Protein AF-A0A660YVB6-F1 (afdb_monomer_lite)

Sequence (553 aa):
MGFLFNEITGELEPLPVVALDDNFITVETRHFALSNIASTSALGKISAINPIANLIFSSINESVLAGQNVISSGFTPGRDDWEFLNWGSYISPLGHCAGQSITAMWYFYEKSLKGEPALFHHFDLLNNSEKPNFLWQDNPHGYRFASTVQEDFVWDSWFSRFQHNVPPDILVWKTFIYAMLMTGNPQFVGIKNTQDGTGHAMIIYKINVTEGKLYVADPNYPNNRALDGTSSIRAIEYTGLNFKPYSSSAKVGDTGKEYDEITFYAANTFVNWTKIGERYKEFEDKTIGDDRFKQYDLYVKTNTENILFFEGMDMTESTLKLFCKNINIPGFLPGTDRLQRIQIYDSNGNYIAVSDANGLASVNLNSGENTFGIYICGYVNGKPNKYYDFKWVTVNYSGITPPDYNRCELQLFVNKLYEREDGSTFERETIEGTFASGEMLGNRFVADYNENSGMFVGTVEVVLDTITDTISSADWTYEYTQSSPSSYHKTEITAVDLPFVDQSNGIYKISGNQTCIDVTNYTYYQDFQGNVTTLQSFECNSDSYLEIRLYKE

pLDDT: mean 87.71, std 11.37, range [40.12, 98.75]

Structure (mmCIF, N/CA/C/O backbone):
data_AF-A0A660YVB6-F1
#
_entry.id   AF-A0A660YVB6-F1
#
loop_
_atom_site.group_PDB
_atom_site.id
_atom_site.type_symbol
_atom_site.label_atom_id
_atom_site.label_alt_id
_atom_site.label_comp_id
_atom_site.label_asym_id
_atom_site.label_entity_id
_atom_site.label_seq_id
_atom_site.pdbx_PDB_ins_code
_atom_site.Cartn_x
_atom_site.Cartn_y
_atom_site.Cartn_z
_atom_site.occupancy
_atom_site.B_iso_or_equiv
_atom_site.auth_seq_id
_atom_site.auth_comp_id
_atom_site.auth_asym_id
_atom_site.auth_atom_id
_atom_site.pdbx_PDB_model_num
ATOM 1 N N . MET A 1 1 ? -22.225 -5.020 33.504 1.00 90.50 1 MET A N 1
ATOM 2 C CA . MET A 1 1 ? -21.977 -4.810 32.064 1.00 90.50 1 MET A CA 1
ATOM 3 C C . MET A 1 1 ? -22.977 -5.636 31.270 1.00 90.50 1 MET A C 1
ATOM 5 O O . MET A 1 1 ? -23.314 -6.729 31.716 1.00 90.50 1 MET A O 1
ATOM 9 N N . GLY A 1 2 ? -23.497 -5.094 30.169 1.00 91.94 2 GLY A N 1
ATOM 10 C CA . GLY A 1 2 ? -24.366 -5.830 29.248 1.00 91.94 2 GLY A CA 1
ATOM 11 C C . GLY A 1 2 ? -23.554 -6.505 28.144 1.00 91.94 2 GLY A C 1
ATOM 12 O O . GLY A 1 2 ? -22.506 -5.993 27.756 1.00 91.94 2 GLY A O 1
ATOM 13 N N . PHE A 1 3 ? -24.048 -7.632 27.647 1.00 92.25 3 PHE A N 1
ATOM 14 C CA . PHE A 1 3 ? -23.473 -8.379 26.537 1.00 92.25 3 PHE A CA 1
ATOM 15 C C . PHE A 1 3 ? -24.584 -8.842 25.604 1.00 92.25 3 PHE A C 1
ATOM 17 O O . PHE A 1 3 ? -25.610 -9.343 26.075 1.00 92.25 3 PHE A O 1
ATOM 24 N N . LEU A 1 4 ? -24.366 -8.733 24.296 1.00 91.00 4 LEU A N 1
ATOM 25 C CA . LEU A 1 4 ? -25.116 -9.559 23.361 1.00 91.00 4 LEU A CA 1
ATOM 26 C C . LEU A 1 4 ? -24.535 -10.974 23.416 1.00 91.00 4 LEU A C 1
ATOM 28 O O . LEU A 1 4 ? -23.319 -11.150 23.424 1.00 91.00 4 LEU A O 1
ATOM 32 N N . PHE A 1 5 ? -25.402 -11.974 23.483 1.00 88.62 5 PHE A N 1
ATOM 33 C CA . PHE A 1 5 ? -25.032 -13.375 23.608 1.00 88.62 5 PHE A CA 1
ATOM 34 C C . PHE A 1 5 ? -25.586 -14.173 22.437 1.00 88.62 5 PHE A C 1
ATOM 36 O O . PHE A 1 5 ? -26.799 -14.192 22.190 1.00 88.62 5 PHE A O 1
ATOM 43 N N . ASN A 1 6 ? -24.681 -14.852 21.740 1.00 84.56 6 ASN A N 1
ATOM 44 C CA . ASN A 1 6 ? -25.025 -15.810 20.710 1.00 84.56 6 ASN A CA 1
ATOM 45 C C . ASN A 1 6 ? -25.149 -17.200 21.340 1.00 84.56 6 ASN A C 1
ATOM 47 O O . ASN A 1 6 ? -24.159 -17.845 21.660 1.00 84.56 6 ASN A O 1
ATOM 51 N N . GLU A 1 7 ? -26.382 -17.675 21.511 1.00 81.75 7 GLU A N 1
ATOM 52 C CA . GLU A 1 7 ? -26.665 -18.977 22.129 1.00 81.75 7 GLU A CA 1
ATOM 53 C C . GLU A 1 7 ? -26.203 -20.180 21.294 1.00 81.75 7 GLU A C 1
ATOM 55 O O . GLU A 1 7 ? -26.045 -21.272 21.836 1.00 81.75 7 GLU A O 1
ATOM 60 N N . ILE A 1 8 ? -25.976 -19.985 19.990 1.00 76.69 8 ILE A N 1
ATOM 61 C CA . ILE A 1 8 ? -25.515 -21.037 19.079 1.00 76.69 8 ILE A CA 1
ATOM 62 C C . ILE A 1 8 ? -24.005 -21.230 19.226 1.00 76.69 8 ILE A C 1
ATOM 64 O O . ILE A 1 8 ? -23.533 -22.364 19.274 1.00 76.69 8 ILE A O 1
ATOM 68 N N . THR A 1 9 ? -23.251 -20.132 19.291 1.00 77.31 9 THR A N 1
ATOM 69 C CA . THR A 1 9 ? -21.782 -20.165 19.353 1.00 77.31 9 THR A CA 1
ATOM 70 C C . THR A 1 9 ? -21.233 -20.087 20.776 1.00 77.31 9 THR A C 1
ATOM 72 O O . THR A 1 9 ? -20.091 -20.465 21.020 1.00 77.31 9 THR A O 1
ATOM 75 N N . GLY A 1 10 ? -22.037 -19.618 21.731 1.00 84.62 10 GLY A N 1
ATOM 76 C CA . GLY A 1 10 ? -21.604 -19.300 23.090 1.00 84.62 10 GLY A CA 1
ATOM 77 C C . GLY A 1 10 ? -20.850 -17.971 23.202 1.00 84.62 10 GLY A C 1
ATOM 78 O O . GLY A 1 10 ? -20.321 -17.662 24.269 1.00 84.62 10 GLY A O 1
ATOM 79 N N . GLU A 1 11 ? -20.781 -17.186 22.126 1.00 85.12 11 GLU A N 1
ATOM 80 C CA . GLU A 1 11 ? -19.997 -15.955 22.089 1.00 85.12 11 GLU A CA 1
ATOM 81 C C . GLU A 1 11 ? -20.698 -14.771 22.752 1.00 85.12 11 GLU A C 1
ATOM 83 O O . GLU A 1 11 ? -21.926 -14.636 22.732 1.00 85.12 11 GLU A O 1
ATOM 88 N N . LEU A 1 12 ? -19.874 -13.881 23.305 1.00 89.38 12 LEU A N 1
ATOM 89 C CA . LEU A 1 12 ? -20.286 -12.643 23.949 1.00 89.38 12 LEU A CA 1
ATOM 90 C C . LEU A 1 12 ? -19.739 -11.448 23.172 1.00 89.38 12 LEU A C 1
ATOM 92 O O . LEU A 1 12 ? -18.532 -11.338 22.963 1.00 89.38 12 LEU A O 1
ATOM 96 N N . GLU A 1 13 ? -20.616 -10.506 22.841 1.00 89.62 13 GLU A N 1
ATOM 97 C CA . GLU A 1 13 ? -20.223 -9.166 22.426 1.00 89.62 13 GLU A CA 1
ATOM 98 C C . GLU A 1 13 ? -20.470 -8.185 23.580 1.00 89.62 13 GLU A C 1
ATOM 100 O O . GLU A 1 13 ? -21.619 -7.998 23.991 1.00 89.62 13 GLU A O 1
ATOM 105 N N . PRO A 1 14 ? -19.420 -7.557 24.128 1.00 91.94 14 PRO A N 1
ATOM 106 C CA . PRO A 1 14 ? -19.561 -6.538 25.160 1.00 91.94 14 PRO A CA 1
ATOM 107 C C . PRO A 1 14 ? -20.348 -5.342 24.627 1.00 91.94 14 PRO A C 1
ATOM 109 O O . PRO A 1 14 ? -20.056 -4.867 23.540 1.00 91.94 14 PRO A O 1
ATOM 112 N N . LEU A 1 15 ? -21.296 -4.809 25.399 1.00 90.75 15 LEU A N 1
ATOM 113 C CA . LEU A 1 15 ? -21.997 -3.573 25.046 1.00 90.75 15 LEU A CA 1
ATOM 114 C C . LEU A 1 15 ? -21.356 -2.355 25.728 1.00 90.75 15 LEU A C 1
ATOM 116 O O . LEU A 1 15 ? -21.028 -2.442 26.918 1.00 90.75 15 LEU A O 1
ATOM 120 N N . PRO A 1 16 ? -21.226 -1.206 25.035 1.00 88.94 16 PRO A N 1
ATOM 121 C CA . PRO A 1 16 ? -20.791 0.041 25.652 1.00 88.94 16 PRO A CA 1
ATOM 122 C C . PRO A 1 16 ? -21.697 0.420 26.826 1.00 88.94 16 PRO A C 1
ATOM 124 O O . PRO A 1 16 ? -22.919 0.481 26.680 1.00 88.94 16 PRO A O 1
ATOM 127 N N . VAL A 1 17 ? -21.098 0.674 27.991 1.00 89.94 17 VAL A N 1
ATOM 128 C CA . VAL A 1 17 ? -21.815 1.137 29.186 1.00 89.94 17 VAL A CA 1
ATOM 129 C C . VAL A 1 17 ? -21.759 2.658 29.228 1.00 89.94 17 VAL A C 1
ATOM 131 O O . VAL A 1 17 ? -20.692 3.223 29.431 1.00 89.94 17 VAL A O 1
ATOM 134 N N . VAL A 1 18 ? -22.904 3.313 29.058 1.00 87.75 18 VAL A N 1
ATOM 135 C CA . VAL A 1 18 ? -23.015 4.780 28.965 1.00 87.75 18 VAL A CA 1
ATOM 136 C C . VAL A 1 18 ? -23.277 5.421 30.322 1.00 87.75 18 VAL A C 1
ATOM 138 O O . VAL A 1 18 ? -22.802 6.517 30.606 1.00 87.75 18 VAL A O 1
ATOM 141 N N . ALA A 1 19 ? -24.002 4.725 31.194 1.00 88.62 19 ALA A N 1
ATOM 142 C CA . ALA A 1 19 ? -24.212 5.155 32.567 1.00 88.62 19 ALA A CA 1
ATOM 143 C C . ALA A 1 19 ? -24.343 3.945 33.491 1.00 88.62 19 ALA A C 1
ATOM 145 O O . ALA A 1 19 ? -24.825 2.882 33.089 1.00 88.62 19 ALA A O 1
ATOM 146 N N . LEU A 1 20 ? -23.912 4.124 34.735 1.00 89.00 20 LEU A N 1
ATOM 147 C CA . LEU A 1 20 ? -24.026 3.137 35.797 1.00 89.00 20 LEU A CA 1
ATOM 148 C C . LEU A 1 20 ? -24.346 3.867 37.101 1.00 89.00 20 LEU A C 1
ATOM 150 O O . LEU A 1 20 ? -23.571 4.725 37.524 1.00 89.00 20 LEU A O 1
ATOM 154 N N . ASP A 1 21 ? -25.465 3.514 37.724 1.00 88.75 21 ASP A N 1
ATOM 155 C CA . ASP A 1 21 ? -25.840 3.959 39.065 1.00 88.75 21 ASP A CA 1
ATOM 156 C C . ASP A 1 21 ? -26.318 2.773 39.920 1.00 88.75 21 ASP A C 1
ATOM 158 O O . ASP A 1 21 ? -26.266 1.618 39.490 1.00 88.75 21 ASP A O 1
ATOM 162 N N . ASP A 1 22 ? -26.757 3.051 41.150 1.00 87.44 22 ASP A N 1
ATOM 163 C CA . ASP A 1 22 ? -27.168 2.024 42.117 1.00 87.44 22 ASP A CA 1
ATOM 164 C C . ASP A 1 22 ? -28.373 1.182 41.657 1.00 87.44 22 ASP A C 1
ATOM 166 O O . ASP A 1 22 ? -28.609 0.098 42.191 1.00 87.44 22 ASP A O 1
ATOM 170 N N . ASN A 1 23 ? -29.148 1.665 40.682 1.00 90.94 23 ASN A N 1
ATOM 171 C CA . ASN A 1 23 ? -30.390 1.046 40.225 1.00 90.94 23 ASN A CA 1
ATOM 172 C C . ASN A 1 23 ? -30.346 0.617 38.754 1.00 90.94 23 ASN A C 1
ATOM 174 O O . ASN A 1 23 ? -31.062 -0.313 38.375 1.00 90.94 23 ASN A O 1
ATOM 178 N N . PHE A 1 24 ? -29.545 1.282 37.919 1.00 90.25 24 PHE A N 1
ATOM 179 C CA . PHE A 1 24 ? -29.574 1.104 36.472 1.00 90.25 24 PHE A CA 1
ATOM 180 C C . PHE A 1 24 ? -28.188 0.919 35.856 1.00 90.25 24 PHE A C 1
ATOM 182 O O . PHE A 1 24 ? -27.201 1.556 36.223 1.00 90.25 24 PHE A O 1
ATOM 189 N N . ILE A 1 25 ? -28.155 0.066 34.830 1.00 89.50 25 ILE A N 1
ATOM 190 C CA . ILE A 1 25 ? -27.070 -0.006 33.854 1.00 89.50 25 ILE A CA 1
ATOM 191 C C . ILE A 1 25 ? -27.648 0.457 32.522 1.00 89.50 25 ILE A C 1
ATOM 193 O O . ILE A 1 25 ? -28.549 -0.188 31.983 1.00 89.50 25 ILE A O 1
ATOM 197 N N . THR A 1 26 ? -27.109 1.540 31.977 1.00 91.00 26 THR A N 1
ATOM 198 C CA . THR A 1 26 ? -27.472 2.026 30.646 1.00 91.00 26 THR A CA 1
ATOM 199 C C . THR A 1 26 ? -26.421 1.563 29.654 1.00 91.00 26 THR A C 1
ATOM 201 O O . THR A 1 26 ? -25.239 1.877 29.797 1.00 91.00 26 THR A O 1
ATOM 204 N N . VAL A 1 27 ? -26.856 0.812 28.646 1.00 89.06 27 VAL A N 1
ATOM 205 C CA . VAL A 1 27 ? -26.019 0.357 27.532 1.00 89.06 27 VAL A CA 1
ATOM 206 C C . VAL A 1 27 ? -26.585 0.862 26.214 1.00 89.06 27 VAL A C 1
ATOM 208 O O . VAL A 1 27 ? -27.791 1.082 26.105 1.00 89.06 27 VAL A O 1
ATOM 211 N N . GLU A 1 28 ? -25.729 1.014 25.209 1.00 85.38 28 GLU A N 1
ATOM 212 C CA . GLU A 1 28 ? -26.142 1.458 23.877 1.00 85.38 28 GLU A CA 1
ATOM 213 C C . GLU A 1 28 ? -25.766 0.432 22.806 1.00 85.38 28 GLU A C 1
ATOM 215 O O . GLU A 1 28 ? -24.679 -0.133 22.818 1.00 85.38 28 GLU A O 1
ATOM 220 N N . THR A 1 29 ? -26.681 0.184 21.866 1.00 83.94 29 THR A N 1
ATOM 221 C CA . THR A 1 29 ? -26.425 -0.646 20.684 1.00 83.94 29 THR A CA 1
ATOM 222 C C . THR A 1 29 ? -27.236 -0.170 19.484 1.00 83.94 29 THR A C 1
ATOM 224 O O . THR A 1 29 ? -28.347 0.340 19.646 1.00 83.94 29 THR A O 1
ATOM 227 N N . ARG A 1 30 ? -26.708 -0.355 18.266 1.00 78.94 30 ARG A N 1
ATOM 228 C CA . ARG A 1 30 ? -27.467 -0.151 17.021 1.00 78.94 30 ARG A CA 1
ATOM 229 C C . ARG A 1 30 ? -28.324 -1.352 16.636 1.00 78.94 30 ARG A C 1
ATOM 231 O O . ARG A 1 30 ? -29.213 -1.213 15.799 1.00 78.94 30 ARG A O 1
ATOM 238 N N . HIS A 1 31 ? -28.051 -2.532 17.187 1.00 78.38 31 HIS A N 1
ATOM 239 C CA . HIS A 1 31 ? -28.759 -3.745 16.804 1.00 78.38 31 HIS A CA 1
ATOM 240 C C . HIS A 1 31 ? -28.836 -4.766 17.932 1.00 78.38 31 HIS A C 1
ATOM 242 O O . HIS A 1 31 ? -28.025 -4.812 18.851 1.00 78.38 31 HIS A O 1
ATOM 248 N N . PHE A 1 32 ? -29.789 -5.673 17.766 1.00 81.44 32 PHE A N 1
ATOM 249 C CA . PHE A 1 32 ? -29.852 -6.925 18.505 1.00 81.44 32 PHE A CA 1
ATOM 250 C C . PHE A 1 32 ? -29.659 -8.115 17.560 1.00 81.44 32 PHE A C 1
ATOM 252 O O . PHE A 1 32 ? -30.102 -9.200 17.874 1.00 81.44 32 PHE A O 1
ATOM 259 N N . ALA A 1 33 ? -29.079 -7.941 16.368 1.00 74.31 33 ALA A N 1
ATOM 260 C CA . ALA A 1 33 ? -28.958 -9.028 15.392 1.00 74.31 33 ALA A CA 1
ATOM 261 C C . ALA A 1 33 ? -27.857 -10.038 15.773 1.00 74.31 33 ALA A C 1
ATOM 263 O O . ALA A 1 33 ? -26.720 -9.633 16.007 1.00 74.31 33 ALA A O 1
ATOM 264 N N . LEU A 1 34 ? -28.175 -11.342 15.765 1.00 70.75 34 LEU A N 1
ATOM 265 C CA . LEU A 1 34 ? -27.198 -12.430 15.969 1.00 70.75 34 LEU A CA 1
ATOM 266 C C . LEU A 1 34 ? -26.148 -12.497 14.863 1.00 70.75 34 LEU A C 1
ATOM 268 O O . LEU A 1 34 ? -25.008 -12.839 15.139 1.00 70.75 34 LEU A O 1
ATOM 272 N N . SER A 1 35 ? -26.522 -12.157 13.625 1.00 62.91 35 SER A N 1
ATOM 273 C CA . SER A 1 35 ? -25.626 -12.178 12.455 1.00 62.91 35 SER A CA 1
ATOM 274 C C . SER A 1 35 ? -24.417 -11.251 12.589 1.00 62.91 35 SER A C 1
ATOM 276 O O . SER A 1 35 ? -23.485 -11.326 11.791 1.00 62.91 35 SER A O 1
ATOM 278 N N . ASN A 1 36 ? -24.464 -10.338 13.557 1.00 62.59 36 ASN A N 1
ATOM 279 C CA . ASN A 1 36 ? -23.398 -9.390 13.806 1.00 62.59 36 ASN A CA 1
ATOM 280 C C . ASN A 1 36 ? -22.441 -9.862 14.897 1.00 62.59 36 ASN A C 1
ATOM 282 O O . ASN A 1 36 ? -21.329 -9.373 14.921 1.00 62.59 36 ASN A O 1
ATOM 286 N N . ILE A 1 37 ? -22.819 -10.811 15.756 1.00 66.25 37 ILE A N 1
ATOM 287 C CA . ILE A 1 37 ? -21.886 -11.413 16.716 1.00 66.25 37 ILE A CA 1
ATOM 288 C C . ILE A 1 37 ? -21.068 -12.440 15.935 1.00 66.25 37 ILE A C 1
ATOM 290 O O . ILE A 1 37 ? -21.667 -13.217 15.188 1.00 66.25 37 ILE A O 1
ATOM 294 N N . ALA A 1 38 ? -19.738 -12.393 16.057 1.00 56.00 38 ALA A N 1
ATOM 295 C CA . ALA A 1 38 ? -18.811 -13.155 15.227 1.00 56.00 38 ALA A CA 1
ATOM 296 C C . ALA A 1 38 ? -19.268 -14.612 14.996 1.00 56.00 38 ALA A C 1
ATOM 298 O O . ALA A 1 38 ? -19.862 -15.295 15.834 1.00 56.00 38 ALA A O 1
ATOM 299 N N . SER A 1 39 ? -19.091 -15.060 13.758 1.00 47.69 39 SER A N 1
ATOM 300 C CA . SER A 1 39 ? -19.610 -16.332 13.283 1.00 47.69 39 SER A CA 1
ATOM 301 C C . SER A 1 39 ? -18.526 -17.388 13.473 1.00 47.69 39 SER A C 1
ATOM 303 O O . SER A 1 39 ? -17.827 -17.750 12.520 1.00 47.69 39 SER A O 1
ATOM 305 N N . THR A 1 40 ? -18.397 -17.980 14.664 1.00 42.28 40 THR A N 1
ATOM 306 C CA . THR A 1 40 ? -17.740 -19.294 14.746 1.00 42.28 40 THR A CA 1
ATOM 307 C C . THR A 1 40 ? -18.586 -20.328 14.006 1.00 42.28 40 THR A C 1
ATOM 309 O O . THR A 1 40 ? -19.527 -20.947 14.496 1.00 42.28 40 THR A O 1
ATOM 312 N N . SER A 1 41 ? -18.225 -20.515 12.744 1.00 41.19 41 SER A N 1
ATOM 313 C CA . SER A 1 41 ? -18.763 -21.475 11.793 1.00 41.19 41 SER A CA 1
ATOM 314 C C . SER A 1 41 ? -18.355 -22.915 12.137 1.00 41.19 41 SER A C 1
ATOM 316 O O . SER A 1 41 ? -17.854 -23.639 11.282 1.00 41.19 41 SER A O 1
ATOM 318 N N . ALA A 1 42 ? -18.572 -23.349 13.381 1.00 41.22 42 ALA A N 1
ATOM 319 C CA . ALA A 1 42 ? -18.554 -24.768 13.742 1.00 41.22 42 ALA A CA 1
ATOM 320 C C . ALA A 1 42 ? -19.882 -25.464 13.379 1.00 41.22 42 ALA A C 1
ATOM 322 O O . ALA A 1 42 ? -19.956 -26.690 13.335 1.00 41.22 42 ALA A O 1
ATOM 323 N N . LEU A 1 43 ? -20.933 -24.697 13.074 1.00 40.12 43 LEU A N 1
ATOM 324 C CA . LEU A 1 43 ? -22.251 -25.212 12.722 1.00 40.12 43 LEU A CA 1
ATOM 325 C C . LEU A 1 43 ? -22.721 -24.548 11.425 1.00 40.12 43 LEU A C 1
ATOM 327 O O . LEU A 1 43 ? -23.275 -23.451 11.424 1.00 40.12 43 LEU A O 1
ATOM 331 N N . GLY A 1 44 ? -22.429 -25.193 10.293 1.00 40.12 44 GLY A N 1
ATOM 332 C CA . GLY A 1 44 ? -22.790 -24.696 8.966 1.00 40.12 44 GLY A CA 1
ATOM 333 C C . GLY A 1 44 ? -24.268 -24.320 8.868 1.00 40.12 44 GLY A C 1
ATOM 334 O O . GLY A 1 44 ? -25.103 -25.052 9.381 1.00 40.12 44 GLY A O 1
ATOM 335 N N . LYS A 1 45 ? -24.563 -23.182 8.214 1.00 40.34 45 LYS A N 1
ATOM 336 C CA . LYS A 1 45 ? -25.902 -22.661 7.855 1.00 40.34 45 LYS A CA 1
ATOM 337 C C . LYS A 1 45 ? -27.055 -23.224 8.703 1.00 40.34 45 LYS A C 1
ATOM 339 O O . LYS A 1 45 ? -28.031 -23.739 8.158 1.00 40.34 45 LYS A O 1
ATOM 344 N N . ILE A 1 46 ? -26.982 -23.106 10.028 1.00 46.31 46 ILE A N 1
ATOM 345 C CA . ILE A 1 46 ? -28.189 -23.259 10.830 1.00 46.31 46 ILE A CA 1
ATOM 346 C C . ILE A 1 46 ? -28.981 -21.991 10.560 1.00 46.31 46 ILE A C 1
ATOM 348 O O . ILE A 1 46 ? -28.534 -20.886 10.862 1.00 46.31 46 ILE A O 1
ATOM 352 N N . SER A 1 47 ? -30.134 -22.141 9.915 1.00 45.62 47 SER A N 1
ATOM 353 C CA . SER A 1 47 ? -31.136 -21.086 9.853 1.00 45.62 47 SER A CA 1
ATOM 354 C C . SER A 1 47 ? -31.512 -20.774 11.299 1.00 45.62 47 SER A C 1
ATOM 356 O O . SER A 1 47 ? -32.267 -21.532 11.905 1.00 45.62 47 SER A O 1
ATOM 358 N N . ALA A 1 48 ? -30.901 -19.745 11.893 1.00 48.69 48 ALA A N 1
ATOM 359 C CA . ALA A 1 48 ? -31.201 -19.366 13.264 1.00 48.69 48 ALA A CA 1
ATOM 360 C C . ALA A 1 48 ? -32.714 -19.134 13.357 1.00 48.69 48 ALA A C 1
ATOM 362 O O . ALA A 1 48 ? -33.271 -18.312 12.630 1.00 48.69 48 ALA A O 1
ATOM 363 N N . ILE A 1 49 ? -33.384 -19.912 14.210 1.00 52.81 49 ILE A N 1
ATOM 364 C CA . ILE A 1 49 ? -34.843 -19.856 14.395 1.00 52.81 49 ILE A CA 1
ATOM 365 C C . ILE A 1 49 ? -35.250 -18.475 14.947 1.00 52.81 49 ILE A C 1
ATOM 367 O O . ILE A 1 49 ? -36.379 -18.031 14.749 1.00 52.81 49 ILE A O 1
ATOM 371 N N . ASN A 1 50 ? -34.306 -17.766 15.572 1.00 55.97 50 ASN A N 1
ATOM 372 C CA . ASN A 1 50 ? -34.439 -16.397 16.038 1.00 55.97 50 ASN A CA 1
ATOM 373 C C . ASN A 1 50 ? -33.233 -15.572 15.547 1.00 55.97 50 ASN A C 1
ATOM 375 O O . ASN A 1 50 ? -32.112 -15.920 15.894 1.00 55.97 50 ASN A O 1
ATOM 379 N N . PRO A 1 51 ? -33.408 -14.503 14.750 1.00 67.94 51 PRO A N 1
ATOM 380 C CA . PRO A 1 51 ? -32.296 -13.671 14.281 1.00 67.94 51 PRO A CA 1
ATOM 381 C C . PRO A 1 51 ? -31.805 -12.661 15.336 1.00 67.94 51 PRO A C 1
ATOM 383 O O . PRO A 1 51 ? -30.941 -11.836 15.033 1.00 67.94 51 PRO A O 1
ATOM 386 N N . ILE A 1 52 ? -32.370 -12.686 16.548 1.00 76.56 52 ILE A N 1
ATOM 387 C CA . ILE A 1 52 ? -32.135 -11.705 17.610 1.00 76.56 52 ILE A CA 1
ATOM 388 C C . ILE A 1 52 ? -31.265 -12.313 18.715 1.00 76.56 52 ILE A C 1
ATOM 390 O O . ILE A 1 52 ? -31.546 -13.401 19.209 1.00 76.56 52 ILE A O 1
ATOM 394 N N . ALA A 1 53 ? -30.209 -11.600 19.096 1.00 80.81 53 ALA A N 1
ATOM 395 C CA . ALA A 1 53 ? -29.286 -11.948 20.156 1.00 80.81 53 ALA A CA 1
ATOM 396 C C . ALA A 1 53 ? -29.941 -11.813 21.525 1.00 80.81 53 ALA A C 1
ATOM 398 O O . ALA A 1 53 ? -30.708 -10.880 21.781 1.00 80.81 53 ALA A O 1
ATOM 399 N N . ASN A 1 54 ? -29.578 -12.720 22.428 1.00 86.25 54 ASN A N 1
ATOM 400 C CA . ASN A 1 54 ? -29.961 -12.590 23.822 1.00 86.25 54 ASN A CA 1
ATOM 401 C C . ASN A 1 54 ? -29.161 -11.454 24.460 1.00 86.25 54 ASN A C 1
ATOM 403 O O . ASN A 1 54 ? -27.993 -11.249 24.142 1.00 86.25 54 ASN A O 1
ATOM 407 N N . LEU A 1 55 ? -29.782 -10.731 25.386 1.00 89.75 55 LEU A N 1
ATOM 408 C CA . LEU A 1 55 ? -29.107 -9.710 26.176 1.00 89.75 55 LEU A CA 1
ATOM 409 C C . LEU A 1 55 ? -28.839 -10.269 27.571 1.00 89.75 55 LEU A C 1
ATOM 411 O O . LEU A 1 55 ? -29.775 -10.600 28.299 1.00 89.75 55 LEU A O 1
ATOM 415 N N . ILE A 1 56 ? -27.566 -10.360 27.946 1.00 91.56 56 ILE A N 1
ATOM 416 C CA . ILE A 1 56 ? -27.144 -10.818 29.270 1.00 91.56 56 ILE A CA 1
ATOM 417 C C . ILE A 1 56 ? -26.509 -9.653 30.013 1.00 91.56 56 ILE A C 1
ATOM 419 O O . ILE A 1 56 ? -25.615 -8.983 29.504 1.00 91.56 56 ILE A O 1
ATOM 423 N N . PHE A 1 57 ? -26.939 -9.440 31.253 1.00 91.31 57 PHE A N 1
ATOM 424 C CA . PHE A 1 57 ? -26.258 -8.543 32.174 1.00 91.31 57 PHE A CA 1
ATOM 425 C C . PHE A 1 57 ? -25.476 -9.365 33.181 1.00 91.31 57 PHE A C 1
ATOM 427 O O . PHE A 1 57 ? -26.036 -10.199 33.888 1.00 91.31 57 PHE A O 1
ATOM 434 N N . SER A 1 58 ? -24.175 -9.103 33.246 1.00 91.56 58 SER A N 1
ATOM 435 C CA . SER A 1 58 ? -23.284 -9.728 34.211 1.00 91.56 58 SER A CA 1
ATOM 436 C C . SER A 1 58 ? -22.624 -8.670 35.086 1.00 91.56 58 SER A C 1
ATOM 438 O O . SER A 1 58 ? -22.330 -7.550 34.646 1.00 91.56 58 SER A O 1
ATOM 440 N N . SER A 1 59 ? -22.390 -9.033 36.341 1.00 90.88 59 SER A N 1
ATOM 441 C CA . SER A 1 59 ? -21.632 -8.245 37.303 1.00 90.88 59 SER A CA 1
ATOM 442 C C . SER A 1 59 ? -20.388 -9.010 37.740 1.00 90.88 59 SER A C 1
ATOM 444 O O . SER A 1 59 ? -20.333 -10.238 37.712 1.00 90.88 59 SER A O 1
ATOM 446 N N . ILE A 1 60 ? -19.365 -8.258 38.128 1.00 92.50 60 ILE A N 1
ATOM 447 C CA . ILE A 1 60 ? -18.108 -8.778 38.649 1.00 92.50 60 ILE A CA 1
ATOM 448 C C . ILE A 1 60 ? -17.667 -7.878 39.797 1.00 92.50 60 ILE A C 1
ATOM 450 O O . ILE A 1 60 ? -17.907 -6.670 39.768 1.00 92.50 60 ILE A O 1
ATOM 454 N N . ASN A 1 61 ? -17.054 -8.460 40.827 1.00 94.50 61 ASN A N 1
ATOM 455 C CA . ASN A 1 61 ? -16.526 -7.671 41.933 1.00 94.50 61 ASN A CA 1
ATOM 456 C C . ASN A 1 61 ? -15.325 -6.847 41.444 1.00 94.50 61 ASN A C 1
ATOM 458 O O . ASN A 1 61 ? -14.440 -7.380 40.773 1.00 94.50 61 ASN A O 1
ATOM 462 N N . GLU A 1 62 ? -15.267 -5.565 41.802 1.00 91.50 62 GLU A N 1
ATOM 463 C CA . GLU A 1 62 ? -14.161 -4.687 41.407 1.00 91.50 62 GLU A CA 1
ATOM 464 C C . GLU A 1 62 ? -12.803 -5.198 41.890 1.00 91.50 62 GLU A C 1
ATOM 466 O O . GLU A 1 62 ? -11.806 -5.009 41.200 1.00 91.50 62 GLU A O 1
ATOM 471 N N . SER A 1 63 ? -12.758 -5.909 43.021 1.00 95.19 63 SER A N 1
ATOM 472 C CA . SER A 1 63 ? -11.526 -6.532 43.513 1.00 95.19 63 SER A CA 1
ATOM 473 C C . SER A 1 63 ? -10.985 -7.612 42.572 1.00 95.19 63 SER A C 1
ATOM 475 O O . SER A 1 63 ? -9.775 -7.810 42.510 1.00 95.19 63 SER A O 1
ATOM 477 N N . VAL A 1 64 ? -11.852 -8.276 41.799 1.00 95.88 64 VAL A N 1
ATOM 478 C CA . VAL A 1 64 ? -11.437 -9.253 40.782 1.00 95.88 64 VAL A CA 1
ATOM 479 C C . VAL A 1 64 ? -10.829 -8.539 39.581 1.00 95.88 64 VAL A C 1
ATOM 481 O O . VAL A 1 64 ? -9.808 -8.997 39.076 1.00 95.88 64 VAL A O 1
ATOM 484 N N . LEU A 1 65 ? -11.410 -7.410 39.153 1.00 94.38 65 LEU A N 1
ATOM 485 C CA . LEU A 1 65 ? -10.846 -6.583 38.081 1.00 94.38 65 LEU A CA 1
ATOM 486 C C . LEU A 1 65 ? -9.495 -5.985 38.500 1.00 94.38 65 LEU A C 1
ATOM 488 O O . LEU A 1 65 ? -8.522 -6.093 37.762 1.00 94.38 65 LEU A O 1
ATOM 492 N N . ALA A 1 66 ? -9.424 -5.409 39.703 1.00 92.12 66 ALA A N 1
ATOM 493 C CA . ALA A 1 66 ? -8.213 -4.802 40.253 1.00 92.12 66 ALA A CA 1
ATOM 494 C C . ALA A 1 66 ? -7.115 -5.826 40.586 1.00 92.12 66 ALA A C 1
ATOM 496 O O . ALA A 1 66 ? -5.942 -5.471 40.626 1.00 92.12 66 ALA A O 1
ATOM 497 N N . GLY A 1 67 ? -7.486 -7.086 40.832 1.00 94.38 67 GLY A N 1
ATOM 498 C CA . GLY A 1 67 ? -6.549 -8.178 41.091 1.00 94.38 67 GLY A CA 1
ATOM 499 C C . GLY A 1 67 ? -5.886 -8.758 39.837 1.00 94.38 67 GLY A C 1
ATOM 500 O O . GLY A 1 67 ? -5.025 -9.628 39.965 1.00 94.38 67 GLY A O 1
ATOM 501 N N . GLN A 1 68 ? -6.277 -8.321 38.635 1.00 96.94 68 GLN A N 1
ATOM 502 C CA . GLN A 1 68 ? -5.606 -8.727 37.400 1.00 96.94 68 GLN A CA 1
ATOM 503 C C . GLN A 1 68 ? -4.263 -7.997 37.260 1.00 96.94 68 GLN A C 1
ATOM 505 O O . GLN A 1 68 ? -4.155 -6.829 37.609 1.00 96.94 68 GLN A O 1
ATOM 510 N N . ASN A 1 69 ? -3.252 -8.668 36.699 1.00 96.38 69 ASN A N 1
ATOM 511 C CA . ASN A 1 69 ? -1.975 -8.031 36.352 1.00 96.38 69 ASN A CA 1
ATOM 512 C C . ASN A 1 69 ? -1.967 -7.606 34.880 1.00 96.38 69 ASN A C 1
ATOM 514 O O . ASN A 1 69 ? -1.938 -6.422 34.552 1.00 96.38 69 ASN A O 1
ATOM 518 N N . VAL A 1 70 ? -2.017 -8.593 33.983 1.00 97.81 70 VAL A N 1
ATOM 519 C CA . VAL A 1 70 ? -2.019 -8.399 32.533 1.00 97.81 70 VAL A CA 1
ATOM 520 C C . VAL A 1 70 ? -3.144 -9.225 31.931 1.00 97.81 70 VAL A C 1
ATOM 522 O O . VAL A 1 70 ? -3.286 -10.402 32.253 1.00 97.81 70 VAL A O 1
ATOM 525 N N . ILE A 1 71 ? -3.910 -8.611 31.036 1.00 98.19 71 ILE A N 1
ATOM 526 C CA . ILE A 1 71 ? -4.949 -9.261 30.236 1.00 98.19 71 ILE A CA 1
ATOM 527 C C . ILE A 1 71 ? -4.530 -9.129 28.774 1.00 98.19 71 ILE A C 1
ATOM 529 O O . ILE A 1 71 ? -4.230 -8.029 28.314 1.00 98.19 71 ILE A O 1
ATOM 533 N N . SER A 1 72 ? -4.475 -10.239 28.045 1.00 97.25 72 SER A N 1
ATOM 534 C CA . SER A 1 72 ? -4.120 -10.269 26.623 1.00 97.25 72 SER A CA 1
ATOM 535 C C . SER A 1 72 ? -5.238 -10.921 25.832 1.00 97.25 72 SER A C 1
ATOM 537 O O . SER A 1 72 ? -5.886 -11.838 26.330 1.00 97.25 72 SER A O 1
ATOM 539 N N . SER A 1 73 ? -5.432 -10.458 24.602 1.00 95.50 73 SER A N 1
ATOM 540 C CA . SER A 1 73 ? -6.452 -10.996 23.703 1.00 95.50 73 SER A CA 1
ATOM 541 C C . SER A 1 73 ? -5.952 -12.028 22.687 1.00 95.50 73 SER A C 1
ATOM 543 O O . SER A 1 73 ? -6.705 -12.517 21.854 1.00 95.50 73 SER A O 1
ATOM 545 N N . GLY A 1 74 ? -4.647 -12.301 22.672 1.00 95.12 74 GLY A N 1
ATOM 546 C CA . GLY A 1 74 ? -4.022 -13.122 21.630 1.00 95.12 74 GLY A CA 1
ATOM 547 C C . GLY A 1 74 ? -3.794 -12.399 20.294 1.00 95.12 74 GLY A C 1
ATOM 548 O O . GLY A 1 74 ? -2.939 -12.842 19.530 1.00 95.12 74 GLY A O 1
ATOM 549 N N . PHE A 1 75 ? -4.457 -11.265 20.041 1.00 97.69 75 PHE A N 1
ATOM 550 C CA . PHE A 1 75 ? -4.136 -10.385 18.916 1.00 97.69 75 PHE A CA 1
ATOM 551 C C . PHE A 1 75 ? -2.745 -9.770 19.102 1.00 97.69 75 PHE A C 1
ATOM 553 O O . PHE A 1 75 ? -2.446 -9.189 20.151 1.00 97.69 75 PHE A O 1
ATOM 560 N N . THR A 1 76 ? -1.896 -9.877 18.083 1.00 97.44 76 THR A N 1
ATOM 561 C CA . THR A 1 76 ? -0.499 -9.437 18.133 1.00 97.44 76 THR A CA 1
ATOM 562 C C . THR A 1 76 ? -0.188 -8.483 16.974 1.00 97.44 76 THR A C 1
ATOM 564 O O . THR A 1 76 ? -0.221 -8.911 15.822 1.00 97.44 76 THR A O 1
ATOM 567 N N . PRO A 1 77 ? 0.155 -7.205 17.234 1.00 96.75 77 PRO A N 1
ATOM 568 C CA . PRO A 1 77 ? 0.659 -6.311 16.188 1.00 96.75 77 PRO A CA 1
ATOM 569 C C . PRO A 1 77 ? 1.929 -6.871 15.533 1.00 96.75 77 PRO A C 1
ATOM 571 O O . PRO A 1 77 ? 2.786 -7.417 16.229 1.00 96.75 77 PRO A O 1
ATOM 574 N N . GLY A 1 78 ? 2.048 -6.731 14.216 1.00 93.88 78 GLY A N 1
ATOM 575 C CA . GLY A 1 78 ? 3.070 -7.364 13.379 1.00 93.88 78 GLY A CA 1
ATOM 576 C C . GLY A 1 78 ? 2.740 -8.787 12.952 1.00 93.88 78 GLY A C 1
ATOM 577 O O . GLY A 1 78 ? 3.589 -9.472 12.387 1.00 93.88 78 GLY A O 1
ATOM 578 N N . ARG A 1 79 ? 1.536 -9.252 13.278 1.00 95.56 79 ARG A N 1
ATOM 579 C CA . ARG A 1 79 ? 1.035 -10.583 12.944 1.00 95.56 79 ARG A CA 1
ATOM 580 C C . ARG A 1 79 ? -0.423 -10.501 12.518 1.00 95.56 79 ARG A C 1
ATOM 582 O O . ARG A 1 79 ? -0.773 -10.998 11.459 1.00 95.56 79 ARG A O 1
ATOM 589 N N . ASP A 1 80 ? -1.258 -9.876 13.340 1.00 97.62 80 ASP A N 1
ATOM 590 C CA . ASP A 1 80 ? -2.713 -9.873 13.173 1.00 97.62 80 ASP A CA 1
ATOM 591 C C . ASP A 1 80 ? -3.274 -8.524 12.667 1.00 97.62 80 ASP A C 1
ATOM 593 O O . ASP A 1 80 ? -4.457 -8.440 12.344 1.00 97.62 80 ASP A O 1
ATOM 597 N N . ASP A 1 81 ? -2.453 -7.470 12.581 1.00 96.69 81 ASP A N 1
ATOM 598 C CA . ASP A 1 81 ? -2.792 -6.175 11.975 1.00 96.69 81 ASP A CA 1
ATOM 599 C C . ASP A 1 81 ? -2.376 -6.090 10.497 1.00 96.69 81 ASP A C 1
ATOM 601 O O . ASP A 1 81 ? -1.637 -6.929 9.985 1.00 96.69 81 ASP A O 1
ATOM 605 N N . TRP A 1 82 ? -2.879 -5.066 9.803 1.00 96.56 82 TRP A N 1
ATOM 606 C CA . TRP A 1 82 ? -2.434 -4.747 8.447 1.00 96.56 82 TRP A CA 1
ATOM 607 C C . TRP A 1 82 ? -1.002 -4.225 8.446 1.00 96.56 82 TRP A C 1
ATOM 609 O O . TRP A 1 82 ? -0.587 -3.487 9.340 1.00 96.56 82 TRP A O 1
ATOM 619 N N . GLU A 1 83 ? -0.277 -4.544 7.386 1.00 93.88 83 GLU A N 1
ATOM 620 C CA . GLU A 1 83 ? 1.104 -4.134 7.184 1.00 93.88 83 GLU A CA 1
ATOM 621 C C . GLU A 1 83 ? 1.276 -2.715 6.650 1.00 93.88 83 GLU A C 1
ATOM 623 O O . GLU A 1 83 ? 2.366 -2.161 6.749 1.00 93.88 83 GLU A O 1
ATOM 628 N N . PHE A 1 84 ? 0.223 -2.119 6.089 1.00 94.94 84 PHE A N 1
ATOM 629 C CA . PHE A 1 84 ? 0.287 -0.802 5.469 1.00 94.94 84 PHE A CA 1
ATOM 630 C C . PHE A 1 84 ? -0.170 0.321 6.402 1.00 94.94 84 PHE A C 1
ATOM 632 O O . PHE A 1 84 ? -1.083 0.202 7.220 1.00 94.94 84 PHE A O 1
ATOM 639 N N . LEU A 1 85 ? 0.451 1.478 6.203 1.00 95.38 85 LEU A N 1
ATOM 640 C CA . LEU A 1 85 ? 0.183 2.712 6.929 1.00 95.38 85 LEU A CA 1
ATOM 641 C C . LEU A 1 85 ? -1.166 3.334 6.541 1.00 95.38 85 LEU A C 1
ATOM 643 O O . LEU A 1 85 ? -1.558 3.369 5.370 1.00 95.38 85 LEU A O 1
ATOM 647 N N . ASN A 1 86 ? -1.840 3.926 7.524 1.00 96.81 86 ASN A N 1
ATOM 648 C CA . ASN A 1 86 ? -3.039 4.737 7.331 1.00 96.81 86 ASN A CA 1
ATOM 649 C C . ASN A 1 86 ? -2.730 6.067 6.610 1.00 96.81 86 ASN A C 1
ATOM 651 O O . ASN A 1 86 ? -2.707 7.120 7.237 1.00 96.81 86 ASN A O 1
ATOM 655 N N . TRP A 1 87 ? -2.473 6.056 5.301 1.00 95.50 87 TRP A N 1
ATOM 656 C CA . TRP A 1 87 ? -2.337 7.288 4.495 1.00 95.50 87 TRP A CA 1
ATOM 657 C C . TRP A 1 87 ? -3.686 7.871 4.041 1.00 95.50 87 TRP A C 1
ATOM 659 O O . TRP A 1 87 ? -3.778 9.049 3.659 1.00 95.50 87 TRP A O 1
ATOM 669 N N . GLY A 1 88 ? -4.741 7.057 4.116 1.00 95.25 88 GLY A N 1
ATOM 670 C CA . GLY A 1 88 ? -6.042 7.340 3.533 1.00 95.25 88 GLY A CA 1
ATOM 671 C C . GLY A 1 88 ? -6.057 7.136 2.018 1.00 95.25 88 GLY A C 1
ATOM 672 O O . GLY A 1 88 ? -5.029 7.052 1.347 1.00 95.25 88 GLY A O 1
ATOM 673 N N . SER A 1 89 ? -7.258 7.114 1.457 1.00 95.31 89 SER A N 1
ATOM 674 C CA . SER A 1 89 ? -7.486 6.846 0.037 1.00 95.31 89 SER A CA 1
ATOM 675 C C . SER A 1 89 ? -8.286 7.954 -0.636 1.00 95.31 89 SER A C 1
ATOM 677 O O . SER A 1 89 ? -8.635 8.967 -0.033 1.00 95.31 89 SER A O 1
ATOM 679 N N . TYR A 1 90 ? -8.558 7.786 -1.924 1.00 93.06 90 TYR A N 1
ATOM 680 C CA . TYR A 1 90 ? -9.430 8.666 -2.685 1.00 93.06 90 TYR A CA 1
ATOM 681 C C . TYR A 1 90 ? -10.834 8.754 -2.067 1.00 93.06 90 TYR A C 1
ATOM 683 O O . TYR A 1 90 ? -11.400 9.845 -2.006 1.00 93.06 90 TYR A O 1
ATOM 691 N N . ILE A 1 91 ? -11.368 7.633 -1.573 1.00 93.44 91 ILE A N 1
ATOM 692 C CA . ILE A 1 91 ? -12.700 7.594 -0.956 1.00 93.44 91 ILE A CA 1
ATOM 693 C C . ILE A 1 91 ? -12.669 7.976 0.525 1.00 93.44 91 ILE A C 1
ATOM 695 O O . ILE A 1 91 ? -13.606 8.611 0.984 1.00 93.44 91 ILE A O 1
ATOM 699 N N . SER A 1 92 ? -11.556 7.723 1.223 1.00 94.19 92 SER A N 1
ATOM 700 C CA . SER A 1 92 ? -11.363 8.107 2.629 1.00 94.19 92 SER A CA 1
ATOM 701 C C . SER A 1 92 ? -10.115 8.998 2.794 1.00 94.19 92 SER A C 1
ATOM 703 O O . SER A 1 92 ? -9.090 8.572 3.336 1.00 94.19 92 SER A O 1
ATOM 705 N N . PRO A 1 93 ? -10.147 10.260 2.315 1.00 93.06 93 PRO A N 1
ATOM 706 C CA . PRO A 1 93 ? -8.963 11.128 2.184 1.00 93.06 93 PRO A CA 1
ATOM 707 C C . PRO A 1 93 ? -8.364 11.618 3.510 1.00 93.06 93 PRO A C 1
ATOM 709 O O . PRO A 1 93 ? -7.235 12.146 3.517 1.00 93.06 93 PRO A O 1
ATOM 712 N N . LEU A 1 94 ? -9.132 11.484 4.595 1.00 91.62 94 LEU A N 1
ATOM 713 C CA . LEU A 1 94 ? -8.760 11.819 5.971 1.00 91.62 94 LEU A CA 1
ATOM 714 C C . LEU A 1 94 ? -8.115 10.641 6.718 1.00 91.62 94 LEU A C 1
ATOM 716 O O . LEU A 1 94 ? -7.696 10.820 7.852 1.00 91.62 94 LEU A O 1
ATOM 720 N N . GLY A 1 95 ? -8.003 9.475 6.076 1.00 94.44 95 GLY A N 1
ATOM 721 C CA . GLY A 1 95 ? -7.583 8.229 6.710 1.00 94.44 95 GLY A CA 1
ATOM 722 C C . GLY A 1 95 ? -8.710 7.201 6.713 1.00 94.44 95 GLY A C 1
ATOM 723 O O . GLY A 1 95 ? -9.883 7.536 6.559 1.00 94.44 95 GLY A O 1
ATOM 724 N N . HIS A 1 96 ? -8.336 5.942 6.886 1.00 96.06 96 HIS A N 1
ATOM 725 C CA . HIS A 1 96 ? -9.232 4.795 7.009 1.00 96.06 96 HIS A CA 1
ATOM 726 C C . HIS A 1 96 ? -8.885 3.959 8.247 1.00 96.06 96 HIS A C 1
ATOM 728 O O . HIS A 1 96 ? -8.858 2.730 8.200 1.00 96.06 96 HIS A O 1
ATOM 734 N N . CYS A 1 97 ? -8.567 4.633 9.357 1.00 96.50 97 CYS A N 1
ATOM 735 C CA . CYS A 1 97 ? -8.149 3.994 10.602 1.00 96.50 97 CYS A CA 1
ATOM 736 C C . CYS A 1 97 ? -9.197 3.019 11.150 1.00 96.50 97 CYS A C 1
ATOM 738 O O . CYS A 1 97 ? -8.859 1.885 11.475 1.00 96.50 97 CYS A O 1
ATOM 740 N N . ALA A 1 98 ? -10.475 3.410 11.176 1.00 94.81 98 ALA A N 1
ATOM 741 C CA . ALA A 1 98 ? -11.550 2.536 11.639 1.00 94.81 98 ALA A CA 1
ATOM 742 C C . ALA A 1 98 ? -11.716 1.322 10.717 1.00 94.81 98 ALA A C 1
ATOM 744 O O . ALA A 1 98 ? -11.836 0.198 11.201 1.00 94.81 98 ALA A O 1
ATOM 745 N N . GLY A 1 99 ? -11.644 1.540 9.401 1.00 96.19 99 GLY A N 1
ATOM 746 C CA . GLY A 1 99 ? -11.648 0.484 8.394 1.00 96.19 99 GLY A CA 1
ATOM 747 C C . GLY A 1 99 ? -10.506 -0.515 8.577 1.00 96.19 99 GLY A C 1
ATOM 748 O O . GLY A 1 99 ? -10.757 -1.716 8.622 1.00 96.19 99 GLY A O 1
ATOM 749 N N . GLN A 1 100 ? -9.269 -0.045 8.753 1.00 97.75 100 GLN A N 1
ATOM 750 C CA . GLN A 1 100 ? -8.111 -0.911 9.005 1.00 97.75 100 GLN A CA 1
ATOM 751 C C . GLN A 1 100 ? -8.248 -1.685 10.316 1.00 97.75 100 GLN A C 1
ATOM 753 O O . GLN A 1 100 ? -8.081 -2.901 10.328 1.00 97.75 100 GLN A O 1
ATOM 758 N N . SER A 1 101 ? -8.579 -1.006 11.415 1.00 97.50 101 SER A N 1
ATOM 759 C CA . SER A 1 101 ? -8.693 -1.653 12.720 1.00 97.50 101 SER A CA 1
ATOM 760 C C . SER A 1 101 ? -9.807 -2.700 12.750 1.00 97.50 101 SER A C 1
ATOM 762 O O . SER A 1 101 ? -9.580 -3.810 13.226 1.00 97.50 101 SER A O 1
ATOM 764 N N . ILE A 1 102 ? -10.992 -2.399 12.206 1.00 95.81 102 ILE A N 1
ATOM 765 C CA . ILE A 1 102 ? -12.104 -3.353 12.256 1.00 95.81 102 ILE A CA 1
ATOM 766 C C . ILE A 1 102 ? -11.897 -4.541 11.315 1.00 95.81 102 ILE A C 1
ATOM 768 O O . ILE A 1 102 ? -12.262 -5.657 11.667 1.00 95.81 102 ILE A O 1
ATOM 772 N N . THR A 1 103 ? -11.283 -4.338 10.146 1.00 97.31 103 THR A N 1
ATOM 773 C CA . THR A 1 103 ? -10.992 -5.445 9.219 1.00 97.31 103 THR A CA 1
ATOM 774 C C . THR A 1 103 ? -9.876 -6.344 9.739 1.00 97.31 103 THR A C 1
ATOM 776 O O . THR A 1 103 ? -9.978 -7.557 9.582 1.00 97.31 103 THR A O 1
ATOM 779 N N . ALA A 1 104 ? -8.877 -5.793 10.438 1.00 97.94 104 ALA A N 1
ATOM 780 C CA . ALA A 1 104 ? -7.871 -6.589 11.139 1.00 97.94 104 ALA A CA 1
ATOM 781 C C . ALA A 1 104 ? -8.493 -7.430 12.266 1.00 97.94 104 ALA A C 1
ATOM 783 O O . ALA A 1 104 ? -8.246 -8.631 12.355 1.00 97.94 104 ALA A O 1
ATOM 784 N N . MET A 1 105 ? -9.369 -6.833 13.085 1.00 96.44 105 MET A N 1
ATOM 785 C CA . MET A 1 105 ? -10.124 -7.578 14.099 1.00 96.44 105 MET A CA 1
ATOM 786 C C . MET A 1 105 ? -11.002 -8.662 13.463 1.00 96.44 105 MET A C 1
ATOM 788 O O . MET A 1 105 ? -10.986 -9.802 13.918 1.00 96.44 105 MET A O 1
ATOM 792 N N . TRP A 1 106 ? -11.735 -8.333 12.396 1.00 95.50 106 TRP A N 1
ATOM 793 C CA . TRP A 1 106 ? -12.582 -9.284 11.674 1.00 95.50 106 TRP A CA 1
ATOM 794 C C . TRP A 1 106 ? -11.783 -10.467 11.146 1.00 95.50 106 TRP A C 1
ATOM 796 O O . TRP A 1 106 ? -12.149 -11.613 11.395 1.00 95.50 106 TRP A O 1
ATOM 806 N N . TYR A 1 107 ? -10.657 -10.201 10.485 1.00 97.06 107 TYR A N 1
ATOM 807 C CA . TYR A 1 107 ? -9.793 -11.243 9.952 1.00 97.06 107 TYR A CA 1
ATOM 808 C C . TYR A 1 107 ? -9.226 -12.117 11.075 1.00 97.06 107 TYR A C 1
ATOM 810 O O . TYR A 1 107 ? -9.259 -13.343 10.979 1.00 97.06 107 TYR A O 1
ATOM 818 N N . PHE A 1 108 ? -8.785 -11.512 12.181 1.00 96.19 108 PHE A N 1
ATOM 819 C CA . PHE A 1 108 ? -8.318 -12.257 13.346 1.00 96.19 108 PHE A CA 1
ATOM 820 C C . PHE A 1 108 ? -9.364 -13.273 13.838 1.00 96.19 108 PHE A C 1
ATOM 822 O O . PHE A 1 108 ? -9.039 -14.451 13.992 1.00 96.19 108 PHE A O 1
ATOM 829 N N . TYR A 1 109 ? -10.624 -12.859 14.013 1.00 92.12 109 TYR A N 1
ATOM 830 C CA . TYR A 1 109 ? -11.692 -13.754 14.477 1.00 92.12 109 TYR A CA 1
ATOM 831 C C . TYR A 1 109 ? -12.128 -14.780 13.435 1.00 92.12 109 TYR A C 1
ATOM 833 O O . TYR A 1 109 ? -12.282 -15.966 13.734 1.00 92.12 109 TYR A O 1
ATOM 841 N N . GLU A 1 110 ? -12.375 -14.324 12.212 1.00 90.62 110 GLU A N 1
ATOM 842 C CA . GLU A 1 110 ? -13.062 -15.123 11.204 1.00 90.62 110 GLU A CA 1
ATOM 843 C C . GLU A 1 110 ? -12.112 -16.011 10.401 1.00 90.62 110 GLU A C 1
ATOM 845 O O . GLU A 1 110 ? -12.575 -16.985 9.801 1.00 90.62 110 GLU A O 1
ATOM 850 N N . LYS A 1 111 ? -10.811 -15.694 10.410 1.00 94.44 111 LYS A N 1
ATOM 851 C CA . LYS A 1 111 ? -9.766 -16.361 9.627 1.00 94.44 111 LYS A CA 1
ATOM 852 C C . LYS A 1 111 ? -8.636 -16.866 10.526 1.00 94.44 111 LYS A C 1
ATOM 854 O O . LYS A 1 111 ? -8.508 -18.081 10.686 1.00 94.44 111 LYS A O 1
ATOM 859 N N . SER A 1 112 ? -7.871 -15.982 11.176 1.00 94.62 112 SER A N 1
ATOM 860 C CA . SER A 1 112 ? -6.652 -16.379 11.910 1.00 94.62 112 SER A CA 1
ATOM 861 C C . SER A 1 112 ? -6.927 -17.387 13.032 1.00 94.62 112 SER A C 1
ATOM 863 O O . SER A 1 112 ? -6.261 -18.417 13.124 1.00 94.62 112 SER A O 1
ATOM 865 N N . LEU A 1 113 ? -7.939 -17.146 13.875 1.00 91.31 113 LEU A N 1
ATOM 866 C CA . LEU A 1 113 ? -8.315 -18.076 14.952 1.00 91.31 113 LEU A CA 1
ATOM 867 C C . LEU A 1 113 ? -8.856 -19.420 14.435 1.00 91.31 113 LEU A C 1
ATOM 869 O O . LEU A 1 113 ? -8.906 -20.391 15.190 1.00 91.31 113 LEU A O 1
ATOM 873 N N . LYS A 1 114 ? -9.227 -19.497 13.153 1.00 90.94 114 LYS A N 1
ATOM 874 C CA . LYS A 1 114 ? -9.707 -20.713 12.482 1.00 90.94 114 LYS A CA 1
ATOM 875 C C . LYS A 1 114 ? -8.614 -21.417 11.671 1.00 90.94 114 LYS A C 1
ATOM 877 O O . LYS A 1 114 ? -8.910 -22.377 10.964 1.00 90.94 114 LYS A O 1
ATOM 882 N N . GLY A 1 115 ? -7.359 -20.988 11.819 1.00 94.62 115 GLY A N 1
ATOM 883 C CA . GLY A 1 115 ? -6.187 -21.652 11.251 1.00 94.62 115 GLY A CA 1
ATOM 884 C C . GLY A 1 115 ? -5.689 -21.078 9.926 1.00 94.62 115 GLY A C 1
ATOM 885 O O . GLY A 1 115 ? -4.727 -21.619 9.387 1.00 94.62 115 GLY A O 1
ATOM 886 N N . GLU A 1 116 ? -6.295 -20.003 9.416 1.00 96.19 116 GLU A N 1
ATOM 887 C CA . GLU A 1 116 ? -5.738 -19.269 8.272 1.00 96.19 116 GLU A CA 1
ATOM 888 C C . GLU A 1 116 ? -4.435 -18.547 8.666 1.00 96.19 116 GLU A C 1
ATOM 890 O O . GLU A 1 116 ? -4.228 -18.242 9.851 1.00 96.19 116 GLU A O 1
ATOM 895 N N . PRO A 1 117 ? -3.546 -18.245 7.700 1.00 96.19 117 PRO A N 1
ATOM 896 C CA . PRO A 1 117 ? -2.365 -17.427 7.946 1.00 96.19 117 PRO A CA 1
ATOM 897 C C . PRO A 1 117 ? -2.724 -16.079 8.573 1.00 96.19 117 PRO A C 1
ATOM 899 O O . PRO A 1 117 ? -3.772 -15.501 8.281 1.00 96.19 117 PRO A O 1
ATOM 902 N N . ALA A 1 118 ? -1.838 -15.579 9.433 1.00 94.44 118 ALA A N 1
ATOM 903 C CA . ALA A 1 118 ? -2.009 -14.276 10.060 1.00 94.44 118 ALA A CA 1
ATOM 904 C C . ALA A 1 118 ? -1.918 -13.148 9.018 1.00 94.44 118 ALA A C 1
ATOM 906 O O . ALA A 1 118 ? -1.288 -13.326 7.982 1.00 94.44 118 ALA A O 1
ATOM 907 N N . LEU A 1 119 ? -2.562 -12.012 9.291 1.00 95.50 119 LEU A N 1
ATOM 908 C CA . LEU A 1 119 ? -2.832 -10.961 8.307 1.00 95.50 119 LEU A CA 1
ATOM 909 C C . LEU A 1 119 ? -1.577 -10.245 7.782 1.00 95.50 119 LEU A C 1
ATOM 911 O O . LEU A 1 119 ? -1.495 -9.931 6.596 1.00 95.50 119 LEU A O 1
ATOM 915 N N . PHE A 1 120 ? -0.620 -9.977 8.667 1.00 94.81 120 PHE A N 1
ATOM 916 C CA . PHE A 1 120 ? 0.531 -9.126 8.386 1.00 94.81 120 PHE A CA 1
ATOM 917 C C . PHE A 1 120 ? 1.440 -9.748 7.313 1.00 94.81 120 PHE A C 1
ATOM 919 O O . PHE A 1 120 ? 1.956 -10.849 7.510 1.00 94.81 120 PHE A O 1
ATOM 926 N N . HIS A 1 121 ? 1.643 -9.039 6.195 1.00 93.19 121 HIS A N 1
ATOM 927 C CA . HIS A 1 121 ? 2.372 -9.517 5.003 1.00 93.19 121 HIS A CA 1
ATOM 928 C C . HIS A 1 121 ? 1.779 -10.775 4.347 1.00 93.19 121 HIS A C 1
ATOM 930 O O . HIS A 1 121 ? 2.480 -11.551 3.699 1.00 93.19 121 HIS A O 1
ATOM 936 N N . HIS A 1 122 ? 0.479 -11.029 4.526 1.00 93.88 122 HIS A N 1
ATOM 937 C CA . HIS A 1 122 ? -0.155 -12.183 3.888 1.00 93.88 122 HIS A CA 1
ATOM 938 C C . HIS A 1 122 ? -0.451 -11.957 2.398 1.00 93.88 122 HIS A C 1
ATOM 940 O O . HIS A 1 122 ? -0.485 -12.918 1.627 1.00 93.88 122 HIS A O 1
ATOM 946 N N . PHE A 1 123 ? -0.691 -10.704 2.002 1.00 94.38 123 PHE A N 1
ATOM 947 C CA . PHE A 1 123 ? -1.254 -10.350 0.695 1.00 94.38 123 PHE A CA 1
ATOM 948 C C . PHE A 1 123 ? -0.404 -9.363 -0.120 1.00 94.38 123 PHE A C 1
ATOM 950 O O . PHE A 1 123 ? -0.861 -8.906 -1.167 1.00 94.38 123 PHE A O 1
ATOM 957 N N . ASP A 1 124 ? 0.800 -9.031 0.341 1.00 92.75 124 ASP A N 1
ATOM 958 C CA . ASP A 1 124 ? 1.801 -8.297 -0.436 1.00 92.75 124 ASP A CA 1
ATOM 959 C C . ASP A 1 124 ? 2.872 -9.246 -1.005 1.00 92.75 124 ASP A C 1
ATOM 961 O O . ASP A 1 124 ? 2.858 -10.452 -0.752 1.00 92.75 124 ASP A O 1
ATOM 965 N N . LEU A 1 125 ? 3.759 -8.721 -1.853 1.00 89.56 125 LEU A N 1
ATOM 966 C CA . LEU A 1 125 ? 4.777 -9.497 -2.568 1.00 89.56 125 LEU A CA 1
ATOM 967 C C . LEU A 1 125 ? 6.204 -9.182 -2.102 1.00 89.56 125 LEU A C 1
ATOM 969 O O . LEU A 1 125 ? 7.059 -10.067 -2.079 1.00 89.56 125 LEU A O 1
ATOM 973 N N . LEU A 1 126 ? 6.478 -7.921 -1.777 1.00 90.38 126 LEU A N 1
ATOM 974 C CA . LEU A 1 126 ? 7.819 -7.377 -1.577 1.00 90.38 126 LEU A CA 1
ATOM 975 C C . LEU A 1 126 ? 8.140 -7.047 -0.127 1.00 90.38 126 LEU A C 1
ATOM 977 O O . LEU A 1 126 ? 9.317 -7.055 0.251 1.00 90.38 126 LEU A O 1
ATOM 981 N N . ASN A 1 127 ? 7.137 -6.715 0.685 1.00 85.31 127 ASN A N 1
ATOM 982 C CA . ASN A 1 127 ? 7.411 -6.448 2.086 1.00 85.31 127 ASN A CA 1
ATOM 983 C C . ASN A 1 127 ? 7.671 -7.760 2.832 1.00 85.31 127 ASN A C 1
ATOM 985 O O . ASN A 1 127 ? 7.171 -8.829 2.495 1.00 85.31 127 ASN A O 1
ATOM 989 N N . ASN A 1 128 ? 8.492 -7.674 3.870 1.00 80.56 128 ASN A N 1
ATOM 990 C CA . ASN A 1 128 ? 8.768 -8.792 4.756 1.00 80.56 128 ASN A CA 1
ATOM 991 C C . ASN A 1 128 ? 9.205 -8.268 6.127 1.00 80.56 128 ASN A C 1
ATOM 993 O O . ASN A 1 128 ? 9.358 -7.063 6.341 1.00 80.56 128 ASN A O 1
ATOM 997 N N . SER A 1 129 ? 9.467 -9.184 7.059 1.00 72.00 129 SER A N 1
ATOM 998 C CA . SER A 1 129 ? 9.876 -8.839 8.423 1.00 72.00 129 SER A CA 1
ATOM 999 C C . SER A 1 129 ? 11.167 -8.012 8.519 1.00 72.00 129 SER A C 1
ATOM 1001 O O . SER A 1 129 ? 11.349 -7.309 9.512 1.00 72.00 129 SER A O 1
ATOM 1003 N N . GLU A 1 130 ? 12.064 -8.093 7.529 1.00 71.69 130 GLU A N 1
ATOM 1004 C CA . GLU A 1 130 ? 13.314 -7.315 7.470 1.00 71.69 130 GLU A CA 1
ATOM 1005 C C . GLU A 1 130 ? 13.114 -5.929 6.839 1.00 71.69 130 GLU A C 1
ATOM 1007 O O . GLU A 1 130 ? 13.877 -5.004 7.120 1.00 71.69 130 GLU A O 1
ATOM 1012 N N . LYS A 1 131 ? 12.072 -5.771 6.016 1.00 72.56 131 LYS A N 1
ATOM 1013 C CA . LYS A 1 131 ? 11.719 -4.541 5.298 1.00 72.56 131 LYS A CA 1
ATOM 1014 C C . LYS A 1 131 ? 10.238 -4.164 5.501 1.00 72.56 131 LYS A C 1
ATOM 1016 O O . LYS A 1 131 ? 9.490 -4.077 4.523 1.00 72.56 131 LYS A O 1
ATOM 1021 N N . PRO A 1 132 ? 9.780 -3.935 6.748 1.00 71.25 132 PRO A N 1
ATOM 1022 C CA . PRO A 1 132 ? 8.400 -3.529 6.989 1.00 71.25 132 PRO A CA 1
ATOM 1023 C C . PRO A 1 132 ? 8.140 -2.148 6.368 1.00 71.25 132 PRO A C 1
ATOM 1025 O O . PRO A 1 132 ? 8.972 -1.250 6.496 1.00 71.25 132 PRO A O 1
ATOM 1028 N N . ASN A 1 133 ? 6.976 -1.966 5.737 1.00 75.56 133 ASN A N 1
ATOM 1029 C CA . ASN A 1 133 ? 6.567 -0.733 5.042 1.00 75.56 133 ASN A CA 1
ATOM 1030 C C . ASN A 1 133 ? 7.436 -0.316 3.839 1.00 75.56 133 ASN A C 1
ATOM 1032 O O . ASN A 1 133 ? 7.395 0.851 3.445 1.00 75.56 133 ASN A O 1
ATOM 1036 N N . PHE A 1 134 ? 8.227 -1.220 3.257 1.00 86.25 134 PHE A N 1
ATOM 1037 C CA . PHE A 1 134 ? 9.103 -0.885 2.133 1.00 86.25 134 PHE A CA 1
ATOM 1038 C C . PHE A 1 134 ? 8.328 -0.407 0.896 1.00 86.25 134 PHE A C 1
ATOM 1040 O O . PHE A 1 134 ? 8.667 0.627 0.322 1.00 86.25 134 PHE A O 1
ATOM 1047 N N . LEU A 1 135 ? 7.235 -1.091 0.559 1.00 92.38 135 LEU A N 1
ATOM 1048 C CA . LEU A 1 135 ? 6.260 -0.674 -0.440 1.00 92.38 135 LEU A CA 1
ATOM 1049 C C . LEU A 1 135 ? 4.849 -0.861 0.130 1.00 92.38 135 LEU A C 1
ATOM 1051 O O . LEU A 1 135 ? 4.216 -1.900 -0.026 1.00 92.38 135 LEU A O 1
ATOM 1055 N N . TRP A 1 136 ? 4.341 0.154 0.828 1.00 91.88 136 TRP A N 1
ATOM 1056 C CA . TRP A 1 136 ? 3.039 0.070 1.507 1.00 91.88 136 TRP A CA 1
ATOM 1057 C C . TRP A 1 136 ? 1.848 -0.091 0.544 1.00 91.88 136 TRP A C 1
ATOM 1059 O O . TRP A 1 136 ? 0.777 -0.510 0.970 1.00 91.88 136 TRP A O 1
ATOM 1069 N N . GLN A 1 137 ? 2.011 0.252 -0.739 1.00 94.44 137 GLN A N 1
ATOM 1070 C CA . GLN A 1 137 ? 0.987 0.089 -1.778 1.00 94.44 137 GLN A CA 1
ATOM 1071 C C . GLN A 1 137 ? 0.858 -1.351 -2.293 1.00 94.44 137 GLN A C 1
ATOM 1073 O O . GLN A 1 137 ? -0.083 -1.645 -3.027 1.00 94.44 137 GLN A O 1
ATOM 1078 N N . ASP A 1 138 ? 1.791 -2.230 -1.927 1.00 93.00 138 ASP A N 1
ATOM 1079 C CA . ASP A 1 138 ? 1.948 -3.575 -2.487 1.00 93.00 138 ASP A CA 1
ATOM 1080 C C . ASP A 1 138 ? 0.833 -4.564 -2.099 1.00 93.00 138 ASP A C 1
ATOM 1082 O O . ASP A 1 138 ? 0.749 -5.666 -2.631 1.00 93.00 138 ASP A O 1
ATOM 1086 N N . ASN A 1 139 ? -0.088 -4.144 -1.230 1.00 95.00 139 ASN A N 1
ATOM 1087 C CA . ASN A 1 139 ? -1.350 -4.831 -0.971 1.00 95.00 139 ASN A CA 1
ATOM 1088 C C . ASN A 1 139 ? -2.546 -3.965 -1.415 1.00 95.00 139 ASN A C 1
ATOM 1090 O O . ASN A 1 139 ? -3.289 -3.427 -0.580 1.00 95.00 139 ASN A O 1
ATOM 1094 N N . PRO A 1 140 ? -2.767 -3.796 -2.733 1.00 95.75 140 PRO A N 1
ATOM 1095 C CA . PRO A 1 140 ? -3.789 -2.883 -3.239 1.00 95.75 140 PRO A CA 1
ATOM 1096 C C . PRO A 1 140 ? -5.203 -3.294 -2.829 1.00 95.75 140 PRO A C 1
ATOM 1098 O O . PRO A 1 140 ? -6.045 -2.443 -2.521 1.00 95.75 140 PRO A O 1
ATOM 1101 N N . HIS A 1 141 ? -5.474 -4.600 -2.791 1.00 97.19 141 HIS A N 1
ATOM 1102 C CA . HIS A 1 141 ? -6.779 -5.123 -2.407 1.00 97.19 141 HIS A CA 1
ATOM 1103 C C . HIS A 1 141 ? -7.034 -4.942 -0.908 1.00 97.19 141 HIS A C 1
ATOM 1105 O O . HIS A 1 141 ? -8.138 -4.546 -0.539 1.00 97.19 141 HIS A O 1
ATOM 1111 N N . GLY A 1 142 ? -6.034 -5.145 -0.043 1.00 97.38 142 GLY A N 1
ATOM 1112 C CA . GLY A 1 142 ? -6.169 -4.949 1.403 1.00 97.38 142 GLY A CA 1
ATOM 1113 C C . GLY A 1 142 ? -6.409 -3.480 1.730 1.00 97.38 142 GLY A C 1
ATOM 1114 O O . GLY A 1 142 ? -7.313 -3.137 2.495 1.00 97.38 142 GLY A O 1
ATOM 1115 N N . TYR A 1 143 ? -5.692 -2.593 1.038 1.00 97.50 143 TYR A N 1
ATOM 1116 C CA . TYR A 1 143 ? -5.880 -1.149 1.145 1.00 97.50 143 TYR A CA 1
ATOM 1117 C C . TYR A 1 143 ? -7.289 -0.705 0.717 1.00 97.50 143 TYR A C 1
ATOM 1119 O O . TYR A 1 143 ? -7.953 0.089 1.401 1.00 97.50 143 TYR A O 1
ATOM 1127 N N . ARG A 1 144 ? -7.792 -1.249 -0.403 1.00 97.56 144 ARG A N 1
ATOM 1128 C CA . ARG A 1 144 ? -9.170 -1.032 -0.874 1.00 97.56 144 ARG A CA 1
ATOM 1129 C C . ARG A 1 144 ? -10.203 -1.631 0.078 1.00 97.56 144 ARG A C 1
ATOM 1131 O O . ARG A 1 144 ? -11.243 -1.005 0.279 1.00 97.56 144 ARG A O 1
ATOM 1138 N N . PHE A 1 145 ? -9.935 -2.783 0.689 1.00 98.06 145 PHE A N 1
ATOM 1139 C CA . PHE A 1 145 ? -10.822 -3.416 1.666 1.00 98.06 145 PHE A CA 1
ATOM 1140 C C . PHE A 1 145 ? -10.988 -2.546 2.909 1.00 98.06 145 PHE A C 1
ATOM 1142 O O . PHE A 1 145 ? -12.114 -2.175 3.243 1.00 98.06 145 PHE A O 1
ATOM 1149 N N . ALA A 1 146 ? -9.884 -2.107 3.517 1.00 97.81 146 ALA A N 1
ATOM 1150 C CA . ALA A 1 146 ? -9.924 -1.192 4.652 1.00 97.81 146 ALA A CA 1
ATOM 1151 C C . ALA A 1 146 ? -10.625 0.136 4.307 1.00 97.81 146 ALA A C 1
ATOM 1153 O O . ALA A 1 146 ? -11.497 0.587 5.050 1.00 97.81 146 ALA A O 1
ATOM 1154 N N . SER A 1 147 ? -10.315 0.730 3.149 1.00 97.31 147 SER A N 1
ATOM 1155 C CA . SER A 1 147 ? -10.982 1.951 2.667 1.00 97.31 147 SER A CA 1
ATOM 1156 C C . SER A 1 147 ? -12.487 1.762 2.449 1.00 97.31 147 SER A C 1
ATOM 1158 O O . SER A 1 147 ? -13.296 2.610 2.809 1.00 97.31 147 SER A O 1
ATOM 1160 N N . THR A 1 148 ? -12.887 0.643 1.848 1.00 96.94 148 THR A N 1
ATOM 1161 C CA . THR A 1 148 ? -14.296 0.364 1.553 1.00 96.94 148 THR A CA 1
ATOM 1162 C C . THR A 1 148 ? -15.072 0.134 2.841 1.00 96.94 148 THR A C 1
ATOM 1164 O O . THR A 1 148 ? -16.153 0.695 3.007 1.00 96.94 148 THR A O 1
ATOM 1167 N N . VAL A 1 149 ? -14.501 -0.609 3.789 1.00 95.69 149 VAL A N 1
ATOM 1168 C CA . VAL A 1 149 ? -15.133 -0.814 5.092 1.00 95.69 149 VAL A CA 1
ATOM 1169 C C . VAL A 1 149 ? -15.219 0.495 5.878 1.00 95.69 149 VAL A C 1
ATOM 1171 O O . VAL A 1 149 ? -16.272 0.756 6.445 1.00 95.69 149 VAL A O 1
ATOM 1174 N N . GLN A 1 150 ? -14.202 1.369 5.841 1.00 94.50 150 GLN A N 1
ATOM 1175 C CA . GLN A 1 150 ? -14.260 2.719 6.432 1.00 94.50 150 GLN A CA 1
ATOM 1176 C C . GLN A 1 150 ? -15.473 3.522 5.932 1.00 94.50 150 GLN A C 1
ATOM 1178 O O . GLN A 1 150 ? -16.173 4.140 6.733 1.00 94.50 150 GLN A O 1
ATOM 1183 N N . GLU A 1 151 ? -15.735 3.504 4.626 1.00 92.69 151 GLU A N 1
ATOM 1184 C CA . GLU A 1 151 ? -16.886 4.187 4.018 1.00 92.69 151 GLU A CA 1
ATOM 1185 C C . GLU A 1 151 ? -18.222 3.462 4.267 1.00 92.69 151 GLU A C 1
ATOM 1187 O O . GLU A 1 151 ? -19.291 4.039 4.089 1.00 92.69 151 GLU A O 1
ATOM 1192 N N . ASP A 1 152 ? -18.190 2.188 4.669 1.00 91.06 152 ASP A N 1
ATOM 1193 C CA . ASP A 1 152 ? -19.383 1.450 5.093 1.00 91.06 152 ASP A CA 1
ATOM 1194 C C . ASP A 1 152 ? -19.816 1.766 6.531 1.00 91.06 152 ASP A C 1
ATOM 1196 O O . ASP A 1 152 ? -20.953 1.444 6.897 1.00 91.06 152 ASP A O 1
ATOM 1200 N N . PHE A 1 153 ? -18.961 2.409 7.336 1.00 85.31 153 PHE A N 1
ATOM 1201 C CA . PHE A 1 153 ? -19.358 2.905 8.651 1.00 85.31 153 PHE A CA 1
ATOM 1202 C C . PHE A 1 153 ? -20.437 3.978 8.513 1.00 85.31 153 PHE A C 1
ATOM 1204 O O . PHE A 1 153 ? -20.329 4.943 7.754 1.00 85.31 153 PHE A O 1
ATOM 1211 N N . VAL A 1 154 ? -21.477 3.843 9.329 1.00 72.00 154 VAL A N 1
ATOM 1212 C CA . VAL A 1 154 ? -22.561 4.817 9.385 1.00 72.00 154 VAL A CA 1
ATOM 1213 C C . VAL A 1 154 ? -22.183 5.924 10.376 1.00 72.00 154 VAL A C 1
ATOM 1215 O O . VAL A 1 154 ? -22.582 5.894 11.539 1.00 72.00 154 VAL A O 1
ATOM 1218 N N . TRP A 1 155 ? -21.424 6.923 9.920 1.00 70.94 155 TRP A N 1
ATOM 1219 C CA . TRP A 1 155 ? -21.025 8.111 10.703 1.00 70.94 155 TRP A CA 1
ATOM 1220 C C . TRP A 1 155 ? -22.165 9.140 10.873 1.00 70.94 155 TRP A C 1
ATOM 1222 O O . TRP A 1 155 ? -21.966 10.349 10.777 1.00 70.94 155 TRP A O 1
ATOM 1232 N N . ASP A 1 156 ? -23.395 8.665 11.053 1.00 69.12 156 ASP A N 1
ATOM 1233 C CA . ASP A 1 156 ? -24.606 9.486 11.091 1.00 69.12 156 ASP A CA 1
ATOM 1234 C C . ASP A 1 156 ? -24.801 10.247 12.420 1.00 69.12 156 ASP A C 1
ATOM 1236 O O . ASP A 1 156 ? -24.009 10.178 13.360 1.00 69.12 156 ASP A O 1
ATOM 1240 N N . SER A 1 157 ? -25.937 10.945 12.527 1.00 62.47 157 SER A N 1
ATOM 1241 C CA . SER A 1 157 ? -26.320 11.674 13.743 1.00 62.47 157 SER A CA 1
ATOM 1242 C C . SER A 1 157 ? -26.467 10.797 14.993 1.00 62.47 157 SER A C 1
ATOM 1244 O O . SER A 1 157 ? -26.428 11.333 16.100 1.00 62.47 157 SER A O 1
ATOM 1246 N N . TRP A 1 158 ? -26.662 9.478 14.854 1.00 68.81 158 TRP A N 1
ATOM 1247 C CA . TRP A 1 158 ? -26.647 8.570 16.001 1.00 68.81 158 TRP A CA 1
ATOM 1248 C C . TRP A 1 158 ? -25.213 8.375 16.480 1.00 68.81 158 TRP A C 1
ATOM 1250 O O . TRP A 1 158 ? -24.963 8.490 17.676 1.00 68.81 158 TRP A O 1
ATOM 1260 N N . PHE A 1 159 ? -24.262 8.179 15.557 1.00 71.44 159 PHE A N 1
ATOM 1261 C CA . PHE A 1 159 ? -22.845 8.073 15.909 1.00 71.44 159 PHE A CA 1
ATOM 1262 C C . PHE A 1 159 ? -22.364 9.344 16.602 1.00 71.44 159 PHE A C 1
ATOM 1264 O O . PHE A 1 159 ? -21.727 9.281 17.650 1.00 71.44 159 PHE A O 1
ATOM 1271 N N . SER A 1 160 ? -22.753 10.505 16.069 1.00 68.81 160 SER A N 1
ATOM 1272 C CA . SER A 1 160 ? -22.463 11.777 16.722 1.00 68.81 160 SER A CA 1
ATOM 1273 C C . SER A 1 160 ? -23.037 11.819 18.139 1.00 68.81 160 SER A C 1
ATOM 1275 O O . SER A 1 160 ? -22.321 12.216 19.043 1.00 68.81 160 SER A O 1
ATOM 1277 N N . ARG A 1 161 ? -24.280 11.377 18.384 1.00 67.44 161 ARG A N 1
ATOM 1278 C CA . ARG A 1 161 ? -24.852 11.349 19.747 1.00 67.44 161 ARG A CA 1
ATOM 1279 C C . ARG A 1 161 ? -24.097 10.417 20.691 1.00 67.44 161 ARG A C 1
ATOM 1281 O O . ARG A 1 161 ? -23.824 10.831 21.812 1.00 67.44 161 ARG A O 1
ATOM 1288 N N . PHE A 1 162 ? -23.726 9.224 20.229 1.00 70.75 162 PHE A N 1
ATOM 1289 C CA . PHE A 1 162 ? -22.898 8.289 20.996 1.00 70.75 162 PHE A CA 1
ATOM 1290 C C . PHE A 1 162 ? -21.591 8.965 21.442 1.00 70.75 162 PHE A C 1
ATOM 1292 O O . PHE A 1 162 ? -21.251 8.955 22.620 1.00 70.75 162 PHE A O 1
ATOM 1299 N N . GLN A 1 163 ? -20.926 9.677 20.527 1.00 67.69 163 GLN A N 1
ATOM 1300 C CA . GLN A 1 163 ? -19.711 10.445 20.826 1.00 67.69 163 GLN A CA 1
ATOM 1301 C C . GLN A 1 163 ? -19.905 11.644 21.766 1.00 67.69 163 GLN A C 1
ATOM 1303 O O . GLN A 1 163 ? -18.919 12.231 22.190 1.00 67.69 163 GLN A O 1
ATOM 1308 N N . HIS A 1 164 ? -21.133 12.081 22.055 1.00 68.94 164 HIS A N 1
ATOM 1309 C CA . HIS A 1 164 ? -21.372 13.166 23.019 1.00 68.94 164 HIS A CA 1
ATOM 1310 C C . HIS A 1 164 ? -21.729 12.639 24.415 1.00 68.94 164 HIS A C 1
ATOM 1312 O O . HIS A 1 164 ? -21.678 13.403 25.376 1.00 68.94 164 HIS A O 1
ATOM 1318 N N . ASN A 1 165 ? -22.056 11.350 24.542 1.00 74.38 165 ASN A N 1
ATOM 1319 C CA . ASN A 1 165 ? -22.401 10.700 25.804 1.00 74.38 165 ASN A CA 1
ATOM 1320 C C . ASN A 1 165 ? -21.247 9.818 26.295 1.00 74.38 165 ASN A C 1
ATOM 1322 O O . ASN A 1 165 ? -21.451 8.653 26.637 1.00 74.38 165 ASN A O 1
ATOM 1326 N N . VAL A 1 166 ? -20.024 10.354 26.307 1.00 80.88 166 VAL A N 1
ATOM 1327 C CA . VAL A 1 166 ? -18.870 9.583 26.775 1.00 80.88 166 VAL A CA 1
ATOM 1328 C C . VAL A 1 166 ? -18.975 9.384 28.290 1.00 80.88 166 VAL A C 1
ATOM 1330 O O . VAL A 1 166 ? -19.061 10.365 29.036 1.00 80.88 166 VAL A O 1
ATOM 1333 N N . PRO A 1 167 ? -19.014 8.128 28.768 1.00 88.75 167 PRO A N 1
ATOM 1334 C CA . PRO A 1 167 ? -19.048 7.841 30.193 1.00 88.75 167 PRO A CA 1
ATOM 1335 C C . PRO A 1 167 ? -17.742 8.291 30.870 1.00 88.75 167 PRO A C 1
ATOM 1337 O O . PRO A 1 167 ? -16.718 8.417 30.203 1.00 88.75 167 PRO A O 1
ATOM 1340 N N . PRO A 1 168 ? -17.726 8.476 32.202 1.00 92.69 168 PRO A N 1
ATOM 1341 C CA . PRO A 1 168 ? -16.495 8.791 32.923 1.00 92.69 168 PRO A CA 1
ATOM 1342 C C . PRO A 1 168 ? -15.380 7.772 32.639 1.00 92.69 168 PRO A C 1
ATOM 1344 O O . PRO A 1 168 ? -15.642 6.568 32.598 1.00 92.69 168 PRO A O 1
ATOM 1347 N N . ASP A 1 169 ? -14.131 8.232 32.534 1.00 95.56 169 ASP A N 1
ATOM 1348 C CA . ASP A 1 169 ? -12.966 7.403 32.183 1.00 95.56 169 ASP A CA 1
ATOM 1349 C C . ASP A 1 169 ? -12.823 6.137 33.035 1.00 95.56 169 ASP A C 1
ATOM 1351 O O . ASP A 1 169 ? -12.495 5.073 32.516 1.00 95.56 169 ASP A O 1
ATOM 1355 N N . ILE A 1 170 ? -13.129 6.209 34.336 1.00 94.81 170 ILE A N 1
ATOM 1356 C CA . ILE A 1 170 ? -13.140 5.038 35.229 1.00 94.81 170 ILE A CA 1
ATOM 1357 C C . ILE A 1 170 ? -14.083 3.931 34.736 1.00 94.81 170 ILE A C 1
ATOM 1359 O O . ILE A 1 170 ? -13.771 2.745 34.864 1.00 94.81 170 ILE A O 1
ATOM 1363 N N . LEU A 1 171 ? -15.234 4.297 34.168 1.00 93.62 171 LEU A N 1
ATOM 1364 C CA . LEU A 1 171 ? -16.200 3.349 33.626 1.00 93.62 171 LEU A CA 1
ATOM 1365 C C . LEU A 1 171 ? -15.710 2.786 32.291 1.00 93.62 171 LEU A C 1
ATOM 1367 O O . LEU A 1 171 ? -15.802 1.576 32.088 1.00 93.62 171 LEU A O 1
ATOM 1371 N N . VAL A 1 172 ? -15.117 3.612 31.425 1.00 95.31 172 VAL A N 1
ATOM 1372 C CA . VAL A 1 172 ? -14.481 3.159 30.173 1.00 95.31 172 VAL A CA 1
ATOM 1373 C C . VAL A 1 172 ? -13.335 2.182 30.464 1.00 95.31 172 VAL A C 1
ATOM 1375 O O . VAL A 1 172 ? -13.291 1.090 29.898 1.00 95.31 172 VAL A O 1
ATOM 1378 N N . TRP A 1 173 ? -12.449 2.517 31.404 1.00 96.94 173 TRP A N 1
ATOM 1379 C CA . TRP A 1 173 ? -11.351 1.666 31.869 1.00 96.94 173 TRP A CA 1
ATOM 1380 C C . TRP A 1 173 ? -11.854 0.307 32.364 1.00 96.94 173 TRP A C 1
ATOM 1382 O O . TRP A 1 173 ? -11.415 -0.740 31.882 1.00 96.9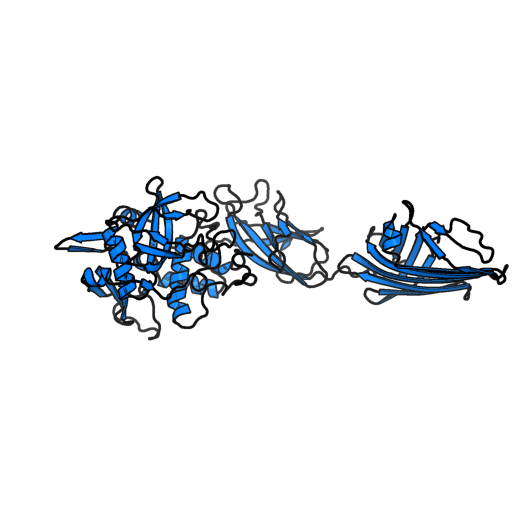4 173 TRP A O 1
ATOM 1392 N N . LYS A 1 174 ? -12.836 0.309 33.275 1.00 95.25 174 LYS A N 1
ATOM 1393 C CA . LYS A 1 174 ? -13.463 -0.923 33.779 1.00 95.25 174 LYS A CA 1
ATOM 1394 C C . LYS A 1 174 ? -14.144 -1.720 32.665 1.00 95.25 174 LYS A C 1
ATOM 1396 O O . LYS A 1 174 ? -14.097 -2.947 32.696 1.00 95.25 174 LYS A O 1
ATOM 1401 N N . THR A 1 175 ? -14.733 -1.042 31.679 1.00 94.88 175 THR A N 1
ATOM 1402 C CA . THR A 1 175 ? -15.373 -1.675 30.518 1.00 94.88 175 THR A CA 1
ATOM 1403 C C . THR A 1 175 ? -14.350 -2.426 29.671 1.00 94.88 175 THR A C 1
ATOM 1405 O O . THR A 1 175 ? -14.579 -3.595 29.379 1.00 94.88 175 THR A O 1
ATOM 1408 N N . PHE A 1 176 ? -13.191 -1.834 29.357 1.00 97.06 176 PHE A N 1
ATOM 1409 C CA . PHE A 1 176 ? -12.125 -2.530 28.624 1.00 97.06 176 PHE A CA 1
ATOM 1410 C C . PHE A 1 176 ? -11.598 -3.758 29.375 1.00 97.06 176 PHE A C 1
ATOM 1412 O O . PHE A 1 176 ? -11.498 -4.834 28.782 1.00 97.06 176 PHE A O 1
ATOM 1419 N N . ILE A 1 177 ? -11.305 -3.625 30.676 1.00 97.38 177 ILE A N 1
ATOM 1420 C CA . ILE A 1 177 ? -10.841 -4.755 31.499 1.00 97.38 177 ILE A CA 1
ATOM 1421 C C . ILE A 1 177 ? -11.884 -5.868 31.490 1.00 97.38 177 ILE A C 1
ATOM 1423 O O . ILE A 1 177 ? -11.552 -7.021 31.221 1.00 97.38 177 ILE A O 1
ATOM 1427 N N . TYR A 1 178 ? -13.144 -5.534 31.782 1.00 96.38 178 TYR A N 1
ATOM 1428 C CA . TYR A 1 178 ? -14.186 -6.541 31.917 1.00 96.38 178 TYR A CA 1
ATOM 1429 C C . TYR A 1 178 ? -14.500 -7.209 30.572 1.00 96.38 178 TYR A C 1
ATOM 1431 O O . TYR A 1 178 ? -14.587 -8.434 30.509 1.00 96.38 178 TYR A O 1
ATOM 1439 N N . ALA A 1 179 ? -14.582 -6.432 29.489 1.00 95.25 179 ALA A N 1
ATOM 1440 C CA . ALA A 1 179 ? -14.764 -6.947 28.139 1.00 95.25 179 ALA A CA 1
ATOM 1441 C C . ALA A 1 179 ? -13.672 -7.959 27.778 1.00 95.25 179 ALA A C 1
ATOM 1443 O O . ALA A 1 179 ? -13.988 -9.107 27.467 1.00 95.25 179 ALA A O 1
ATOM 1444 N N . MET A 1 180 ? -12.396 -7.574 27.884 1.00 95.94 180 MET A N 1
ATOM 1445 C CA . MET A 1 180 ? -11.279 -8.454 27.527 1.00 95.94 180 MET A CA 1
ATOM 1446 C C . MET A 1 180 ? -11.169 -9.671 28.446 1.00 95.94 180 MET A C 1
ATOM 1448 O O . MET A 1 180 ? -10.835 -10.751 27.970 1.00 95.94 180 MET A O 1
ATOM 1452 N N . LEU A 1 181 ? -11.483 -9.531 29.737 1.00 95.69 181 LEU A N 1
ATOM 1453 C CA . LEU A 1 181 ? -11.472 -10.656 30.675 1.00 95.69 181 LEU A CA 1
ATOM 1454 C C . LEU A 1 181 ? -12.541 -11.703 30.335 1.00 95.69 181 LEU A C 1
ATOM 1456 O O . LEU A 1 181 ? -12.280 -12.896 30.449 1.00 95.69 181 LEU A O 1
ATOM 1460 N N . MET A 1 182 ? -13.737 -11.265 29.928 1.00 94.19 182 MET A N 1
ATOM 1461 C CA . MET A 1 182 ? -14.847 -12.175 29.620 1.00 94.19 182 MET A CA 1
ATOM 1462 C C . MET A 1 182 ? -14.744 -12.814 28.244 1.00 94.19 182 MET A C 1
ATOM 1464 O O . MET A 1 182 ? -15.236 -13.921 28.050 1.00 94.19 182 MET A O 1
ATOM 1468 N N . THR A 1 183 ? -14.157 -12.102 27.288 1.00 91.81 183 THR A N 1
ATOM 1469 C CA . THR A 1 183 ? -14.168 -12.513 25.882 1.00 91.81 183 THR A CA 1
ATOM 1470 C C . THR A 1 183 ? -12.828 -13.051 25.404 1.00 91.81 183 THR A C 1
ATOM 1472 O O . THR A 1 183 ? -12.800 -13.795 24.434 1.00 91.81 183 THR A O 1
ATOM 1475 N N . GLY A 1 184 ? -11.718 -12.685 26.053 1.00 93.12 184 GLY A N 1
ATOM 1476 C CA . GLY A 1 184 ? -10.375 -12.992 25.558 1.00 93.12 184 GLY A CA 1
ATOM 1477 C C . GLY A 1 184 ? -10.038 -12.289 24.240 1.00 93.12 184 GLY A C 1
ATOM 1478 O O . GLY A 1 184 ? -9.095 -12.683 23.571 1.00 93.12 184 GLY A O 1
ATOM 1479 N N . ASN A 1 185 ? -10.791 -11.255 23.869 1.00 92.62 185 ASN A N 1
ATOM 1480 C CA . ASN A 1 185 ? -10.848 -10.710 22.515 1.00 92.62 185 ASN A CA 1
ATOM 1481 C C . ASN A 1 185 ? -10.291 -9.276 22.456 1.00 92.62 185 ASN A C 1
ATOM 1483 O O . ASN A 1 185 ? -10.477 -8.528 23.427 1.00 92.62 185 ASN A O 1
ATOM 1487 N N . PRO A 1 186 ? -9.609 -8.848 21.369 1.00 96.19 186 PRO A N 1
ATOM 1488 C CA . PRO A 1 186 ? -9.216 -7.450 21.219 1.00 96.19 186 PRO A CA 1
ATOM 1489 C C . PRO A 1 186 ? -10.449 -6.542 21.156 1.00 96.19 186 PRO A C 1
ATOM 1491 O O . PRO A 1 186 ? -11.507 -6.944 20.671 1.00 96.19 186 PRO A O 1
ATOM 1494 N N . GLN A 1 187 ? -10.320 -5.308 21.642 1.00 96.00 187 GLN A N 1
ATOM 1495 C CA . GLN A 1 187 ? -11.435 -4.357 21.713 1.00 96.00 187 GLN A CA 1
ATOM 1496 C C . GLN A 1 187 ? -11.198 -3.166 20.794 1.00 96.00 187 GLN A C 1
ATOM 1498 O O . GLN A 1 187 ? -10.098 -2.618 20.753 1.00 96.00 187 GLN A O 1
ATOM 1503 N N . PHE A 1 188 ? -12.238 -2.737 20.084 1.00 94.94 188 PHE A N 1
ATOM 1504 C CA . PHE A 1 188 ? -12.172 -1.556 19.235 1.00 94.94 188 PHE A CA 1
ATOM 1505 C C . PHE A 1 188 ? -12.248 -0.296 20.114 1.00 94.94 188 PHE A C 1
ATOM 1507 O O . PHE A 1 188 ? -13.089 -0.176 21.009 1.00 94.94 188 PHE A O 1
ATOM 1514 N N . VAL A 1 189 ? -11.328 0.640 19.901 1.00 95.25 189 VAL A N 1
ATOM 1515 C CA . VAL A 1 189 ? -11.273 1.905 20.641 1.00 95.25 189 VAL A CA 1
ATOM 1516 C C . VAL A 1 189 ? -11.319 3.052 19.654 1.00 95.25 189 VAL A C 1
ATOM 1518 O O . VAL A 1 189 ? -10.651 3.032 18.622 1.00 95.25 189 VAL A O 1
ATOM 1521 N N . GLY A 1 190 ? -12.099 4.069 19.989 1.00 93.19 190 GLY A N 1
ATOM 1522 C CA . GLY A 1 190 ? -12.082 5.337 19.286 1.00 93.19 190 GLY A CA 1
ATOM 1523 C C . GLY A 1 190 ? -11.649 6.422 20.249 1.00 93.19 190 GLY A C 1
ATOM 1524 O O . GLY A 1 190 ? -11.991 6.402 21.433 1.00 93.19 190 GLY A O 1
ATOM 1525 N N . ILE A 1 191 ? -10.875 7.352 19.722 1.00 94.56 191 ILE A N 1
ATOM 1526 C CA . ILE A 1 191 ? -10.356 8.497 20.448 1.00 94.56 191 ILE A CA 1
ATOM 1527 C C . ILE A 1 191 ? -10.737 9.768 19.698 1.00 94.56 191 ILE A C 1
ATOM 1529 O O . ILE A 1 191 ? -10.897 9.752 18.473 1.00 94.56 191 ILE A O 1
ATOM 1533 N N . LYS A 1 192 ? -10.892 10.873 20.420 1.00 93.50 192 LYS A N 1
ATOM 1534 C CA . LYS A 1 192 ? -11.286 12.156 19.840 1.00 93.50 192 LYS A CA 1
ATOM 1535 C C . LYS A 1 192 ? -10.517 13.297 20.490 1.00 93.50 192 LYS A C 1
ATOM 1537 O O . LYS A 1 192 ? -10.259 13.285 21.689 1.00 93.50 192 LYS A O 1
ATOM 1542 N N . ASN A 1 193 ? -10.127 14.264 19.669 1.00 94.31 193 ASN A N 1
ATOM 1543 C CA . ASN A 1 193 ? -9.645 15.553 20.133 1.00 94.31 193 ASN A CA 1
ATOM 1544 C C . ASN A 1 193 ? -10.870 16.448 20.344 1.00 94.31 193 ASN A C 1
ATOM 1546 O O . ASN A 1 193 ? -11.587 16.760 19.391 1.00 94.31 193 ASN A O 1
ATOM 1550 N N . THR A 1 194 ? -11.139 16.850 21.583 1.00 92.38 194 THR A N 1
ATOM 1551 C CA . THR A 1 194 ? -12.341 17.636 21.904 1.00 92.38 194 THR A CA 1
ATOM 1552 C C . THR A 1 194 ? -12.276 19.075 21.386 1.00 92.38 194 THR A C 1
ATOM 1554 O O . THR A 1 194 ? -13.317 19.713 21.230 1.00 92.38 194 THR A O 1
ATOM 1557 N N . GLN A 1 195 ? -11.080 19.585 21.071 1.00 92.88 195 GLN A N 1
ATOM 1558 C CA . GLN A 1 195 ? -10.879 20.964 20.619 1.00 92.88 195 GLN A CA 1
ATOM 1559 C C . GLN A 1 195 ? -11.337 21.174 19.173 1.00 92.88 195 GLN A C 1
ATOM 1561 O O . GLN A 1 195 ? -11.907 22.220 18.865 1.00 92.88 195 GLN A O 1
ATOM 1566 N N . ASP A 1 196 ? -11.096 20.203 18.288 1.00 91.81 196 ASP A N 1
ATOM 1567 C CA . ASP A 1 196 ? -11.451 20.309 16.866 1.00 91.81 196 ASP A CA 1
ATOM 1568 C C . ASP A 1 196 ? -12.344 19.175 16.337 1.00 91.81 196 ASP A C 1
ATOM 1570 O O . ASP A 1 196 ? -12.784 19.217 15.187 1.00 91.81 196 ASP A O 1
ATOM 1574 N N . GLY A 1 197 ? -12.653 18.184 17.174 1.00 88.56 197 GLY A N 1
ATOM 1575 C CA . GLY A 1 197 ? -13.530 17.067 16.841 1.00 88.56 197 GLY A CA 1
ATOM 1576 C C . GLY A 1 197 ? -12.886 15.984 15.974 1.00 88.56 197 GLY A C 1
ATOM 1577 O O . GLY A 1 197 ? -13.590 15.057 15.572 1.00 88.56 197 GLY A O 1
ATOM 1578 N N . THR A 1 198 ? -11.583 16.064 15.684 1.00 90.75 198 THR A N 1
ATOM 1579 C CA . THR A 1 198 ? -10.871 15.023 14.929 1.00 90.75 198 THR A CA 1
ATOM 1580 C C . THR A 1 198 ? -10.935 13.699 15.687 1.00 90.75 198 THR A C 1
ATOM 1582 O O . THR A 1 198 ? -10.613 13.648 16.874 1.00 90.75 198 THR A O 1
ATOM 1585 N N . GLY A 1 199 ? -11.330 12.627 14.999 1.00 91.69 199 GLY A N 1
ATOM 1586 C CA . GLY A 1 199 ? -11.375 11.274 15.548 1.00 91.69 199 GLY A CA 1
ATOM 1587 C C . GLY A 1 199 ? -10.252 10.386 15.018 1.00 91.69 199 GLY A C 1
ATOM 1588 O O . GLY A 1 199 ? -9.718 10.624 13.936 1.00 91.69 199 GLY A O 1
ATOM 1589 N N . HIS A 1 200 ? -9.935 9.339 15.771 1.00 95.50 200 HIS A N 1
ATOM 1590 C CA . HIS A 1 200 ? -9.062 8.246 15.351 1.00 95.50 200 HIS A CA 1
ATOM 1591 C C . HIS A 1 200 ? -9.546 6.929 15.963 1.00 95.50 200 HIS A C 1
ATOM 1593 O O . HIS A 1 200 ? -10.240 6.935 16.980 1.00 95.50 200 HIS A O 1
ATOM 1599 N N . ALA A 1 201 ? -9.213 5.803 15.341 1.00 94.94 201 ALA A N 1
ATOM 1600 C CA . ALA A 1 201 ? -9.653 4.486 15.782 1.00 94.94 201 ALA A CA 1
ATOM 1601 C C . ALA A 1 201 ? -8.502 3.479 15.757 1.00 94.94 201 ALA A C 1
ATOM 1603 O O . ALA A 1 201 ? -7.638 3.533 14.883 1.00 94.94 201 ALA A O 1
ATOM 1604 N N . MET A 1 202 ? -8.481 2.600 16.757 1.00 97.69 202 MET A N 1
ATOM 1605 C CA . MET A 1 202 ? -7.397 1.652 17.019 1.00 97.69 202 MET A CA 1
ATOM 1606 C C . MET A 1 202 ? -7.950 0.369 17.660 1.00 97.69 202 MET A C 1
ATOM 1608 O O . MET A 1 202 ? -9.154 0.227 17.892 1.00 97.69 202 MET A O 1
ATOM 1612 N N . ILE A 1 203 ? -7.053 -0.558 18.002 1.00 98.19 203 ILE A N 1
ATOM 1613 C CA . ILE A 1 203 ? -7.386 -1.821 18.673 1.00 98.19 203 ILE A CA 1
ATOM 1614 C C . ILE A 1 203 ? -6.675 -1.895 20.025 1.00 98.19 203 ILE A C 1
ATOM 1616 O O . ILE A 1 203 ? -5.451 -1.810 20.069 1.00 98.19 203 ILE A O 1
ATOM 1620 N N . ILE A 1 204 ? -7.397 -2.132 21.121 1.00 98.50 204 ILE A N 1
ATOM 1621 C CA . ILE A 1 204 ? -6.803 -2.549 22.398 1.00 98.50 204 ILE A CA 1
ATOM 1622 C C . ILE A 1 204 ? -6.557 -4.054 22.353 1.00 98.50 204 ILE A C 1
ATOM 1624 O O . ILE A 1 204 ? -7.505 -4.839 22.354 1.00 98.50 204 ILE A O 1
ATOM 1628 N N . TYR A 1 205 ? -5.288 -4.463 22.339 1.00 98.38 205 TYR A N 1
ATOM 1629 C CA . TYR A 1 205 ? -4.912 -5.882 22.250 1.00 98.38 205 TYR A CA 1
ATOM 1630 C C . TYR A 1 205 ? -4.409 -6.463 23.578 1.00 98.38 205 TYR A C 1
ATOM 1632 O O . TYR A 1 205 ? -4.434 -7.683 23.778 1.00 98.38 205 TYR A O 1
ATOM 1640 N N . LYS A 1 206 ? -3.968 -5.600 24.502 1.00 98.62 206 LYS A N 1
ATOM 1641 C CA . LYS A 1 206 ? -3.427 -5.980 25.812 1.00 98.62 206 LYS A CA 1
ATOM 1642 C C . LYS A 1 206 ? -3.670 -4.875 26.838 1.00 98.62 206 LYS A C 1
ATOM 1644 O O . LYS A 1 206 ? -3.544 -3.697 26.523 1.00 98.62 206 LYS A O 1
ATOM 1649 N N . ILE A 1 207 ? -3.935 -5.255 28.083 1.00 98.69 207 ILE A N 1
ATOM 1650 C CA . ILE A 1 207 ? -4.085 -4.346 29.222 1.00 98.69 207 ILE A CA 1
ATOM 1651 C C . ILE A 1 207 ? -3.083 -4.744 30.299 1.00 98.69 207 ILE A C 1
ATOM 1653 O O . ILE A 1 207 ? -3.010 -5.913 30.667 1.00 98.69 207 ILE A O 1
ATOM 1657 N N . ASN A 1 208 ? -2.334 -3.778 30.824 1.00 98.50 208 ASN A N 1
ATOM 1658 C CA . ASN A 1 208 ? -1.614 -3.923 32.085 1.00 98.50 208 ASN A CA 1
ATOM 1659 C C . ASN A 1 208 ? -2.373 -3.124 33.144 1.00 98.50 208 ASN A C 1
ATOM 1661 O O . ASN A 1 208 ? -2.365 -1.893 33.130 1.00 98.50 208 ASN A O 1
ATOM 1665 N N . VAL A 1 209 ? -3.083 -3.838 34.012 1.00 97.88 209 VAL A N 1
ATOM 1666 C CA . VAL A 1 209 ? -3.992 -3.244 34.995 1.00 97.88 209 VAL A CA 1
ATOM 1667 C C . VAL A 1 209 ? -3.198 -2.554 36.101 1.00 97.88 209 VAL A C 1
ATOM 1669 O O . VAL A 1 209 ? -3.540 -1.439 36.485 1.00 97.88 209 VAL A O 1
ATOM 1672 N N . THR A 1 210 ? -2.095 -3.161 36.542 1.00 96.19 210 THR A N 1
ATOM 1673 C CA . THR A 1 210 ? -1.227 -2.631 37.604 1.00 96.19 210 THR A CA 1
ATOM 1674 C C . THR A 1 210 ? -0.514 -1.344 37.189 1.00 96.19 210 THR A C 1
ATOM 1676 O O . THR A 1 210 ? -0.349 -0.440 38.003 1.00 96.19 210 THR A O 1
ATOM 1679 N N . GLU A 1 211 ? -0.107 -1.235 35.922 1.00 97.50 211 GLU A N 1
ATOM 1680 C CA . GLU A 1 211 ? 0.511 -0.019 35.374 1.00 97.50 211 GLU A CA 1
ATOM 1681 C C . GLU A 1 211 ? -0.503 0.995 34.832 1.00 97.50 211 GLU A C 1
ATOM 1683 O O . GLU A 1 211 ? -0.101 2.087 34.434 1.00 97.50 211 GLU A O 1
ATOM 1688 N N . GLY A 1 212 ? -1.791 0.643 34.766 1.00 98.06 212 GLY A N 1
ATOM 1689 C CA . GLY A 1 212 ? -2.811 1.495 34.161 1.00 98.06 212 GLY A CA 1
ATOM 1690 C C . GLY A 1 212 ? -2.570 1.732 32.667 1.00 98.06 212 GLY A C 1
ATOM 1691 O O . GLY A 1 212 ? -2.586 2.872 32.224 1.00 98.06 212 GLY A O 1
ATOM 1692 N N . LYS A 1 213 ? -2.294 0.691 31.872 1.00 98.62 213 LYS A N 1
ATOM 1693 C CA . LYS A 1 213 ? -2.003 0.833 30.432 1.00 98.62 213 LYS A CA 1
ATOM 1694 C C . LYS A 1 213 ? -2.927 -0.001 29.558 1.00 98.62 213 LYS A C 1
ATOM 1696 O O . LYS A 1 213 ? -3.003 -1.217 29.730 1.00 98.62 213 LYS A O 1
ATOM 1701 N N . LEU A 1 214 ? -3.538 0.636 28.559 1.00 98.69 214 LEU A N 1
ATOM 1702 C CA . LEU A 1 214 ? -4.189 -0.027 27.427 1.00 98.69 214 LEU A CA 1
ATOM 1703 C C . LEU A 1 214 ? -3.231 -0.007 26.232 1.00 98.69 214 LEU A C 1
ATOM 1705 O O . LEU A 1 214 ? -3.026 1.044 25.634 1.00 98.69 214 LEU A O 1
ATOM 1709 N N . TYR A 1 215 ? -2.625 -1.137 25.881 1.00 98.75 215 TYR A N 1
ATOM 1710 C CA . TYR A 1 215 ? -1.753 -1.221 24.710 1.00 98.75 215 TYR A CA 1
ATOM 1711 C C . TYR A 1 215 ? -2.581 -1.249 23.427 1.00 98.75 215 TYR A C 1
ATOM 1713 O O . TYR A 1 215 ? -3.544 -2.014 23.326 1.00 98.75 215 TYR A O 1
ATOM 1721 N N . VAL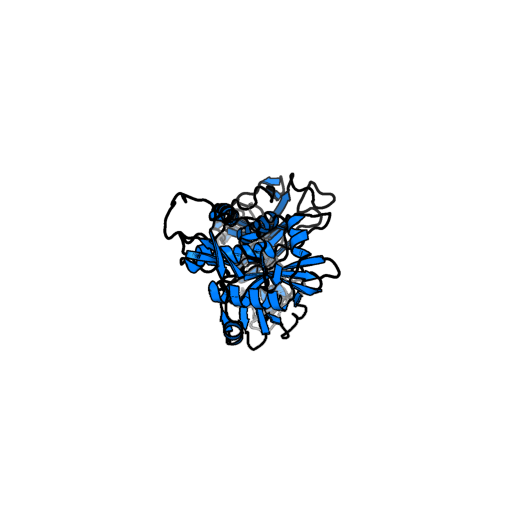 A 1 216 ? -2.173 -0.437 22.451 1.00 98.50 216 VAL A N 1
ATOM 1722 C CA . VAL A 1 216 ? -2.929 -0.197 21.215 1.00 98.50 216 VAL A CA 1
ATOM 1723 C C . VAL A 1 216 ? -2.181 -0.704 19.983 1.00 98.50 216 VAL A C 1
ATOM 1725 O O . VAL A 1 216 ? -0.968 -0.531 19.889 1.00 98.50 216 VAL A O 1
ATOM 1728 N N . ALA A 1 217 ? -2.904 -1.292 19.031 1.00 98.31 217 ALA A N 1
ATOM 1729 C CA . ALA A 1 217 ? -2.476 -1.388 17.640 1.00 98.31 217 ALA A CA 1
ATOM 1730 C C . ALA A 1 217 ? -3.042 -0.166 16.902 1.00 98.31 217 ALA A C 1
ATOM 1732 O O . ALA A 1 217 ? -4.238 -0.113 16.601 1.00 98.31 217 ALA A O 1
ATOM 1733 N N . ASP A 1 218 ? -2.201 0.849 16.705 1.00 98.06 218 ASP A N 1
ATOM 1734 C CA . ASP A 1 218 ? -2.553 2.075 15.984 1.00 98.06 218 ASP A CA 1
ATOM 1735 C C . ASP A 1 218 ? -2.230 1.877 14.489 1.00 98.06 218 ASP A C 1
ATOM 1737 O O . ASP A 1 218 ? -1.072 1.607 14.171 1.00 98.06 218 ASP A O 1
ATOM 1741 N N . PRO A 1 219 ? -3.193 2.023 13.557 1.00 97.31 219 PRO A N 1
ATOM 1742 C CA . PRO A 1 219 ? -2.942 1.844 12.123 1.00 97.31 219 PRO A CA 1
ATOM 1743 C C . PRO A 1 219 ? -2.012 2.912 11.505 1.00 97.31 219 PRO A C 1
ATOM 1745 O O . PRO A 1 219 ? -1.574 2.776 10.361 1.00 97.31 219 PRO A O 1
ATOM 1748 N N . ASN A 1 220 ? -1.667 3.973 12.243 1.00 97.00 220 ASN A N 1
ATOM 1749 C CA . ASN A 1 220 ? -0.574 4.878 11.874 1.00 97.00 220 ASN A CA 1
ATOM 1750 C C . ASN A 1 220 ? 0.820 4.300 12.192 1.00 97.00 220 ASN A C 1
ATOM 1752 O O . ASN A 1 220 ? 1.823 4.856 11.748 1.00 97.00 220 ASN A O 1
ATOM 1756 N N . TYR A 1 221 ? 0.880 3.227 12.984 1.00 95.38 221 TYR A N 1
ATOM 1757 C CA . TYR A 1 221 ? 2.093 2.586 13.491 1.00 95.38 221 TYR A CA 1
ATOM 1758 C C . TYR A 1 221 ? 1.974 1.048 13.407 1.00 95.38 221 TYR A C 1
ATOM 1760 O O . TYR A 1 221 ? 2.084 0.373 14.439 1.00 95.38 221 TYR A O 1
ATOM 1768 N N . PRO A 1 222 ? 1.720 0.477 12.208 1.00 93.88 222 PRO A N 1
ATOM 1769 C CA . PRO A 1 222 ? 1.555 -0.965 12.028 1.00 93.88 222 PRO A CA 1
ATOM 1770 C C . PRO A 1 222 ? 2.776 -1.718 12.566 1.00 93.88 222 PRO A C 1
ATOM 1772 O O . PRO A 1 222 ? 3.904 -1.216 12.504 1.00 93.88 222 PRO A O 1
ATOM 1775 N N . ASN A 1 223 ? 2.559 -2.904 13.145 1.00 93.00 223 ASN A N 1
ATOM 1776 C CA . ASN A 1 223 ? 3.604 -3.661 13.850 1.00 93.00 223 ASN A CA 1
ATOM 1777 C C . ASN A 1 223 ? 4.269 -2.889 15.005 1.00 93.00 223 ASN A C 1
ATO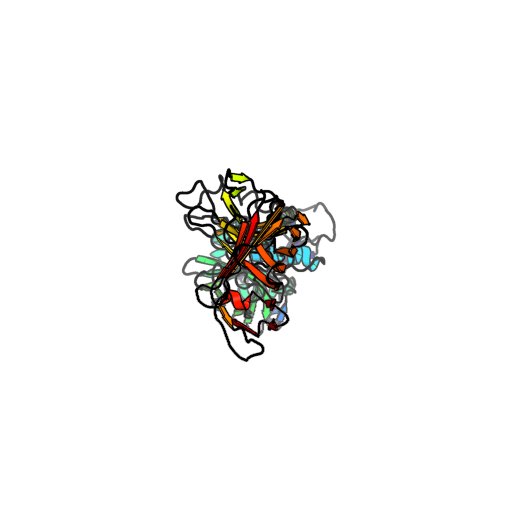M 1779 O O . ASN A 1 223 ? 5.425 -3.136 15.343 1.00 93.00 223 ASN A O 1
ATOM 1783 N N . ASN A 1 224 ? 3.567 -1.929 15.620 1.00 93.25 224 ASN A N 1
ATOM 1784 C CA . ASN A 1 224 ? 4.153 -1.034 16.620 1.00 93.25 224 ASN A CA 1
ATOM 1785 C C . ASN A 1 224 ? 5.460 -0.404 16.109 1.00 93.25 224 ASN A C 1
ATOM 1787 O O . ASN A 1 224 ? 6.484 -0.470 16.791 1.00 93.25 224 ASN A O 1
ATOM 1791 N N . ARG A 1 225 ? 5.467 0.152 14.893 1.00 90.94 225 ARG A N 1
ATOM 1792 C CA . ARG A 1 225 ? 6.646 0.819 14.321 1.00 90.94 225 ARG A CA 1
ATOM 1793 C C . ARG A 1 225 ? 6.332 2.228 13.855 1.00 90.94 225 ARG A C 1
ATOM 1795 O O . ARG A 1 225 ? 5.255 2.497 13.338 1.00 90.94 225 ARG A O 1
ATOM 1802 N N . ALA A 1 226 ? 7.283 3.135 14.047 1.00 88.50 226 ALA A N 1
ATOM 1803 C CA . ALA A 1 226 ? 7.240 4.462 13.448 1.00 88.50 226 ALA A CA 1
ATOM 1804 C C . ALA A 1 226 ? 7.612 4.412 11.956 1.00 88.50 226 ALA A C 1
ATOM 1806 O O . ALA A 1 226 ? 8.060 3.389 11.439 1.00 88.50 226 ALA A O 1
ATOM 1807 N N . LEU A 1 227 ? 7.434 5.543 11.267 1.00 84.94 227 LEU A N 1
ATOM 1808 C CA . LEU A 1 227 ? 7.748 5.699 9.841 1.00 84.94 227 LEU A CA 1
ATOM 1809 C C . LEU A 1 227 ? 9.207 5.386 9.486 1.00 84.94 227 LEU A C 1
ATOM 1811 O O . LEU A 1 227 ? 9.484 4.934 8.383 1.00 84.94 227 LEU A O 1
ATOM 1815 N N . ASP A 1 228 ? 10.131 5.625 10.414 1.00 84.19 228 ASP A N 1
ATOM 1816 C CA . ASP A 1 228 ? 11.557 5.313 10.265 1.00 84.19 228 ASP A CA 1
ATOM 1817 C C . ASP A 1 228 ? 11.888 3.839 10.581 1.00 84.19 228 ASP A C 1
ATOM 1819 O O . ASP A 1 228 ? 13.055 3.457 10.648 1.00 84.19 228 ASP A O 1
ATOM 1823 N N . GLY A 1 229 ? 10.866 3.005 10.806 1.00 83.56 229 GLY A N 1
ATOM 1824 C CA . GLY A 1 229 ? 10.992 1.589 11.136 1.00 83.56 229 GLY A CA 1
ATOM 1825 C C . GLY A 1 229 ? 11.338 1.304 12.600 1.00 83.56 229 GLY A C 1
ATOM 1826 O O . GLY A 1 229 ? 11.371 0.131 12.992 1.00 83.56 229 GLY A O 1
ATOM 1827 N N . THR A 1 230 ? 11.569 2.328 13.430 1.00 87.44 230 THR A N 1
ATOM 1828 C CA . THR A 1 230 ? 11.890 2.142 14.852 1.00 87.44 230 THR A CA 1
ATOM 1829 C C . THR A 1 230 ? 10.696 1.596 15.631 1.00 87.44 230 THR A C 1
ATOM 1831 O O . THR A 1 230 ? 9.538 1.857 15.305 1.00 87.44 230 THR A O 1
ATOM 1834 N N . SER A 1 231 ? 10.972 0.804 16.671 1.00 90.81 231 SER A N 1
ATOM 1835 C CA . SER A 1 231 ? 9.922 0.263 17.539 1.00 90.81 231 SER A CA 1
ATOM 1836 C C . SER A 1 231 ? 9.198 1.390 18.280 1.00 90.81 231 SER A C 1
ATOM 1838 O O . SER A 1 231 ? 9.814 2.244 18.914 1.00 90.81 231 SER A O 1
ATOM 1840 N N . SER A 1 232 ? 7.875 1.363 18.213 1.00 92.00 232 SER A N 1
ATOM 1841 C CA . SER A 1 232 ? 6.930 2.302 18.801 1.00 92.00 232 SER A CA 1
ATOM 1842 C C . SER A 1 232 ? 5.777 1.508 19.415 1.00 92.00 232 SER A C 1
ATOM 1844 O O . SER A 1 232 ? 4.678 1.443 18.872 1.00 92.00 232 SER A O 1
ATOM 1846 N N . ILE A 1 233 ? 6.030 0.849 20.549 1.00 95.81 233 ILE A N 1
ATOM 1847 C CA . ILE A 1 233 ? 4.968 0.197 21.327 1.00 95.81 233 ILE A CA 1
ATOM 1848 C C . ILE A 1 233 ? 4.135 1.283 21.998 1.00 95.81 233 ILE A C 1
ATOM 1850 O O . ILE A 1 233 ? 4.651 2.073 22.790 1.00 95.81 233 ILE A O 1
ATOM 1854 N N . ARG A 1 234 ? 2.837 1.308 21.697 1.00 96.75 234 ARG A N 1
ATOM 1855 C CA . ARG A 1 234 ? 1.940 2.384 22.121 1.00 96.75 234 ARG A CA 1
ATOM 1856 C C . ARG A 1 234 ? 0.951 1.915 23.172 1.00 96.75 234 ARG A C 1
ATOM 1858 O O . ARG A 1 234 ? 0.475 0.780 23.137 1.00 96.75 234 ARG A O 1
ATOM 1865 N N . ALA A 1 235 ? 0.629 2.814 24.095 1.00 98.25 235 ALA A N 1
ATOM 1866 C CA . ALA A 1 235 ? -0.413 2.598 25.081 1.00 98.25 235 ALA A CA 1
ATOM 1867 C C . ALA A 1 235 ? -1.123 3.905 25.447 1.00 98.25 235 ALA A C 1
ATOM 1869 O O . ALA A 1 235 ? -0.517 4.974 25.419 1.00 98.25 235 ALA A O 1
ATOM 1870 N N . ILE A 1 236 ? -2.395 3.790 25.816 1.00 98.62 236 ILE A N 1
ATOM 1871 C CA . ILE A 1 236 ? -3.159 4.825 26.513 1.00 98.62 236 ILE A CA 1
ATOM 1872 C C . ILE A 1 236 ? -2.930 4.619 28.012 1.00 98.62 236 ILE A C 1
ATOM 1874 O O . ILE A 1 236 ? -3.087 3.502 28.517 1.00 98.62 236 ILE A O 1
ATOM 1878 N N . GLU A 1 237 ? -2.550 5.680 28.721 1.00 98.50 237 GLU A N 1
ATOM 1879 C CA . GLU A 1 237 ? -2.292 5.635 30.162 1.00 98.50 237 GLU A CA 1
ATOM 1880 C C . GLU A 1 237 ? -3.530 6.036 30.964 1.00 98.50 237 GLU A C 1
ATOM 1882 O O . GLU A 1 237 ? -4.177 7.037 30.671 1.00 98.50 237 GLU A O 1
ATOM 1887 N N . TYR A 1 238 ? -3.817 5.287 32.021 1.00 98.31 238 TYR A N 1
ATOM 1888 C CA . TYR A 1 238 ? -4.879 5.518 32.984 1.00 98.31 238 TYR A CA 1
ATOM 1889 C C . TYR A 1 238 ? -4.277 5.821 34.356 1.00 98.31 238 TYR A C 1
ATOM 1891 O O . TYR A 1 238 ? -3.439 5.085 34.870 1.00 98.31 238 TYR A O 1
ATOM 1899 N N . THR A 1 239 ? -4.717 6.912 34.972 1.00 96.75 239 THR A N 1
ATOM 1900 C CA . THR A 1 239 ? -4.128 7.438 36.218 1.00 96.75 239 THR A CA 1
ATOM 1901 C C . THR A 1 239 ? -4.848 6.979 37.487 1.00 96.75 239 THR A C 1
ATOM 1903 O O . THR A 1 239 ? -4.534 7.445 38.579 1.00 96.75 239 THR A O 1
ATOM 1906 N N . GLY A 1 240 ? -5.844 6.098 37.365 1.00 92.06 240 GLY A N 1
ATOM 1907 C CA . GLY A 1 240 ? -6.736 5.723 38.466 1.00 92.06 240 GLY A CA 1
ATOM 1908 C C . GLY A 1 240 ? -8.032 6.535 38.502 1.00 92.06 240 GLY A C 1
ATOM 1909 O O . GLY A 1 240 ? -9.027 6.041 39.031 1.00 92.06 240 GLY A O 1
ATOM 1910 N N . LEU A 1 241 ? -8.045 7.721 37.882 1.00 92.06 241 LEU A N 1
ATOM 1911 C CA . LEU A 1 241 ? -9.231 8.576 37.746 1.00 92.06 241 LEU A CA 1
ATOM 1912 C C . LEU A 1 241 ? -9.562 8.880 36.285 1.00 92.06 241 LEU A C 1
ATOM 1914 O O . LEU A 1 241 ? -10.695 8.669 35.868 1.00 92.06 241 LEU A O 1
ATOM 1918 N N . ASN A 1 242 ? -8.562 9.340 35.528 1.00 97.00 242 ASN A N 1
ATOM 1919 C CA . ASN A 1 242 ? -8.716 9.756 34.136 1.00 97.00 242 ASN A CA 1
ATOM 1920 C C . ASN A 1 242 ? -7.683 9.073 33.239 1.00 97.00 242 ASN A C 1
ATOM 1922 O O . ASN A 1 242 ? -6.584 8.717 33.696 1.00 97.00 242 ASN A O 1
ATOM 1926 N N . PHE A 1 243 ? -8.003 8.954 31.958 1.00 98.19 243 PHE A N 1
ATOM 1927 C CA . PHE A 1 243 ? -7.018 8.701 30.924 1.00 98.19 243 PHE A CA 1
ATOM 1928 C C . PHE A 1 243 ? -6.159 9.945 30.697 1.00 98.19 243 PHE A C 1
ATOM 1930 O O . PHE A 1 243 ? -6.605 11.085 30.835 1.00 98.19 243 PHE A O 1
ATOM 1937 N N . LYS A 1 244 ? -4.889 9.729 30.361 1.00 98.31 244 LYS A N 1
ATOM 1938 C CA . LYS A 1 244 ? -4.071 10.779 29.761 1.00 98.31 244 LYS A CA 1
ATOM 1939 C C . LYS A 1 244 ? -4.430 10.902 28.281 1.00 98.31 244 LYS A C 1
ATOM 1941 O O . LYS A 1 244 ? -4.743 9.877 27.667 1.00 98.31 244 LYS A O 1
ATOM 1946 N N . PRO A 1 245 ? -4.312 12.106 27.695 1.00 97.69 245 PRO A N 1
ATOM 1947 C CA . PRO A 1 245 ? -4.429 12.251 26.258 1.00 97.69 245 PRO A CA 1
ATOM 1948 C C . PRO A 1 245 ? -3.455 11.326 25.524 1.00 97.69 245 PRO A C 1
ATOM 1950 O O . PRO A 1 245 ? -2.324 11.106 25.968 1.00 97.69 245 PRO A O 1
ATOM 1953 N N . TYR A 1 246 ? -3.922 10.754 24.420 1.00 98.25 246 TYR A N 1
ATOM 1954 C CA . TYR A 1 246 ? -3.116 9.913 23.549 1.00 98.25 246 TYR A CA 1
ATOM 1955 C C . TYR A 1 246 ? -2.596 10.736 22.374 1.00 98.25 246 TYR A C 1
ATOM 1957 O O . TYR A 1 246 ? -3.385 11.336 21.649 1.00 98.25 246 TYR A O 1
ATOM 1965 N N . SER A 1 247 ? -1.284 10.730 22.150 1.00 97.31 247 SER A N 1
ATOM 1966 C CA . SER A 1 247 ? -0.666 11.466 21.044 1.00 97.31 247 SER A CA 1
ATOM 1967 C C . SER A 1 247 ? -0.621 10.613 19.774 1.00 97.31 247 SER A C 1
ATOM 1969 O O . SER A 1 247 ? -0.025 9.532 19.783 1.00 97.31 247 SER A O 1
ATOM 1971 N N . SER A 1 248 ? -1.250 1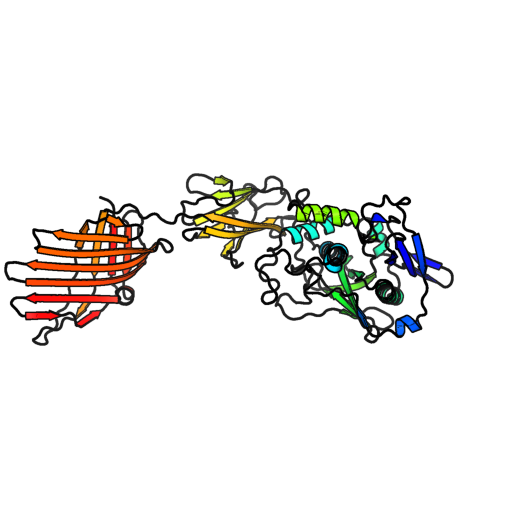1.067 18.687 1.00 96.06 248 SER A N 1
ATOM 1972 C CA . SER A 1 248 ? -1.191 10.454 17.342 1.00 96.06 248 SER A CA 1
ATOM 1973 C C . SER A 1 248 ? -1.697 11.452 16.290 1.00 96.06 248 SER A C 1
ATOM 1975 O O . SER A 1 248 ? -1.838 12.635 16.570 1.00 96.06 248 SER A O 1
ATOM 1977 N N . SER A 1 249 ? -2.002 11.017 15.075 1.00 95.00 249 SER A N 1
ATOM 1978 C CA . SER A 1 249 ? -2.613 11.844 14.024 1.00 95.00 249 SER A CA 1
ATOM 1979 C C . SER A 1 249 ? -3.834 11.136 13.426 1.00 95.00 249 SER A C 1
ATOM 1981 O O . SER A 1 249 ? -4.059 9.961 13.691 1.00 95.00 249 SER A O 1
ATOM 1983 N N . ALA A 1 250 ? -4.689 11.834 12.672 1.00 93.19 250 ALA A N 1
ATOM 1984 C CA . ALA A 1 250 ? -5.860 11.190 12.042 1.00 93.19 250 ALA A CA 1
ATOM 1985 C C . ALA A 1 250 ? -5.435 10.156 10.985 1.00 93.19 250 ALA A C 1
ATOM 1987 O O . ALA A 1 250 ? -6.103 9.153 10.729 1.00 93.19 250 ALA A O 1
ATOM 1988 N N . LYS A 1 251 ? -4.281 10.431 10.380 1.00 94.62 251 LYS A N 1
ATOM 1989 C CA . LYS A 1 251 ? -3.589 9.597 9.417 1.00 94.62 251 LYS A CA 1
ATOM 1990 C C . LYS A 1 251 ? -2.106 9.926 9.403 1.00 94.62 251 LYS A C 1
ATOM 1992 O O . LYS A 1 251 ? -1.669 10.958 9.921 1.00 94.62 251 LYS A O 1
ATOM 1997 N N . VAL A 1 252 ? -1.332 9.075 8.762 1.00 93.75 252 VAL A N 1
ATOM 1998 C CA . VAL A 1 252 ? 0.108 9.242 8.620 1.00 93.75 252 VAL A CA 1
ATOM 1999 C C . VAL A 1 252 ? 0.430 10.497 7.795 1.00 93.75 252 VAL A C 1
ATOM 2001 O O . VAL A 1 252 ? -0.248 10.819 6.818 1.00 93.75 252 VAL A O 1
ATOM 2004 N N . GLY A 1 253 ? 1.453 11.239 8.228 1.00 89.88 253 GLY A N 1
ATOM 2005 C CA . GLY A 1 253 ? 1.906 12.492 7.610 1.00 89.88 253 GLY A CA 1
ATOM 2006 C C . GLY A 1 253 ? 1.163 13.756 8.056 1.00 89.88 253 GLY A C 1
ATOM 2007 O O . GLY A 1 253 ? 1.642 14.855 7.777 1.00 89.88 253 GLY A O 1
ATOM 2008 N N . ASP A 1 254 ? 0.039 13.629 8.764 1.00 91.75 254 ASP A N 1
ATOM 2009 C CA . ASP A 1 254 ? -0.622 14.773 9.395 1.00 91.75 254 ASP A CA 1
ATOM 2010 C C . ASP A 1 254 ? 0.118 15.198 10.677 1.00 91.75 254 ASP A C 1
ATOM 2012 O O . ASP A 1 254 ? 0.820 14.410 11.313 1.00 91.75 254 ASP A O 1
ATOM 2016 N N . THR A 1 255 ? -0.060 16.458 11.085 1.00 92.75 255 THR A N 1
ATOM 2017 C CA . THR A 1 255 ? 0.474 16.963 12.356 1.00 92.75 255 THR A CA 1
ATOM 2018 C C . THR A 1 255 ? -0.098 16.165 13.528 1.00 92.75 255 THR A C 1
ATOM 2020 O O . THR A 1 255 ? -1.314 15.978 13.614 1.00 92.75 255 THR A O 1
ATOM 2023 N N . GLY A 1 256 ? 0.776 15.731 14.440 1.00 93.31 256 GLY A N 1
ATOM 2024 C CA . GLY A 1 256 ? 0.376 15.060 15.675 1.00 93.31 256 GLY A CA 1
ATOM 2025 C C . GLY A 1 256 ? -0.542 15.929 16.540 1.00 93.31 256 GLY A C 1
ATOM 2026 O O . GLY A 1 256 ? -0.402 17.152 16.591 1.00 93.31 256 GLY A O 1
ATOM 2027 N N . LYS A 1 257 ? -1.490 15.279 17.210 1.00 95.31 257 LYS A N 1
ATOM 2028 C CA . LYS A 1 257 ? -2.496 15.858 18.096 1.00 95.31 257 LYS A CA 1
ATOM 2029 C C . LYS A 1 257 ? -2.645 14.993 19.338 1.00 95.31 257 LYS A C 1
ATOM 2031 O O . LYS A 1 257 ? -2.438 13.782 19.299 1.00 95.31 257 LYS A O 1
ATOM 2036 N N . GLU A 1 258 ? -3.086 15.633 20.410 1.00 97.62 258 GLU A N 1
ATOM 2037 C CA . GLU A 1 258 ? -3.526 14.953 21.620 1.00 97.62 258 GLU A CA 1
ATOM 2038 C C . GLU A 1 258 ? -5.012 14.621 21.505 1.00 97.62 258 GLU A C 1
ATOM 2040 O O . GLU A 1 258 ? -5.824 15.499 21.216 1.00 97.62 258 GLU A O 1
ATOM 2045 N N . TYR A 1 259 ? -5.369 13.363 21.721 1.00 96.94 259 TYR A N 1
ATOM 2046 C CA . TYR A 1 259 ? -6.751 12.905 21.796 1.00 96.94 259 TYR A CA 1
ATOM 2047 C C . TYR A 1 259 ? -7.102 12.675 23.262 1.00 96.94 259 TYR A C 1
ATOM 2049 O O . TYR A 1 259 ? -6.595 11.745 23.889 1.00 96.94 259 TYR A O 1
ATOM 2057 N N . ASP A 1 260 ? -7.917 13.563 23.813 1.00 95.88 260 ASP A N 1
ATOM 2058 C CA . ASP A 1 260 ? -8.237 13.661 25.235 1.00 95.88 260 ASP A CA 1
ATOM 2059 C C . ASP A 1 260 ? -9.521 12.923 25.635 1.00 95.88 260 ASP A C 1
ATOM 2061 O O . ASP A 1 260 ? -9.765 12.725 26.820 1.00 95.88 260 ASP A O 1
ATOM 2065 N N . GLU A 1 261 ? -10.308 12.461 24.665 1.00 95.19 261 GLU A N 1
ATOM 2066 C CA . GLU A 1 261 ? -11.504 11.650 24.889 1.00 95.19 261 GLU A CA 1
ATOM 2067 C C . GLU A 1 261 ? -11.266 10.219 24.384 1.00 95.19 261 GLU A C 1
ATOM 2069 O O . GLU A 1 261 ? -10.948 10.014 23.210 1.00 95.19 261 GLU A O 1
ATOM 2074 N N . ILE A 1 262 ? -11.408 9.222 25.267 1.00 95.44 262 ILE A N 1
ATOM 2075 C CA . ILE A 1 262 ? -11.196 7.798 24.972 1.00 95.44 262 ILE A CA 1
ATOM 2076 C C . ILE A 1 262 ? -12.522 7.066 25.155 1.00 95.44 262 ILE A C 1
ATOM 2078 O O . ILE A 1 262 ? -13.117 7.113 26.227 1.00 95.44 262 ILE A O 1
ATOM 2082 N N . THR A 1 263 ? -12.981 6.351 24.128 1.00 92.31 263 THR A N 1
ATOM 2083 C CA . THR A 1 263 ? -14.285 5.679 24.153 1.00 92.31 263 THR A CA 1
ATOM 2084 C C . THR A 1 263 ? -14.183 4.211 23.751 1.00 92.31 263 THR A C 1
ATOM 2086 O O . THR A 1 263 ? -13.492 3.838 22.800 1.00 92.31 263 THR A O 1
ATOM 2089 N N . PHE A 1 264 ? -14.915 3.370 24.482 1.00 92.19 264 PHE A N 1
ATOM 2090 C CA . PHE A 1 264 ? -15.108 1.960 24.166 1.00 92.19 264 PHE A CA 1
ATOM 2091 C C . PHE A 1 264 ? -16.150 1.799 23.057 1.00 92.19 264 PHE A C 1
ATOM 2093 O O . PHE A 1 264 ? -17.302 2.204 23.227 1.00 92.19 264 PHE A O 1
ATOM 2100 N N . TYR A 1 265 ? -15.767 1.153 21.957 1.00 86.62 265 TYR A N 1
ATOM 2101 C CA . TYR A 1 265 ? -16.688 0.784 20.890 1.00 86.62 265 TYR A CA 1
ATOM 2102 C C . TYR A 1 265 ? -16.742 -0.743 20.793 1.00 86.62 265 TYR A C 1
ATOM 2104 O O . TYR A 1 265 ? -15.736 -1.412 20.576 1.00 86.62 265 TYR A O 1
ATOM 2112 N N . ALA A 1 266 ? -17.931 -1.313 20.940 1.00 81.81 266 ALA A N 1
ATOM 2113 C CA . ALA A 1 266 ? -18.151 -2.724 20.665 1.00 81.81 266 ALA A CA 1
ATOM 2114 C C . ALA A 1 266 ? -18.052 -2.992 19.158 1.00 81.81 266 ALA A C 1
ATOM 2116 O O . ALA A 1 266 ? -18.737 -2.340 18.375 1.00 81.81 266 ALA A O 1
ATOM 2117 N N . ALA A 1 267 ? -17.185 -3.922 18.752 1.00 77.12 267 ALA A N 1
ATOM 2118 C CA . ALA A 1 267 ? -16.768 -4.097 17.357 1.00 77.12 267 ALA A CA 1
ATOM 2119 C C . ALA A 1 267 ? -17.940 -4.183 16.359 1.00 77.12 267 ALA A C 1
ATOM 2121 O O . ALA A 1 267 ? -17.933 -3.495 15.337 1.00 77.12 267 ALA A O 1
ATOM 2122 N N . ASN A 1 268 ? -18.981 -4.953 16.677 1.00 75.88 268 ASN A N 1
ATOM 2123 C CA . ASN A 1 268 ? -20.069 -5.216 15.733 1.00 75.88 268 ASN A CA 1
ATOM 2124 C C . ASN A 1 268 ? -21.225 -4.227 15.903 1.00 75.88 268 ASN A C 1
ATOM 2126 O O . ASN A 1 268 ? -21.967 -3.946 14.968 1.00 75.88 268 ASN A O 1
ATOM 2130 N N . THR A 1 269 ? -21.318 -3.603 17.073 1.00 69.25 269 THR A N 1
ATOM 2131 C CA . THR A 1 269 ? -22.332 -2.597 17.388 1.00 69.25 269 THR A CA 1
ATOM 2132 C C . THR A 1 269 ? -22.280 -1.374 16.456 1.00 69.25 269 THR A C 1
ATOM 2134 O O . THR A 1 269 ? -23.302 -0.714 16.250 1.00 69.25 269 THR A O 1
ATOM 2137 N N . PHE A 1 270 ? -21.121 -1.072 15.857 1.00 68.56 270 PHE A N 1
ATOM 2138 C CA . PHE A 1 270 ? -20.939 0.070 14.945 1.00 68.56 270 PHE A CA 1
ATOM 2139 C C . PHE A 1 270 ? -20.765 -0.328 13.477 1.00 68.56 270 PHE A C 1
ATOM 2141 O O . PHE A 1 270 ? -20.902 0.531 12.603 1.00 68.56 270 PHE A O 1
ATOM 2148 N N . VAL A 1 271 ? -20.507 -1.609 13.195 1.00 74.31 271 VAL A N 1
ATOM 2149 C CA . VAL A 1 271 ? -20.225 -2.108 11.845 1.00 74.31 271 VAL A CA 1
ATOM 2150 C C . VAL A 1 271 ? -20.993 -3.388 11.592 1.00 74.31 271 VAL A C 1
ATOM 2152 O O . VAL A 1 271 ? -20.956 -4.324 12.381 1.00 74.31 271 VAL A O 1
ATOM 2155 N N . ASN A 1 272 ? -21.665 -3.460 10.447 1.00 81.88 272 ASN A N 1
ATOM 2156 C CA . ASN A 1 272 ? -22.317 -4.690 10.028 1.00 81.88 272 ASN A CA 1
ATOM 2157 C C . ASN A 1 272 ? -21.251 -5.767 9.743 1.00 81.88 272 ASN A C 1
ATOM 2159 O O . ASN A 1 272 ? -20.632 -5.771 8.681 1.00 81.88 272 ASN A O 1
ATOM 2163 N N . TRP A 1 273 ? -21.045 -6.669 10.703 1.00 85.75 273 TRP A N 1
ATOM 2164 C CA . TRP A 1 273 ? -20.024 -7.718 10.649 1.00 85.75 273 TRP A CA 1
ATOM 2165 C C . TRP A 1 273 ? -20.215 -8.672 9.466 1.00 85.75 273 TRP A C 1
ATOM 2167 O O . TRP A 1 273 ? -19.252 -9.053 8.801 1.00 85.75 273 TRP A O 1
ATOM 2177 N N . THR A 1 274 ? -21.476 -8.991 9.143 1.00 84.94 274 THR A N 1
ATOM 2178 C CA . THR A 1 274 ? -21.825 -9.772 7.946 1.00 84.94 274 THR A CA 1
ATOM 2179 C C . THR A 1 274 ? -21.369 -9.050 6.678 1.00 84.94 274 THR A C 1
ATOM 2181 O O . THR A 1 274 ? -20.762 -9.665 5.805 1.00 84.94 274 THR A O 1
ATOM 2184 N N . LYS A 1 275 ? -21.580 -7.732 6.604 1.00 88.56 275 LYS A N 1
ATOM 2185 C CA . LYS A 1 275 ? -21.146 -6.915 5.465 1.00 88.56 275 LYS A CA 1
ATOM 2186 C C . LYS A 1 275 ? -19.624 -6.874 5.320 1.00 88.56 275 LYS A C 1
ATOM 2188 O O . LYS A 1 275 ? -19.139 -6.863 4.196 1.00 88.56 275 LYS A O 1
ATOM 2193 N N . ILE A 1 276 ? -18.853 -6.908 6.413 1.00 93.00 276 ILE A N 1
ATOM 2194 C CA . ILE A 1 276 ? -17.389 -7.061 6.313 1.00 93.00 276 ILE A CA 1
ATOM 2195 C C . ILE A 1 276 ? -17.045 -8.391 5.630 1.00 93.00 276 ILE A C 1
ATOM 2197 O O . ILE A 1 276 ? -16.188 -8.407 4.754 1.00 93.00 276 ILE A O 1
ATOM 2201 N N . GLY A 1 277 ? -17.751 -9.478 5.956 1.00 93.50 277 GLY A N 1
ATOM 2202 C CA . GLY A 1 277 ? -17.591 -10.764 5.270 1.00 93.50 277 GLY A CA 1
ATOM 2203 C C . GLY A 1 277 ? -17.962 -10.725 3.784 1.00 93.50 277 GLY A C 1
ATOM 2204 O O . GLY A 1 277 ? -17.269 -11.324 2.965 1.00 93.50 277 GLY A O 1
ATOM 2205 N N . GLU A 1 278 ? -19.003 -9.978 3.409 1.00 94.25 278 GLU A N 1
ATOM 2206 C CA . GLU A 1 278 ? -19.351 -9.730 2.000 1.00 94.25 278 GLU A CA 1
ATOM 2207 C C . GLU A 1 278 ? -18.238 -8.958 1.275 1.00 94.25 278 GLU A C 1
ATOM 2209 O O . GLU A 1 278 ? -17.806 -9.364 0.199 1.00 94.25 278 GLU A O 1
ATOM 2214 N N . ARG A 1 279 ? -17.704 -7.899 1.897 1.00 96.31 279 ARG A N 1
ATOM 2215 C CA . ARG A 1 279 ? -16.558 -7.138 1.372 1.00 96.31 279 ARG A CA 1
ATOM 2216 C C . ARG A 1 279 ? -15.281 -7.972 1.309 1.00 96.31 279 ARG A C 1
ATOM 2218 O O . ARG A 1 279 ? -14.498 -7.815 0.380 1.00 96.31 279 ARG A O 1
ATOM 2225 N N . TYR A 1 280 ? -15.074 -8.882 2.254 1.00 97.50 280 TYR A N 1
ATOM 2226 C CA . TYR A 1 280 ? -13.942 -9.799 2.212 1.00 97.50 280 TYR A CA 1
ATOM 2227 C C . TYR A 1 280 ? -14.056 -10.777 1.036 1.00 97.50 280 TYR A C 1
ATOM 2229 O O . TYR A 1 280 ? -13.063 -11.053 0.373 1.00 97.50 280 TYR A O 1
ATOM 2237 N N . LYS A 1 281 ? -15.269 -11.231 0.701 1.00 97.38 281 LYS A N 1
ATOM 2238 C CA . LYS A 1 281 ? -15.483 -12.019 -0.515 1.00 97.38 281 LYS A CA 1
ATOM 2239 C C . LYS A 1 281 ? -15.140 -11.224 -1.779 1.00 97.38 281 LYS A C 1
ATOM 2241 O O . LYS A 1 281 ? -14.467 -11.745 -2.656 1.00 97.38 281 LYS A O 1
ATOM 2246 N N . GLU A 1 282 ? -15.540 -9.954 -1.860 1.00 97.81 282 GLU A N 1
ATOM 2247 C CA . GLU A 1 282 ? -15.115 -9.078 -2.966 1.00 97.81 282 GLU A CA 1
ATOM 2248 C C . GLU A 1 282 ? -13.585 -8.908 -3.006 1.00 97.81 282 GLU A C 1
ATOM 2250 O O . GLU A 1 282 ? -13.004 -8.763 -4.078 1.00 97.81 282 GLU A O 1
ATOM 2255 N N . PHE A 1 283 ? -12.921 -8.915 -1.847 1.00 97.56 283 PHE A N 1
ATOM 2256 C CA . PHE A 1 283 ? -11.462 -8.886 -1.748 1.00 97.56 283 PHE A CA 1
ATOM 2257 C C . PHE A 1 283 ? -10.837 -10.174 -2.306 1.00 97.56 283 PHE A C 1
ATOM 2259 O O . PHE A 1 283 ? -9.932 -10.081 -3.133 1.00 97.56 283 PHE A O 1
ATOM 2266 N N . GLU A 1 284 ? -11.356 -11.351 -1.938 1.00 96.88 284 GLU A N 1
ATOM 2267 C CA . GLU A 1 284 ? -10.924 -12.649 -2.486 1.00 96.88 284 GLU A CA 1
ATOM 2268 C C . GLU A 1 284 ? -11.151 -12.726 -4.006 1.00 96.88 284 GLU A C 1
ATOM 2270 O O . GLU A 1 284 ? -10.280 -13.182 -4.748 1.00 96.88 284 GLU A O 1
ATOM 2275 N N . ASP A 1 285 ? -12.285 -12.200 -4.476 1.00 97.50 285 ASP A N 1
ATOM 2276 C CA . ASP A 1 285 ? -12.657 -12.133 -5.892 1.00 97.50 285 ASP A CA 1
ATOM 2277 C C . ASP A 1 285 ? -11.906 -11.018 -6.659 1.00 97.50 285 ASP A C 1
ATOM 2279 O O . ASP A 1 285 ? -12.066 -10.883 -7.873 1.00 97.50 285 ASP A O 1
ATOM 2283 N N . LYS A 1 286 ? -11.059 -10.229 -5.976 1.00 95.75 286 LYS A N 1
ATOM 2284 C CA . LYS A 1 286 ? -10.294 -9.083 -6.512 1.00 95.75 286 LYS A CA 1
ATOM 2285 C C . LYS A 1 286 ? -11.150 -7.941 -7.082 1.00 95.75 286 LYS A C 1
ATOM 2287 O O . LYS A 1 286 ? -10.646 -7.130 -7.855 1.00 95.75 286 LYS A O 1
ATOM 2292 N N . THR A 1 287 ? -12.407 -7.829 -6.659 1.00 96.69 287 THR A N 1
ATOM 2293 C CA . THR A 1 287 ? -13.365 -6.782 -7.071 1.00 96.69 287 THR A CA 1
ATOM 2294 C C . THR A 1 287 ? -13.658 -5.755 -5.971 1.00 96.69 287 THR A C 1
ATOM 2296 O O . THR A 1 287 ? -14.552 -4.916 -6.110 1.00 96.69 287 THR A O 1
ATOM 2299 N N . ILE A 1 288 ? -12.965 -5.837 -4.828 1.00 97.50 288 ILE A N 1
ATOM 2300 C CA . ILE A 1 288 ? -13.216 -4.969 -3.673 1.00 97.50 288 ILE A CA 1
ATOM 2301 C C . ILE A 1 288 ? -13.137 -3.484 -4.037 1.00 97.50 288 ILE A C 1
ATOM 2303 O O . ILE A 1 288 ? -12.125 -2.968 -4.523 1.00 97.50 288 ILE A O 1
ATOM 2307 N N . GLY A 1 289 ? -14.235 -2.787 -3.753 1.00 95.25 289 GLY A N 1
ATOM 2308 C CA . GLY A 1 289 ? -14.358 -1.351 -3.936 1.00 95.25 289 GLY A CA 1
ATOM 2309 C C . GLY A 1 289 ? -14.589 -0.902 -5.379 1.00 95.25 289 GLY A C 1
ATOM 2310 O O . GLY A 1 289 ? -14.589 0.304 -5.600 1.00 95.25 289 GLY A O 1
ATOM 2311 N N . ASP A 1 290 ? -14.821 -1.785 -6.355 1.00 94.56 290 ASP A N 1
ATOM 2312 C CA . ASP A 1 290 ? -15.101 -1.388 -7.752 1.00 94.56 290 ASP A CA 1
ATOM 2313 C C . ASP A 1 290 ? -16.370 -0.517 -7.899 1.00 94.56 290 ASP A C 1
ATOM 2315 O O . ASP A 1 290 ? -16.510 0.271 -8.840 1.00 94.56 290 ASP A O 1
ATOM 2319 N N . ASP A 1 291 ? -17.290 -0.579 -6.930 1.00 93.69 291 ASP A N 1
ATOM 2320 C CA . ASP A 1 291 ? -18.441 0.325 -6.824 1.00 93.69 291 ASP A CA 1
ATOM 2321 C C . ASP A 1 291 ? -18.026 1.784 -6.520 1.00 93.69 291 ASP A C 1
ATOM 2323 O O . ASP A 1 291 ? -18.736 2.741 -6.873 1.00 93.69 291 ASP A O 1
ATOM 2327 N N . ARG A 1 292 ? -16.849 1.975 -5.916 1.00 92.56 292 ARG A N 1
ATOM 2328 C CA . ARG A 1 292 ? -16.362 3.236 -5.328 1.00 92.56 292 ARG A CA 1
ATOM 2329 C C . ARG A 1 292 ? -15.119 3.782 -6.028 1.00 92.56 292 ARG A C 1
ATOM 2331 O O . ARG A 1 292 ? -15.097 4.957 -6.401 1.00 92.56 292 ARG A O 1
ATOM 2338 N N . PHE A 1 293 ? -14.123 2.934 -6.250 1.00 92.44 293 PHE A N 1
ATOM 2339 C CA . PHE A 1 293 ? -12.946 3.182 -7.072 1.00 92.44 293 PHE A CA 1
ATOM 2340 C C . PHE A 1 293 ? -13.328 2.955 -8.535 1.00 92.44 293 PHE A C 1
ATOM 2342 O O . PHE A 1 293 ? -13.351 1.839 -9.041 1.00 92.44 293 PHE A O 1
ATOM 2349 N N . LYS A 1 294 ? -13.702 4.040 -9.210 1.00 89.12 294 LYS A N 1
ATOM 2350 C CA . LYS A 1 294 ? -14.104 4.014 -10.618 1.00 89.12 294 LYS A CA 1
ATOM 2351 C C . LYS A 1 294 ? -12.993 3.463 -11.515 1.00 89.12 294 LYS A C 1
ATOM 2353 O O . LYS A 1 294 ? -11.822 3.802 -11.381 1.00 89.12 294 LYS A O 1
ATOM 2358 N N . GLN A 1 295 ? -13.391 2.678 -12.506 1.00 90.19 295 GLN A N 1
ATOM 2359 C CA . GLN A 1 295 ? -12.464 2.126 -13.488 1.00 90.19 295 GLN A CA 1
ATOM 2360 C C . GLN A 1 295 ? -11.670 3.225 -14.205 1.00 90.19 295 GLN A C 1
ATOM 2362 O O . GLN A 1 295 ? -12.203 4.298 -14.508 1.00 90.19 295 GLN A O 1
ATOM 2367 N N . TYR A 1 296 ? -10.398 2.932 -14.453 1.00 92.81 296 TYR A N 1
ATOM 2368 C CA . TYR A 1 296 ? -9.462 3.726 -15.236 1.00 92.81 296 TYR A CA 1
ATOM 2369 C C . TYR A 1 296 ? -8.859 2.847 -16.326 1.00 92.81 296 TYR A C 1
ATOM 2371 O O . TYR A 1 296 ? -8.847 1.624 -16.210 1.00 92.81 296 TYR A O 1
ATOM 2379 N N . ASP A 1 297 ? -8.287 3.504 -17.323 1.00 95.12 297 ASP A N 1
ATOM 2380 C CA . ASP A 1 297 ? -7.525 2.861 -18.376 1.00 95.12 297 ASP A CA 1
ATOM 2381 C C . ASP A 1 297 ? -6.066 3.316 -18.289 1.00 95.12 297 ASP A C 1
ATOM 2383 O O . ASP A 1 297 ? -5.769 4.507 -18.118 1.00 95.12 297 ASP A O 1
ATOM 2387 N N . LEU A 1 298 ? -5.152 2.362 -18.429 1.00 96.81 298 LEU A N 1
ATOM 2388 C CA . LEU A 1 298 ? -3.742 2.637 -18.673 1.00 96.81 298 LEU A CA 1
ATOM 2389 C C . LEU A 1 298 ? -3.500 2.621 -20.178 1.00 96.81 298 LEU A C 1
ATOM 2391 O O . LEU A 1 298 ? -4.009 1.754 -20.881 1.00 96.81 298 LEU A O 1
ATOM 2395 N N . TYR A 1 299 ? -2.713 3.568 -20.668 1.00 97.62 299 TYR A N 1
ATOM 2396 C CA . TYR A 1 299 ? -2.348 3.665 -22.073 1.00 97.62 299 TYR A CA 1
ATOM 2397 C C . TYR A 1 299 ? -0.836 3.745 -22.224 1.00 97.62 299 TYR A C 1
ATOM 2399 O O . TYR A 1 299 ? -0.153 4.403 -21.436 1.00 97.62 299 TYR A O 1
ATOM 2407 N N . VAL A 1 300 ? -0.343 3.119 -23.285 1.00 97.81 300 VAL A N 1
ATOM 2408 C CA . VAL A 1 300 ? 1.037 3.204 -23.749 1.00 97.81 300 VAL A CA 1
ATOM 2409 C C . VAL A 1 300 ? 1.100 4.206 -24.895 1.00 97.81 300 VAL A C 1
ATOM 2411 O O . VAL A 1 300 ? 0.366 4.092 -25.876 1.00 97.81 300 VAL A O 1
ATOM 2414 N N . LYS A 1 301 ? 1.970 5.207 -24.775 1.00 97.06 301 LYS A N 1
ATOM 2415 C CA . LYS A 1 301 ? 2.233 6.182 -25.832 1.00 97.06 301 LYS A CA 1
ATOM 2416 C C . LYS A 1 301 ? 3.382 5.693 -26.709 1.00 97.06 301 LYS A C 1
ATOM 2418 O O . LYS A 1 301 ? 4.528 5.695 -26.269 1.00 97.06 301 LYS A O 1
ATOM 2423 N N . THR A 1 302 ? 3.074 5.343 -27.950 1.00 92.75 302 THR A N 1
ATOM 2424 C CA . THR A 1 302 ? 4.075 5.030 -28.980 1.00 92.75 302 THR A CA 1
ATOM 2425 C C . THR A 1 302 ? 4.382 6.270 -29.820 1.00 92.75 302 THR A C 1
ATOM 2427 O O . THR A 1 302 ? 3.762 7.328 -29.658 1.00 92.75 302 THR A O 1
ATOM 2430 N N . ASN A 1 303 ? 5.327 6.151 -30.748 1.00 87.19 303 ASN A N 1
ATOM 2431 C CA . ASN A 1 303 ? 5.599 7.202 -31.730 1.00 87.19 303 ASN A CA 1
ATOM 2432 C C . ASN A 1 303 ? 4.426 7.471 -32.695 1.00 87.19 303 ASN A C 1
ATOM 2434 O O . ASN A 1 303 ? 4.339 8.569 -33.247 1.00 87.19 303 ASN A O 1
ATOM 2438 N N . THR A 1 304 ? 3.529 6.502 -32.905 1.00 88.50 304 THR A N 1
ATOM 2439 C CA . THR A 1 304 ? 2.438 6.593 -33.893 1.00 88.50 304 THR A CA 1
ATOM 2440 C C . THR A 1 304 ? 1.069 6.822 -33.267 1.00 88.50 304 THR A C 1
ATOM 2442 O O . THR A 1 304 ? 0.247 7.536 -33.838 1.00 88.50 304 THR A O 1
ATOM 2445 N N . GLU A 1 305 ? 0.808 6.232 -32.102 1.00 94.62 305 GLU A N 1
ATOM 2446 C CA . GLU A 1 305 ? -0.507 6.262 -31.461 1.00 94.62 305 GLU A CA 1
ATOM 2447 C C . GLU A 1 305 ? -0.462 5.979 -29.950 1.00 94.62 305 GLU A C 1
ATOM 2449 O O . GLU A 1 305 ? 0.558 5.570 -29.390 1.00 94.62 305 GLU A O 1
ATOM 2454 N N . ASN A 1 306 ? -1.601 6.183 -29.287 1.00 96.38 306 ASN A N 1
ATOM 2455 C CA . ASN A 1 306 ? -1.813 5.760 -27.907 1.00 96.38 306 ASN A CA 1
ATOM 2456 C C . ASN A 1 306 ? -2.582 4.436 -27.906 1.00 96.38 306 ASN A C 1
ATOM 2458 O O . ASN A 1 306 ? -3.711 4.387 -28.392 1.00 96.38 306 ASN A O 1
ATOM 2462 N N . ILE A 1 307 ? -1.998 3.397 -27.322 1.00 96.88 307 ILE A N 1
ATOM 2463 C CA . ILE A 1 307 ? -2.554 2.041 -27.297 1.00 96.88 307 ILE A CA 1
ATOM 2464 C C . ILE A 1 307 ? -3.053 1.744 -25.884 1.00 96.88 307 ILE A C 1
ATOM 2466 O O . ILE A 1 307 ? -2.404 2.116 -24.907 1.00 96.88 307 ILE A O 1
ATOM 2470 N N . LEU A 1 308 ? -4.210 1.091 -25.754 1.00 97.25 308 LEU A N 1
ATOM 2471 C CA . LEU A 1 308 ? -4.692 0.620 -24.455 1.00 97.25 308 LEU A CA 1
ATOM 2472 C C . LEU A 1 308 ? -3.740 -0.457 -23.916 1.00 97.25 308 LEU A C 1
ATOM 2474 O O . LEU A 1 308 ? -3.450 -1.433 -24.607 1.00 97.25 308 LEU A O 1
ATOM 2478 N N . PHE A 1 309 ? -3.263 -0.279 -22.687 1.00 97.38 309 PHE A N 1
ATOM 2479 C CA . PHE A 1 309 ? -2.373 -1.227 -22.027 1.00 97.38 309 PHE A CA 1
ATOM 2480 C C . PHE A 1 309 ? -3.083 -2.562 -21.762 1.00 97.38 309 PHE A C 1
ATOM 2482 O O . PHE A 1 309 ? -4.227 -2.588 -21.302 1.00 97.38 309 PHE A O 1
ATOM 2489 N N . PHE A 1 310 ? -2.369 -3.668 -21.958 1.00 96.50 310 PHE A N 1
ATOM 2490 C CA . PHE A 1 310 ? -2.769 -4.991 -21.491 1.00 96.50 310 PHE A CA 1
ATOM 2491 C C . PHE A 1 310 ? -1.549 -5.762 -20.978 1.00 96.50 310 PHE A C 1
ATOM 2493 O O . PHE A 1 310 ? -0.413 -5.474 -21.349 1.00 96.50 310 PHE A O 1
ATOM 2500 N N . GLU A 1 311 ? -1.801 -6.725 -20.093 1.00 96.81 311 GLU A N 1
ATOM 2501 C CA . GLU A 1 311 ? -0.764 -7.518 -19.431 1.00 96.81 311 GLU A CA 1
ATOM 2502 C C . GLU A 1 311 ? 0.052 -8.338 -20.440 1.00 96.81 311 GLU A C 1
ATOM 2504 O O . GLU A 1 311 ? -0.530 -9.023 -21.283 1.00 96.81 311 GLU A O 1
ATOM 2509 N N . GLY A 1 312 ? 1.382 -8.287 -20.342 1.00 96.31 312 GLY A N 1
ATOM 2510 C CA . GLY A 1 312 ? 2.292 -9.031 -21.216 1.00 96.31 312 GLY A CA 1
ATOM 2511 C C . GLY A 1 312 ? 2.422 -8.462 -22.631 1.00 96.31 312 GLY A C 1
ATOM 2512 O O . GLY A 1 312 ? 2.834 -9.190 -23.530 1.00 96.31 312 GLY A O 1
ATOM 2513 N N . MET A 1 313 ? 2.053 -7.194 -22.851 1.00 96.44 313 MET A N 1
ATOM 2514 C CA . MET A 1 313 ? 2.196 -6.527 -24.151 1.00 96.44 313 MET A CA 1
ATOM 2515 C C . MET A 1 313 ? 3.653 -6.546 -24.636 1.00 96.44 313 MET A C 1
ATOM 2517 O O . MET A 1 313 ? 4.566 -6.214 -23.877 1.00 96.44 313 MET A O 1
ATOM 2521 N N . ASP A 1 314 ? 3.845 -6.878 -25.915 1.00 95.44 314 ASP A N 1
ATOM 2522 C CA . ASP A 1 314 ? 5.135 -6.773 -26.593 1.00 95.44 314 ASP A CA 1
ATOM 2523 C C . ASP A 1 314 ? 5.418 -5.322 -27.001 1.00 95.44 314 ASP A C 1
ATOM 2525 O O . ASP A 1 314 ? 4.614 -4.653 -27.656 1.00 95.44 314 ASP A O 1
ATOM 2529 N N . MET A 1 315 ? 6.595 -4.848 -26.624 1.00 92.44 315 MET A N 1
ATOM 2530 C CA . MET A 1 315 ? 7.104 -3.511 -26.857 1.00 92.44 315 MET A CA 1
ATOM 2531 C C . MET A 1 315 ? 8.212 -3.577 -27.902 1.00 92.44 315 MET A C 1
ATOM 2533 O O . MET A 1 315 ? 9.099 -4.425 -27.834 1.00 92.44 315 MET A O 1
ATOM 2537 N N . THR A 1 316 ? 8.182 -2.648 -28.854 1.00 87.44 316 THR A N 1
ATOM 2538 C CA . THR A 1 316 ? 9.250 -2.467 -29.851 1.00 87.44 316 THR A CA 1
ATOM 2539 C C . THR A 1 316 ? 10.171 -1.296 -29.515 1.00 87.44 316 THR A C 1
ATOM 2541 O O . THR A 1 316 ? 11.264 -1.196 -30.058 1.00 87.44 316 THR A O 1
ATOM 2544 N N . GLU A 1 317 ? 9.725 -0.377 -28.653 1.00 88.75 317 GLU A N 1
ATOM 2545 C CA . GLU A 1 317 ? 10.525 0.749 -28.161 1.00 88.75 317 GLU A CA 1
ATOM 2546 C C . GLU A 1 317 ? 11.258 0.340 -26.873 1.00 88.75 317 GLU A C 1
ATOM 2548 O O . GLU A 1 317 ? 10.654 -0.269 -25.992 1.00 88.75 317 GLU A O 1
ATOM 2553 N N . SER A 1 318 ? 12.520 0.754 -26.714 1.00 87.50 318 SER A N 1
ATOM 2554 C CA . SER A 1 318 ? 13.318 0.552 -25.488 1.00 87.50 318 SER A CA 1
ATOM 2555 C C . SER A 1 318 ? 12.844 1.385 -24.290 1.00 87.50 318 SER A C 1
ATOM 2557 O O . SER A 1 318 ? 13.413 1.310 -23.202 1.00 87.50 318 SER A O 1
ATOM 2559 N N . THR A 1 319 ? 11.801 2.197 -24.466 1.00 94.12 319 THR A N 1
ATOM 2560 C CA . THR A 1 319 ? 11.208 3.023 -23.415 1.00 94.12 319 THR A CA 1
ATOM 2561 C C . THR A 1 319 ? 9.701 2.807 -23.377 1.00 94.12 319 THR A C 1
ATOM 2563 O O . THR A 1 319 ? 8.993 3.101 -24.340 1.00 94.12 319 THR A O 1
ATOM 2566 N N . LEU A 1 320 ? 9.186 2.384 -22.225 1.00 96.38 320 LEU A N 1
ATOM 2567 C CA . LEU A 1 320 ? 7.756 2.356 -21.946 1.00 96.38 320 LEU A CA 1
ATOM 2568 C C . LEU A 1 320 ? 7.296 3.744 -21.501 1.00 96.38 320 LEU A C 1
ATOM 2570 O O . LEU A 1 320 ? 7.691 4.230 -20.440 1.00 96.38 320 LEU A O 1
ATOM 2574 N N . LYS A 1 321 ? 6.427 4.371 -22.296 1.00 97.81 321 LYS A N 1
ATOM 2575 C CA . LYS A 1 321 ? 5.783 5.650 -21.970 1.00 97.81 321 LYS A CA 1
ATOM 2576 C C . LYS A 1 321 ? 4.332 5.389 -21.569 1.00 97.81 321 LYS A C 1
ATOM 2578 O O . LYS A 1 321 ? 3.515 5.061 -22.425 1.00 97.81 321 LYS A O 1
ATOM 2583 N N . LEU A 1 322 ? 4.001 5.532 -20.289 1.00 97.75 322 LEU A N 1
ATOM 2584 C CA . LEU A 1 322 ? 2.692 5.184 -19.729 1.00 97.75 322 LEU A CA 1
ATOM 2585 C C . LEU A 1 322 ? 1.928 6.434 -19.280 1.00 97.75 322 LEU A C 1
ATOM 2587 O O . LEU A 1 322 ? 2.515 7.365 -18.727 1.00 97.75 322 LEU A O 1
ATOM 2591 N N . PHE A 1 323 ? 0.609 6.441 -19.454 1.00 97.25 323 PHE A N 1
ATOM 2592 C CA . PHE A 1 323 ? -0.279 7.411 -18.813 1.00 97.25 323 PHE A CA 1
ATOM 2593 C C . PHE A 1 323 ? -1.587 6.754 -18.363 1.00 97.25 323 PHE A C 1
ATOM 2595 O O . PHE A 1 323 ? -2.042 5.771 -18.944 1.00 97.25 323 PHE A O 1
ATOM 2602 N N . CYS A 1 324 ? -2.201 7.301 -17.313 1.00 96.06 324 CYS A N 1
ATOM 2603 C CA . CYS A 1 324 ? -3.480 6.828 -16.782 1.00 96.06 324 CYS A CA 1
ATOM 2604 C C . CYS A 1 324 ? -4.575 7.846 -17.085 1.00 96.06 324 CYS A C 1
ATOM 2606 O O . CYS A 1 324 ? -4.434 9.027 -16.758 1.00 96.06 324 CYS A O 1
ATOM 2608 N N . LYS A 1 325 ? -5.680 7.389 -17.676 1.00 93.69 325 LYS A N 1
ATOM 2609 C CA . LYS A 1 325 ? -6.855 8.215 -17.957 1.00 93.69 325 LYS A CA 1
ATOM 2610 C C . LYS A 1 325 ? -8.058 7.660 -17.214 1.00 93.69 325 LYS A C 1
ATOM 2612 O O . LYS A 1 325 ? -8.332 6.464 -17.248 1.00 93.69 325 LYS A O 1
ATOM 2617 N N . ASN A 1 326 ? -8.818 8.545 -16.574 1.00 84.06 326 ASN A N 1
ATOM 2618 C CA . ASN A 1 326 ? -10.066 8.154 -15.933 1.00 84.06 326 ASN A CA 1
ATOM 2619 C C . ASN A 1 326 ? -11.186 9.149 -16.257 1.00 84.06 326 ASN A C 1
ATOM 2621 O O . ASN A 1 326 ? -11.206 10.287 -15.779 1.00 84.06 326 ASN A O 1
ATOM 2625 N N . ILE A 1 327 ? -12.153 8.701 -17.062 1.00 77.00 327 ILE A N 1
ATOM 2626 C CA . ILE A 1 327 ? -13.303 9.517 -17.480 1.00 77.00 327 ILE A CA 1
ATOM 2627 C C . ILE A 1 327 ? -14.368 9.677 -16.384 1.00 77.00 327 ILE A C 1
ATOM 2629 O O . ILE A 1 327 ? -15.298 10.468 -16.536 1.00 77.00 327 ILE A O 1
ATOM 2633 N N . ASN A 1 328 ? -14.237 8.951 -15.276 1.00 79.06 328 ASN A N 1
ATOM 2634 C CA . ASN A 1 328 ? -15.229 8.868 -14.211 1.00 79.06 328 ASN A CA 1
ATOM 2635 C C . ASN A 1 328 ? -14.743 9.468 -12.879 1.00 79.06 328 ASN A C 1
ATOM 2637 O O . ASN A 1 328 ? -15.563 9.674 -11.986 1.00 79.06 328 ASN A O 1
ATOM 2641 N N . ILE A 1 329 ? -13.455 9.811 -12.736 1.00 73.62 329 ILE A N 1
ATOM 2642 C CA . ILE A 1 329 ? -12.956 10.560 -11.570 1.00 73.62 329 ILE A CA 1
ATOM 2643 C C . ILE A 1 329 ? -13.212 12.066 -11.782 1.00 73.62 329 ILE A C 1
ATOM 2645 O O . ILE A 1 329 ? -12.796 12.612 -12.809 1.00 73.62 329 ILE A O 1
ATOM 2649 N N . PRO A 1 330 ? -13.866 12.770 -10.838 1.00 69.62 330 PRO A N 1
ATOM 2650 C CA . PRO A 1 330 ? -14.091 14.218 -10.900 1.00 69.62 330 PRO A CA 1
ATOM 2651 C C . PRO A 1 330 ? -12.809 15.064 -10.901 1.00 69.62 330 PRO A C 1
ATOM 2653 O O . PRO A 1 330 ? -12.812 16.171 -11.428 1.00 69.62 330 PRO A O 1
ATOM 2656 N N . GLY A 1 331 ? -11.725 14.568 -10.304 1.00 82.25 331 GLY A N 1
ATOM 2657 C CA . GLY A 1 331 ? -10.425 15.232 -10.263 1.00 82.25 331 GLY A CA 1
ATOM 2658 C C . GLY A 1 331 ? -9.377 14.605 -11.195 1.00 82.25 331 GLY A C 1
ATOM 2659 O O . GLY A 1 331 ? -9.345 13.394 -11.406 1.00 82.25 331 GLY A O 1
ATOM 2660 N N . PHE A 1 332 ? -8.509 15.445 -11.751 1.00 89.94 332 PHE A N 1
ATOM 2661 C CA . PHE A 1 332 ? -7.456 15.069 -12.695 1.00 89.94 332 PHE A CA 1
ATOM 2662 C C . PHE A 1 332 ? -6.373 16.158 -12.749 1.00 89.94 332 PHE A C 1
ATOM 2664 O O . PHE A 1 332 ? -6.551 17.248 -12.195 1.00 89.94 332 PHE A O 1
ATOM 2671 N N . LEU A 1 333 ? -5.260 15.869 -13.427 1.00 90.12 333 LEU A N 1
ATOM 2672 C CA . LEU A 1 333 ? -4.181 16.824 -13.678 1.00 90.12 333 LEU A CA 1
ATOM 2673 C C . LEU A 1 333 ? -4.717 18.056 -14.435 1.00 90.12 333 LEU A C 1
ATOM 2675 O O . LEU A 1 333 ? -5.254 17.903 -15.539 1.00 90.12 333 LEU A O 1
ATOM 2679 N N . PRO A 1 334 ? -4.588 19.279 -13.883 1.00 89.44 334 PRO A N 1
ATOM 2680 C CA . PRO A 1 334 ? -5.069 20.490 -14.542 1.00 89.44 334 PRO A CA 1
ATOM 2681 C C . PRO A 1 334 ? -4.459 20.673 -15.936 1.00 89.44 334 PRO A C 1
ATOM 2683 O O . PRO A 1 334 ? -3.258 20.507 -16.113 1.00 89.44 334 PRO A O 1
ATOM 2686 N N . GLY A 1 335 ? -5.285 21.043 -16.919 1.00 89.50 335 GLY A N 1
ATOM 2687 C CA . GLY A 1 335 ? -4.834 21.265 -18.299 1.00 89.50 335 GLY A CA 1
ATOM 2688 C C . GLY A 1 335 ? -4.653 19.994 -19.137 1.00 89.50 335 GLY A C 1
ATOM 2689 O O . GLY A 1 335 ? -4.206 20.092 -20.275 1.00 89.50 335 GLY A O 1
ATOM 2690 N N . THR A 1 336 ? -5.023 18.823 -18.611 1.00 91.44 336 THR A N 1
ATOM 2691 C CA . THR A 1 336 ? -4.936 17.539 -19.326 1.00 91.44 336 THR A CA 1
ATOM 2692 C C . THR A 1 336 ? -6.312 16.990 -19.709 1.00 91.44 336 THR A C 1
ATOM 2694 O O . THR A 1 336 ? -7.339 17.397 -19.159 1.00 91.44 336 THR A O 1
ATOM 2697 N N . ASP A 1 337 ? -6.338 16.008 -20.613 1.00 90.31 337 ASP A N 1
ATOM 2698 C CA . ASP A 1 337 ? -7.535 15.228 -20.954 1.00 90.31 337 ASP A CA 1
ATOM 2699 C C . ASP A 1 337 ? -7.828 14.157 -19.887 1.00 90.31 337 ASP A C 1
ATOM 2701 O O . ASP A 1 337 ? -7.780 12.948 -20.126 1.00 90.31 337 ASP A O 1
ATOM 2705 N N . ARG A 1 338 ? -8.105 14.631 -18.666 1.00 90.50 338 ARG A N 1
ATOM 2706 C CA . ARG A 1 338 ? -8.475 13.814 -17.497 1.00 90.50 338 ARG A CA 1
ATOM 2707 C C . ARG A 1 338 ? -7.423 12.778 -17.094 1.00 90.50 338 ARG A C 1
ATOM 2709 O O . ARG A 1 338 ? -7.757 11.671 -16.654 1.00 90.50 338 ARG A O 1
ATOM 2716 N N . LEU A 1 339 ? -6.154 13.152 -17.229 1.00 93.81 339 LEU A N 1
ATOM 2717 C CA . LEU A 1 339 ? -5.033 12.295 -16.878 1.00 93.81 339 LEU A CA 1
ATOM 2718 C C . LEU A 1 339 ? -4.783 12.312 -15.371 1.00 93.81 339 LEU A C 1
ATOM 2720 O O . LEU A 1 339 ? -4.988 13.323 -14.694 1.00 93.81 339 LEU A O 1
ATOM 2724 N N . GLN A 1 340 ? -4.361 11.171 -14.841 1.00 93.50 340 GLN A N 1
ATOM 2725 C CA . GLN A 1 340 ? -4.003 11.006 -13.437 1.00 93.50 340 GLN A CA 1
ATOM 2726 C C . GLN A 1 340 ? -2.488 11.031 -13.280 1.00 93.50 340 GLN A C 1
ATOM 2728 O O . GLN A 1 340 ? -1.745 10.652 -14.186 1.00 93.50 340 GLN A O 1
ATOM 2733 N N . ARG A 1 341 ? -2.025 11.455 -12.102 1.00 94.88 341 ARG A N 1
ATOM 2734 C CA . ARG A 1 341 ? -0.610 11.319 -11.762 1.00 94.88 341 ARG A CA 1
ATOM 2735 C C . ARG A 1 341 ? -0.324 9.846 -11.476 1.00 94.88 341 ARG A C 1
ATOM 2737 O O . ARG A 1 341 ? -1.053 9.229 -10.699 1.00 94.88 341 ARG A O 1
ATOM 2744 N N . ILE A 1 342 ? 0.742 9.311 -12.059 1.00 96.94 342 ILE A N 1
ATOM 2745 C CA . ILE A 1 342 ? 1.214 7.949 -11.786 1.00 96.94 342 ILE A CA 1
ATOM 2746 C C . ILE A 1 342 ? 2.657 7.959 -11.292 1.00 96.94 342 ILE A C 1
ATOM 2748 O O . ILE A 1 342 ? 3.445 8.819 -11.684 1.00 96.94 342 ILE A O 1
ATOM 2752 N N . GLN A 1 343 ? 2.992 7.013 -10.423 1.00 97.88 343 GLN A N 1
ATOM 2753 C CA . GLN A 1 343 ? 4.358 6.708 -10.001 1.00 97.88 343 GLN A CA 1
ATOM 2754 C C . GLN A 1 343 ? 4.668 5.265 -10.393 1.00 97.88 343 GLN A C 1
ATOM 2756 O O . GLN A 1 343 ? 3.786 4.410 -10.307 1.00 97.88 343 GLN A O 1
ATOM 2761 N N . ILE A 1 344 ? 5.892 5.015 -10.847 1.00 98.19 344 ILE A N 1
ATOM 2762 C CA . ILE A 1 344 ? 6.335 3.706 -11.321 1.00 98.19 344 ILE A CA 1
ATOM 2763 C C . ILE A 1 344 ? 7.444 3.200 -10.408 1.00 98.19 344 ILE A C 1
ATOM 2765 O O . ILE A 1 344 ? 8.392 3.931 -10.100 1.00 98.19 344 ILE A O 1
ATOM 2769 N N . TYR A 1 345 ? 7.300 1.944 -10.009 1.00 98.00 345 TYR A N 1
ATOM 2770 C CA . TYR A 1 345 ? 8.239 1.187 -9.202 1.00 98.00 345 TYR A CA 1
ATOM 2771 C C . TYR A 1 345 ? 8.792 0.020 -10.025 1.00 98.00 345 TYR A C 1
ATOM 2773 O O . TYR A 1 345 ? 8.063 -0.544 -10.842 1.00 98.00 345 TYR A O 1
ATOM 2781 N N . ASP A 1 346 ? 10.061 -0.334 -9.839 1.00 96.31 346 ASP A N 1
ATOM 2782 C CA . ASP A 1 346 ? 10.625 -1.554 -10.427 1.00 96.31 346 ASP A CA 1
ATOM 2783 C C . ASP A 1 346 ? 10.086 -2.817 -9.724 1.00 96.31 346 ASP A C 1
ATOM 2785 O O . ASP A 1 346 ? 9.387 -2.737 -8.711 1.00 96.31 346 ASP A O 1
ATOM 2789 N N . SER A 1 347 ? 10.427 -4.000 -10.241 1.00 95.38 347 SER A N 1
ATOM 2790 C CA . SER A 1 347 ? 10.039 -5.294 -9.655 1.00 95.38 347 SER A CA 1
ATOM 2791 C C . SER A 1 347 ? 10.594 -5.536 -8.247 1.00 95.38 347 SER A C 1
ATOM 2793 O O . SER A 1 347 ? 10.155 -6.455 -7.565 1.00 95.38 347 SER A O 1
ATOM 2795 N N . ASN A 1 348 ? 11.566 -4.732 -7.812 1.00 94.19 348 ASN A N 1
ATOM 2796 C CA . ASN A 1 348 ? 12.128 -4.762 -6.469 1.00 94.19 348 ASN A CA 1
ATOM 2797 C C . ASN A 1 348 ? 11.504 -3.693 -5.565 1.00 94.19 348 ASN A C 1
ATOM 2799 O O . ASN A 1 348 ? 12.002 -3.506 -4.460 1.00 94.19 348 ASN A O 1
ATOM 2803 N N . GLY A 1 349 ? 10.465 -2.981 -6.018 1.00 94.56 349 GLY A N 1
ATOM 2804 C CA . GLY A 1 349 ? 9.741 -1.955 -5.269 1.00 94.56 349 GLY A CA 1
ATOM 2805 C C . GLY A 1 349 ? 10.462 -0.614 -5.149 1.00 94.56 349 GLY A C 1
ATOM 2806 O O . GLY A 1 349 ? 10.022 0.246 -4.386 1.00 94.56 349 GLY A O 1
ATOM 2807 N N . ASN A 1 350 ? 11.548 -0.390 -5.891 1.00 95.19 350 ASN A N 1
ATOM 2808 C CA . ASN A 1 350 ? 12.224 0.902 -5.908 1.00 95.19 350 ASN A CA 1
ATOM 2809 C C . ASN A 1 350 ? 11.456 1.881 -6.791 1.00 95.19 350 ASN A C 1
ATOM 2811 O O . ASN A 1 350 ? 11.074 1.557 -7.911 1.00 95.19 350 ASN A O 1
ATOM 2815 N N . TYR A 1 351 ? 11.270 3.108 -6.313 1.00 96.38 351 TYR A N 1
ATOM 2816 C CA . TYR A 1 351 ? 10.699 4.185 -7.116 1.00 96.38 351 TYR A CA 1
ATOM 2817 C C . TYR A 1 351 ? 11.654 4.564 -8.261 1.00 96.38 351 TYR A C 1
ATOM 2819 O O . TYR A 1 351 ? 12.790 4.963 -8.001 1.00 96.38 351 TYR A O 1
ATOM 2827 N N . ILE A 1 352 ? 11.184 4.486 -9.511 1.00 97.69 352 ILE A N 1
ATOM 2828 C CA . ILE A 1 352 ? 12.005 4.740 -10.710 1.00 97.69 352 ILE A CA 1
ATOM 2829 C C . ILE A 1 352 ? 11.475 5.866 -11.601 1.00 97.69 352 ILE A C 1
ATOM 2831 O O . ILE A 1 352 ? 12.261 6.494 -12.308 1.00 97.69 352 ILE A O 1
ATOM 2835 N N . ALA A 1 353 ? 10.173 6.173 -11.568 1.00 97.88 353 ALA A N 1
ATOM 2836 C CA . ALA A 1 353 ? 9.618 7.271 -12.360 1.00 97.88 353 ALA A CA 1
ATOM 2837 C C . ALA A 1 353 ? 8.321 7.856 -11.785 1.00 97.88 353 ALA A C 1
ATOM 2839 O O . ALA A 1 353 ? 7.620 7.252 -10.976 1.00 97.88 353 ALA A O 1
ATOM 2840 N N . VAL A 1 354 ? 7.972 9.051 -12.263 1.00 97.75 354 VAL A N 1
ATOM 2841 C CA . VAL A 1 354 ? 6.678 9.705 -12.038 1.00 97.75 354 VAL A CA 1
ATOM 2842 C C . VAL A 1 354 ? 6.241 10.411 -13.304 1.00 97.75 354 VAL A C 1
ATOM 2844 O O . VAL A 1 354 ? 7.072 10.877 -14.080 1.00 97.75 354 VAL A O 1
ATOM 2847 N N . SER A 1 355 ? 4.931 10.506 -13.498 1.00 97.06 355 SER A N 1
ATOM 2848 C CA . SER A 1 355 ? 4.371 11.262 -14.605 1.00 97.06 355 SER A CA 1
ATOM 2849 C C . SER A 1 355 ? 4.731 12.747 -14.538 1.00 97.06 355 SER A C 1
ATOM 2851 O O . SER A 1 355 ? 4.684 13.350 -13.460 1.00 97.06 355 SER A O 1
ATOM 2853 N N . ASP A 1 356 ? 5.000 13.343 -15.695 1.00 95.94 356 ASP A N 1
ATOM 2854 C CA . ASP A 1 356 ? 5.193 14.781 -15.864 1.00 95.94 356 ASP A CA 1
ATOM 2855 C C . ASP A 1 356 ? 3.892 15.590 -15.641 1.00 95.94 356 ASP A C 1
ATOM 2857 O O . ASP A 1 356 ? 2.844 15.062 -15.256 1.00 95.94 356 ASP A O 1
ATOM 2861 N N . ALA A 1 357 ? 3.944 16.905 -15.889 1.00 93.62 357 ALA A N 1
ATOM 2862 C CA . ALA A 1 357 ? 2.774 17.783 -15.785 1.00 93.62 357 ALA A CA 1
ATOM 2863 C C . ALA A 1 357 ? 1.644 17.424 -16.773 1.00 93.62 357 ALA A C 1
ATOM 2865 O O . ALA A 1 357 ? 0.497 17.808 -16.549 1.00 93.62 357 ALA A O 1
ATOM 2866 N N . ASN A 1 358 ? 1.957 16.672 -17.832 1.00 93.75 358 ASN A N 1
ATOM 2867 C CA . ASN A 1 358 ? 1.008 16.177 -18.822 1.00 93.75 358 ASN A CA 1
ATOM 2868 C C . ASN A 1 358 ? 0.536 14.749 -18.513 1.00 93.75 358 ASN A C 1
ATOM 2870 O O . ASN A 1 358 ? -0.157 14.164 -19.337 1.00 93.75 358 ASN A O 1
ATOM 2874 N N . GLY A 1 359 ? 0.893 14.170 -17.362 1.00 94.44 359 GLY A N 1
ATOM 2875 C CA . GLY A 1 359 ? 0.450 12.835 -16.961 1.00 94.44 359 GLY A CA 1
ATOM 2876 C C . GLY A 1 359 ? 1.191 11.677 -17.634 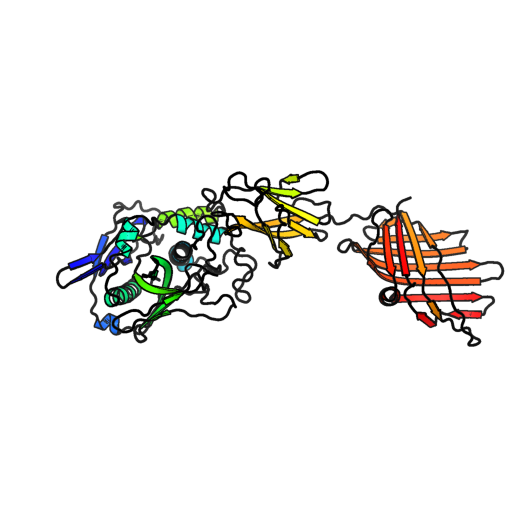1.00 94.44 359 GLY A C 1
ATOM 2877 O O . GLY A 1 359 ? 0.749 10.539 -17.491 1.00 94.44 359 GLY A O 1
ATOM 2878 N N . LEU A 1 360 ? 2.313 11.929 -18.319 1.00 97.50 360 LEU A N 1
ATOM 2879 C CA . LEU A 1 360 ? 3.117 10.898 -18.979 1.00 97.50 360 LEU A CA 1
ATOM 2880 C C . LEU A 1 360 ? 4.329 10.512 -18.121 1.00 97.50 360 LEU A C 1
ATOM 2882 O O . LEU A 1 360 ? 5.151 11.366 -17.795 1.00 97.50 360 LEU A O 1
ATOM 2886 N N . ALA A 1 361 ? 4.462 9.233 -17.775 1.00 98.06 361 ALA A N 1
ATOM 2887 C CA . ALA A 1 361 ? 5.656 8.663 -17.147 1.00 98.06 361 ALA A CA 1
ATOM 2888 C C . ALA A 1 361 ? 6.452 7.847 -18.175 1.00 98.06 361 ALA A C 1
ATOM 2890 O O . ALA A 1 361 ? 5.870 7.300 -19.108 1.00 98.06 361 ALA A O 1
ATOM 2891 N N . SER A 1 362 ? 7.777 7.775 -18.039 1.00 97.44 362 SER A N 1
ATOM 2892 C CA . SER A 1 362 ? 8.650 7.020 -18.951 1.00 97.44 362 SER A CA 1
ATOM 2893 C C . SER A 1 362 ? 9.655 6.186 -18.164 1.00 97.44 362 SER A C 1
ATOM 2895 O O . SER A 1 362 ? 10.241 6.699 -17.213 1.00 97.44 362 SER A O 1
ATOM 2897 N N . VAL A 1 363 ? 9.851 4.927 -18.559 1.00 96.81 363 VAL A N 1
ATOM 2898 C CA . VAL A 1 363 ? 10.858 4.016 -17.988 1.00 96.81 363 VAL A CA 1
ATOM 2899 C C . VAL A 1 363 ? 11.570 3.251 -19.095 1.00 96.81 363 VAL A C 1
ATOM 2901 O O . VAL A 1 363 ? 10.952 2.909 -20.103 1.00 96.81 363 VAL A O 1
ATOM 2904 N N . ASN A 1 364 ? 12.861 2.985 -18.917 1.00 94.00 364 ASN A N 1
ATOM 2905 C CA . ASN A 1 364 ? 13.616 2.149 -19.846 1.00 94.00 364 ASN A CA 1
ATOM 2906 C C . ASN A 1 364 ? 13.244 0.675 -19.652 1.00 94.00 364 ASN A C 1
ATOM 2908 O O . ASN A 1 364 ? 12.963 0.247 -18.532 1.00 94.00 364 ASN A O 1
ATOM 2912 N N . LEU A 1 365 ? 13.243 -0.077 -20.748 1.00 91.94 365 LEU A N 1
ATOM 2913 C CA . LEU A 1 365 ? 12.986 -1.510 -20.776 1.00 91.94 365 LEU A CA 1
ATOM 2914 C C . LEU A 1 365 ? 14.295 -2.264 -21.001 1.00 91.94 365 LEU A C 1
ATOM 2916 O O . LEU A 1 365 ? 15.077 -1.911 -21.882 1.00 91.94 365 LEU A O 1
ATOM 2920 N N . ASN A 1 366 ? 14.496 -3.329 -20.235 1.00 87.69 366 ASN A N 1
ATOM 2921 C CA . ASN A 1 366 ? 15.528 -4.325 -20.500 1.00 87.69 366 ASN A CA 1
ATOM 2922 C C . ASN A 1 366 ? 15.001 -5.346 -21.512 1.00 87.69 366 ASN A C 1
ATOM 2924 O O . ASN A 1 366 ? 13.794 -5.568 -21.590 1.00 87.69 366 ASN A O 1
ATOM 2928 N N . SER A 1 367 ? 15.882 -5.987 -22.280 1.00 82.94 367 SER A N 1
ATOM 2929 C CA . SER A 1 367 ? 15.466 -7.098 -23.145 1.00 82.94 367 SER A CA 1
ATOM 2930 C C . SER A 1 367 ? 14.818 -8.219 -22.317 1.00 82.94 367 SER A C 1
ATOM 2932 O O . SER A 1 367 ? 15.299 -8.561 -21.235 1.00 82.94 367 SER A O 1
ATOM 2934 N N . GLY A 1 368 ? 13.726 -8.783 -22.826 1.00 89.88 368 GLY A N 1
ATOM 2935 C CA . GLY A 1 368 ? 12.889 -9.768 -22.152 1.00 89.88 368 GLY A CA 1
ATOM 2936 C C . GLY A 1 368 ? 11.735 -9.157 -21.353 1.00 89.88 368 GLY A C 1
ATOM 2937 O O . GLY A 1 368 ? 11.141 -8.143 -21.727 1.00 89.88 368 GLY A O 1
ATOM 2938 N N . GLU A 1 369 ? 11.379 -9.832 -20.265 1.00 95.69 369 GLU A N 1
ATOM 2939 C CA . GLU A 1 369 ? 10.250 -9.478 -19.409 1.00 95.69 369 GLU A CA 1
ATOM 2940 C C . GLU A 1 369 ? 10.611 -8.321 -18.462 1.00 95.69 369 GLU A C 1
ATOM 2942 O O . GLU A 1 369 ? 11.642 -8.341 -17.791 1.00 95.69 369 GLU A O 1
ATOM 2947 N N . ASN A 1 370 ? 9.739 -7.316 -18.379 1.00 96.50 370 ASN A N 1
ATOM 2948 C CA . ASN A 1 370 ? 9.868 -6.178 -17.476 1.00 96.50 370 ASN A CA 1
ATOM 2949 C C . ASN A 1 370 ? 8.601 -6.047 -16.634 1.00 96.50 370 ASN A C 1
ATOM 2951 O O . ASN A 1 370 ? 7.517 -5.854 -17.184 1.00 96.50 370 ASN A O 1
ATOM 2955 N N . THR A 1 371 ? 8.746 -6.089 -15.310 1.00 97.56 371 THR A N 1
ATOM 2956 C CA . THR A 1 371 ? 7.632 -5.965 -14.362 1.00 97.56 371 THR A CA 1
ATOM 2957 C C . THR A 1 371 ? 7.741 -4.671 -13.560 1.00 97.56 371 THR A C 1
ATOM 2959 O O . THR A 1 371 ? 8.797 -4.358 -13.007 1.00 97.56 371 THR A O 1
ATOM 2962 N N . PHE A 1 372 ? 6.636 -3.930 -13.480 1.00 97.75 372 PHE A N 1
ATOM 2963 C CA . PHE A 1 372 ? 6.549 -2.616 -12.851 1.00 97.75 372 PHE A CA 1
ATOM 2964 C C . PHE A 1 372 ? 5.342 -2.495 -11.927 1.00 97.75 372 PHE A C 1
ATOM 2966 O O . PHE A 1 372 ? 4.255 -2.969 -12.244 1.00 97.75 372 PHE A O 1
ATOM 2973 N N . GLY A 1 373 ? 5.505 -1.788 -10.813 1.00 97.81 373 GLY A N 1
ATOM 2974 C CA . GLY A 1 373 ? 4.412 -1.386 -9.935 1.00 97.81 373 GLY A CA 1
ATOM 2975 C C . GLY A 1 373 ? 3.901 -0.004 -10.328 1.00 97.81 373 GLY A C 1
ATOM 2976 O O . GLY A 1 373 ? 4.663 0.960 -10.313 1.00 97.81 373 GLY A O 1
ATOM 2977 N N . ILE A 1 374 ? 2.623 0.125 -10.673 1.00 97.94 374 ILE A N 1
ATOM 2978 C CA . ILE A 1 374 ? 2.000 1.386 -11.092 1.00 97.94 374 ILE A CA 1
ATOM 2979 C C . ILE A 1 374 ? 1.116 1.906 -9.964 1.00 97.94 374 ILE A C 1
ATOM 2981 O O . ILE A 1 374 ? 0.012 1.409 -9.749 1.00 97.94 374 ILE A O 1
ATOM 2985 N N . TYR A 1 375 ? 1.582 2.936 -9.258 1.00 97.44 375 TYR A N 1
ATOM 2986 C CA . TYR A 1 375 ? 0.790 3.641 -8.253 1.00 97.44 375 TYR A CA 1
ATOM 2987 C C . TYR A 1 375 ? 0.015 4.795 -8.888 1.00 97.44 375 TYR A C 1
ATOM 2989 O O . TYR A 1 375 ? 0.597 5.724 -9.454 1.00 97.44 375 TYR A O 1
ATOM 2997 N N . ILE A 1 376 ? -1.308 4.760 -8.760 1.00 95.50 376 ILE A N 1
ATOM 2998 C CA . ILE A 1 376 ? -2.224 5.715 -9.374 1.00 95.50 376 ILE A CA 1
ATOM 2999 C C . ILE A 1 376 ? -2.735 6.671 -8.303 1.00 95.50 376 ILE A C 1
ATOM 3001 O O . ILE A 1 376 ? -3.321 6.272 -7.293 1.00 95.50 376 ILE A O 1
ATOM 3005 N N . CYS A 1 377 ? -2.526 7.963 -8.543 1.00 93.31 377 CYS A N 1
ATOM 3006 C CA . CYS A 1 377 ? -2.963 9.025 -7.654 1.00 93.31 377 CYS A CA 1
ATOM 3007 C C . CYS A 1 377 ? -4.292 9.617 -8.129 1.00 93.31 377 CYS A C 1
ATOM 3009 O O . CYS A 1 377 ? -4.374 10.177 -9.220 1.00 93.31 377 CYS A O 1
ATOM 3011 N N . GLY A 1 378 ? -5.298 9.594 -7.264 1.00 87.06 378 GLY A N 1
ATOM 3012 C CA . GLY A 1 378 ? -6.539 10.331 -7.431 1.00 87.06 378 GLY A CA 1
ATOM 3013 C C . GLY A 1 378 ? -6.431 11.775 -6.937 1.00 87.06 378 GLY A C 1
ATOM 3014 O O . GLY A 1 378 ? -5.523 12.154 -6.186 1.00 87.06 378 GLY A O 1
ATOM 3015 N N . TYR A 1 379 ? -7.418 12.575 -7.333 1.00 87.56 379 TYR A N 1
ATOM 3016 C CA . TYR A 1 379 ? -7.567 13.977 -6.952 1.00 87.56 379 TYR A CA 1
ATOM 3017 C C . TYR A 1 379 ? -8.832 14.177 -6.125 1.00 87.56 379 TYR A C 1
ATOM 3019 O O . TYR A 1 379 ? -9.936 13.937 -6.609 1.00 87.56 379 TYR A O 1
ATOM 3027 N N . VAL A 1 380 ? -8.684 14.696 -4.909 1.00 84.12 380 VAL A N 1
ATOM 3028 C CA . VAL A 1 380 ? -9.815 14.991 -4.018 1.00 84.12 380 VAL A CA 1
ATOM 3029 C C . VAL A 1 380 ? -9.787 16.467 -3.656 1.00 84.12 380 VAL A C 1
ATOM 3031 O O . VAL A 1 380 ? -8.789 16.956 -3.126 1.00 84.12 380 VAL A O 1
ATOM 3034 N N . ASN A 1 381 ? -10.873 17.193 -3.942 1.00 82.94 381 ASN A N 1
ATOM 3035 C CA . ASN A 1 381 ? -11.000 18.634 -3.676 1.00 82.94 381 ASN A CA 1
ATOM 3036 C C . ASN A 1 381 ? -9.821 19.458 -4.234 1.00 82.94 381 ASN A C 1
ATOM 3038 O O . ASN A 1 381 ? -9.257 20.306 -3.545 1.00 82.94 381 ASN A O 1
ATOM 3042 N N . GLY A 1 382 ? -9.395 19.147 -5.463 1.00 78.25 382 GLY A N 1
ATOM 3043 C CA . GLY A 1 382 ? -8.262 19.804 -6.128 1.00 78.25 382 GLY A CA 1
ATOM 3044 C C . GLY A 1 382 ? -6.880 19.438 -5.573 1.00 78.25 382 GLY A C 1
ATOM 3045 O O . GLY A 1 382 ? -5.879 19.934 -6.083 1.00 78.25 382 GLY A O 1
ATOM 3046 N N . LYS A 1 383 ? -6.794 18.565 -4.559 1.00 82.25 383 LYS A N 1
ATOM 3047 C CA . LYS A 1 383 ? -5.522 18.085 -4.010 1.00 82.25 383 LYS A CA 1
ATOM 3048 C C . LYS A 1 383 ? -5.125 16.761 -4.680 1.00 82.25 383 LYS A C 1
ATOM 3050 O O . LYS A 1 383 ? -5.899 15.804 -4.583 1.00 82.25 383 LYS A O 1
ATOM 3055 N N . PRO A 1 384 ? -3.950 16.692 -5.335 1.00 80.69 384 PRO A N 1
ATOM 3056 C CA . PRO A 1 384 ? -3.434 15.457 -5.922 1.00 80.69 384 PRO A CA 1
ATOM 3057 C C . PRO A 1 384 ? -2.983 14.458 -4.844 1.00 80.69 384 PRO A C 1
ATOM 3059 O O . PRO A 1 384 ? -2.998 14.759 -3.647 1.00 80.69 384 PRO A O 1
ATOM 3062 N N . ASN A 1 385 ? -2.480 13.306 -5.292 1.00 84.00 385 ASN A N 1
ATOM 3063 C CA . ASN A 1 385 ? -1.734 12.334 -4.481 1.00 84.00 385 ASN A CA 1
ATOM 3064 C C . ASN A 1 385 ? -2.570 11.623 -3.415 1.00 84.00 385 ASN A C 1
ATOM 3066 O O . ASN A 1 385 ? -2.076 11.324 -2.329 1.00 84.00 385 ASN A O 1
ATOM 3070 N N . LYS A 1 386 ? -3.846 11.365 -3.702 1.00 91.25 386 LYS A N 1
ATOM 3071 C CA . LYS A 1 386 ? -4.638 10.427 -2.902 1.00 91.25 386 LYS A CA 1
ATOM 3072 C C . LYS A 1 386 ? -4.495 9.039 -3.488 1.00 91.25 386 LYS A C 1
ATOM 3074 O O . LYS A 1 386 ? -4.587 8.913 -4.703 1.00 91.25 386 LYS A O 1
ATOM 3079 N N . TYR A 1 387 ? -4.293 8.027 -2.648 1.00 94.38 387 TYR A N 1
ATOM 3080 C CA . TYR A 1 387 ? -4.243 6.652 -3.130 1.00 94.38 387 TYR A CA 1
ATOM 3081 C C . TYR A 1 387 ? -5.519 6.346 -3.907 1.00 94.38 387 TYR A C 1
ATOM 3083 O O . TYR A 1 387 ? -6.619 6.471 -3.363 1.00 94.38 387 TYR A O 1
ATOM 3091 N N . TYR A 1 388 ? -5.372 5.993 -5.178 1.00 93.88 388 TYR A N 1
ATOM 3092 C CA . TYR A 1 388 ? -6.478 5.502 -5.982 1.00 93.88 388 TYR A CA 1
ATOM 3093 C C . TYR A 1 388 ? -6.365 4.003 -6.160 1.00 93.88 388 TYR A C 1
ATOM 3095 O O . TYR A 1 388 ? -7.299 3.274 -5.843 1.00 93.88 388 TYR A O 1
ATOM 3103 N N . ASP A 1 389 ? -5.211 3.563 -6.652 1.00 95.00 389 ASP A N 1
ATOM 3104 C CA . ASP A 1 389 ? -4.949 2.159 -6.897 1.00 95.00 389 ASP A CA 1
ATOM 3105 C C . ASP A 1 389 ? -3.454 1.882 -7.011 1.00 95.00 389 ASP A C 1
ATOM 3107 O O . ASP A 1 389 ? -2.661 2.803 -7.230 1.00 95.00 389 ASP A O 1
ATOM 3111 N N . PHE A 1 390 ? -3.091 0.610 -6.924 1.00 96.50 390 PHE A N 1
ATOM 3112 C CA . PHE A 1 390 ? -1.763 0.123 -7.261 1.00 96.50 390 PHE A CA 1
ATOM 3113 C C . PHE A 1 390 ? -1.875 -1.190 -8.033 1.00 96.50 390 PHE A C 1
ATOM 3115 O O . PHE A 1 390 ? -2.699 -2.041 -7.698 1.00 96.50 390 PHE A O 1
ATOM 3122 N N . LYS A 1 391 ? -1.069 -1.352 -9.084 1.00 95.25 391 LYS A N 1
ATOM 3123 C CA . LYS A 1 391 ? -1.092 -2.557 -9.915 1.00 95.25 391 LYS A CA 1
ATOM 3124 C C . LYS A 1 391 ? 0.308 -2.935 -10.386 1.00 95.25 391 LYS A C 1
ATOM 3126 O O . LYS A 1 391 ? 0.995 -2.101 -10.966 1.00 95.25 391 LYS A O 1
ATOM 3131 N N . TRP A 1 392 ? 0.679 -4.200 -10.208 1.00 96.19 392 TRP A N 1
ATOM 3132 C CA . TRP A 1 392 ? 1.807 -4.800 -10.919 1.00 96.19 392 TRP A CA 1
ATOM 3133 C C . TRP A 1 392 ? 1.428 -5.080 -12.371 1.00 96.19 392 TRP A C 1
ATOM 3135 O O . TRP A 1 392 ? 0.356 -5.630 -12.633 1.00 96.19 392 TRP A O 1
ATOM 3145 N N . VAL A 1 393 ? 2.287 -4.668 -13.294 1.00 96.69 393 VAL A N 1
ATOM 3146 C CA . VAL A 1 393 ? 2.117 -4.855 -14.732 1.00 96.69 393 VAL A CA 1
ATOM 3147 C C . VAL A 1 393 ? 3.403 -5.370 -15.355 1.00 96.69 393 VAL A C 1
ATOM 3149 O O . VAL A 1 393 ? 4.491 -4.930 -14.985 1.00 96.69 393 VAL A O 1
ATOM 3152 N N . THR A 1 394 ? 3.269 -6.239 -16.344 1.00 97.88 394 THR A N 1
ATOM 3153 C CA . THR A 1 394 ? 4.380 -6.828 -17.081 1.00 97.88 394 THR A CA 1
ATOM 3154 C C . THR A 1 394 ? 4.290 -6.475 -18.565 1.00 97.88 394 THR A C 1
ATOM 3156 O O . THR A 1 394 ? 3.210 -6.499 -19.159 1.00 97.88 394 THR A O 1
ATOM 3159 N N . VAL A 1 395 ? 5.431 -6.146 -19.171 1.00 97.38 395 VAL A N 1
ATOM 3160 C CA . VAL A 1 395 ? 5.607 -5.971 -20.621 1.00 97.38 395 VAL A CA 1
ATOM 3161 C C . VAL A 1 395 ? 6.824 -6.753 -21.091 1.00 97.38 395 VAL A C 1
ATOM 3163 O O . VAL A 1 395 ? 7.784 -6.921 -20.341 1.00 97.38 395 VAL A O 1
ATOM 3166 N N . ASN A 1 396 ? 6.811 -7.196 -22.341 1.00 96.31 396 ASN A N 1
ATOM 3167 C CA . ASN A 1 396 ? 7.949 -7.856 -22.964 1.00 96.31 396 ASN A CA 1
ATOM 3168 C C . ASN A 1 396 ? 8.606 -6.888 -23.936 1.00 96.31 396 ASN A C 1
ATOM 3170 O O . ASN A 1 396 ? 7.935 -6.327 -24.789 1.00 96.31 396 ASN A O 1
ATOM 3174 N N . TYR A 1 397 ? 9.909 -6.684 -23.836 1.00 92.94 397 TYR A N 1
ATOM 3175 C CA . TYR A 1 397 ? 10.669 -5.943 -24.833 1.00 92.94 397 TYR A CA 1
ATOM 3176 C C . TYR A 1 397 ? 11.584 -6.931 -25.534 1.00 92.94 397 TYR A C 1
ATOM 3178 O O . TYR A 1 397 ? 12.449 -7.523 -24.901 1.00 92.94 397 TYR A O 1
ATOM 3186 N N . SER A 1 398 ? 11.425 -7.132 -26.841 1.00 79.81 398 SER A N 1
ATOM 3187 C CA . SER A 1 398 ? 12.228 -8.113 -27.591 1.00 79.81 398 SER A CA 1
ATOM 3188 C C . SER A 1 398 ? 13.719 -7.752 -27.700 1.00 79.81 398 SER A C 1
ATOM 3190 O O . SER A 1 398 ? 14.469 -8.450 -28.381 1.00 79.81 398 SER A O 1
ATOM 3192 N N . GLY A 1 399 ? 14.144 -6.648 -27.079 1.00 70.25 399 GLY A N 1
ATOM 3193 C CA . GLY A 1 399 ? 15.430 -6.024 -27.332 1.00 70.25 399 GLY A CA 1
ATOM 3194 C C . GLY A 1 399 ? 15.472 -5.392 -28.720 1.00 70.25 399 GLY A C 1
ATOM 3195 O O . GLY A 1 399 ? 14.541 -5.503 -29.528 1.00 70.25 399 GLY A O 1
ATOM 3196 N N . ILE A 1 400 ? 16.596 -4.749 -29.015 1.00 64.31 400 ILE A N 1
ATOM 3197 C CA . ILE A 1 400 ? 16.934 -4.417 -30.393 1.00 64.31 400 ILE A CA 1
ATOM 3198 C C . ILE A 1 400 ? 17.377 -5.732 -31.024 1.00 64.31 400 ILE A C 1
ATOM 3200 O O . ILE A 1 400 ? 18.415 -6.273 -30.652 1.00 64.31 400 ILE A O 1
ATOM 3204 N N . THR A 1 401 ? 16.591 -6.274 -31.958 1.00 61.88 401 THR A N 1
ATOM 3205 C CA . THR A 1 401 ? 17.161 -7.235 -32.908 1.00 61.88 401 THR A CA 1
ATOM 3206 C C . THR A 1 401 ? 18.132 -6.422 -33.748 1.00 61.88 401 THR A C 1
ATOM 3208 O O . THR A 1 401 ? 17.664 -5.517 -34.451 1.00 61.88 401 THR A O 1
ATOM 3211 N N . PRO A 1 402 ? 19.454 -6.658 -33.653 1.00 65.19 402 PRO A N 1
ATOM 3212 C CA . PRO A 1 402 ? 20.384 -5.945 -34.502 1.00 65.19 402 PRO A CA 1
ATOM 3213 C C . PRO A 1 402 ? 19.923 -6.144 -35.946 1.00 65.19 402 PRO A C 1
ATOM 3215 O O . PRO A 1 402 ? 19.526 -7.262 -36.302 1.00 65.19 402 PRO A O 1
ATOM 3218 N N . PRO A 1 403 ? 19.914 -5.093 -36.777 1.00 71.25 403 PRO A N 1
ATOM 3219 C CA . PRO A 1 403 ? 19.782 -5.276 -38.209 1.00 71.25 403 PRO A CA 1
ATOM 3220 C C . PRO A 1 403 ? 20.703 -6.413 -38.662 1.00 71.25 403 PRO A C 1
ATOM 3222 O O . PRO A 1 403 ? 21.780 -6.609 -38.102 1.00 71.25 403 PRO A O 1
ATOM 3225 N N . ASP A 1 404 ? 20.272 -7.174 -39.664 1.00 79.44 404 ASP A N 1
ATOM 3226 C CA . ASP A 1 404 ? 21.089 -8.207 -40.302 1.00 79.44 404 ASP A CA 1
ATOM 3227 C C . ASP A 1 404 ? 22.233 -7.530 -41.078 1.00 79.44 404 ASP A C 1
ATOM 3229 O O . ASP A 1 404 ? 22.142 -7.311 -42.293 1.00 79.44 404 ASP A O 1
ATOM 3233 N N . TYR A 1 405 ? 23.225 -7.069 -40.309 1.00 84.38 405 TYR A N 1
ATOM 3234 C CA . TYR A 1 405 ? 24.434 -6.392 -40.737 1.00 84.38 405 TYR A CA 1
ATOM 3235 C C . TYR A 1 405 ? 25.289 -7.386 -41.510 1.00 84.38 405 TYR A C 1
ATOM 3237 O O . TYR A 1 405 ? 25.553 -8.493 -41.045 1.00 84.38 405 TYR A O 1
ATOM 3245 N N . ASN A 1 406 ? 25.739 -6.973 -42.688 1.00 88.56 406 ASN A N 1
ATOM 3246 C CA . ASN A 1 406 ? 26.623 -7.773 -43.531 1.00 88.56 406 ASN A CA 1
ATOM 3247 C C . ASN A 1 406 ? 28.014 -7.143 -43.677 1.00 88.56 406 ASN A C 1
ATOM 3249 O O . ASN A 1 406 ? 28.879 -7.703 -44.352 1.00 88.56 406 ASN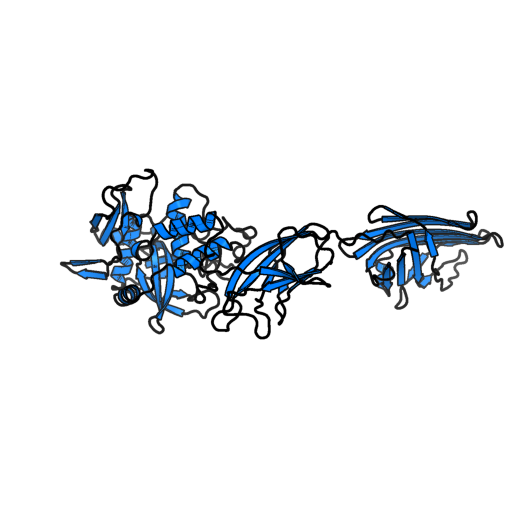 A O 1
ATOM 3253 N N . ARG A 1 407 ? 28.247 -5.990 -43.035 1.00 89.81 407 ARG A N 1
ATOM 3254 C CA . ARG A 1 407 ? 29.512 -5.266 -43.100 1.00 89.81 407 ARG A CA 1
ATOM 3255 C C . ARG A 1 407 ? 29.870 -4.622 -41.761 1.00 89.81 407 ARG A C 1
ATOM 3257 O O . ARG A 1 407 ? 29.013 -4.062 -41.078 1.00 89.81 407 ARG A O 1
ATOM 3264 N N . CYS A 1 408 ? 31.156 -4.688 -41.423 1.00 90.31 408 CYS A N 1
ATOM 3265 C CA . CYS A 1 408 ? 31.762 -4.058 -40.256 1.00 90.31 408 CYS A CA 1
ATOM 3266 C C . CYS A 1 408 ? 32.957 -3.195 -40.689 1.00 90.31 408 CYS A C 1
ATOM 3268 O O . CYS A 1 408 ? 33.785 -3.637 -41.485 1.00 90.31 408 CYS A O 1
ATOM 3270 N N . GLU A 1 409 ? 33.043 -1.962 -40.193 1.00 91.44 409 GLU A N 1
ATOM 3271 C CA . GLU A 1 409 ? 34.176 -1.048 -40.381 1.00 91.44 409 GLU A CA 1
ATOM 3272 C C . GLU A 1 409 ? 34.809 -0.737 -39.025 1.00 91.44 409 GLU A C 1
ATOM 3274 O O . GLU A 1 409 ? 34.102 -0.318 -38.111 1.00 91.44 409 GLU A O 1
ATOM 3279 N N . LEU A 1 410 ? 36.130 -0.881 -38.909 1.00 89.50 410 LEU A N 1
ATOM 3280 C CA . LEU A 1 410 ? 36.896 -0.460 -37.737 1.00 89.50 410 LEU A CA 1
ATOM 3281 C C . LEU A 1 410 ? 37.802 0.720 -38.079 1.00 89.50 410 LEU A C 1
ATOM 3283 O O . LEU A 1 410 ? 38.578 0.672 -39.036 1.00 89.50 410 LEU A O 1
ATOM 3287 N N . GLN A 1 411 ? 37.742 1.756 -37.245 1.00 89.38 411 GLN A N 1
ATOM 3288 C CA . GLN A 1 411 ? 38.661 2.890 -37.249 1.00 89.38 411 GLN A CA 1
ATOM 3289 C C . GLN A 1 411 ? 39.279 3.042 -35.857 1.00 89.38 411 GLN A C 1
ATOM 3291 O O . GLN A 1 411 ? 38.559 3.189 -34.869 1.00 89.38 411 GLN A O 1
ATOM 3296 N N . LEU A 1 412 ? 40.612 3.030 -35.774 1.00 85.75 412 LEU A N 1
ATOM 3297 C CA . LEU A 1 412 ? 41.339 3.231 -34.518 1.00 85.75 412 LEU A CA 1
ATOM 3298 C C . LEU A 1 412 ? 42.355 4.364 -34.669 1.00 85.75 412 LEU A C 1
ATOM 3300 O O . LEU A 1 412 ? 43.265 4.315 -35.504 1.00 85.75 412 LEU A O 1
ATOM 3304 N N . PHE A 1 413 ? 42.237 5.351 -33.787 1.00 85.06 413 PHE A N 1
ATOM 3305 C CA . PHE A 1 413 ? 43.216 6.410 -33.604 1.00 85.06 413 PHE A CA 1
ATOM 3306 C C . PHE A 1 413 ? 43.757 6.363 -32.173 1.00 85.06 413 PHE A C 1
ATOM 3308 O O . PHE A 1 413 ? 43.038 6.637 -31.215 1.00 85.06 413 PHE A O 1
ATOM 3315 N N . VAL A 1 414 ? 45.038 6.034 -32.032 1.00 80.00 414 VAL A N 1
ATOM 3316 C CA . VAL A 1 414 ? 45.780 6.054 -30.761 1.00 80.00 414 VAL A CA 1
ATOM 3317 C C . VAL A 1 414 ? 47.182 6.595 -31.012 1.00 80.00 414 VAL A C 1
ATOM 3319 O O . VAL A 1 414 ? 47.724 6.432 -32.109 1.00 80.00 414 VAL A O 1
ATOM 3322 N N . ASN A 1 415 ? 47.797 7.222 -30.009 1.00 71.88 415 ASN A N 1
ATOM 3323 C CA . ASN A 1 415 ? 49.224 7.527 -30.092 1.00 71.88 415 ASN A CA 1
ATOM 3324 C C . ASN A 1 415 ? 49.999 6.278 -29.682 1.00 71.88 415 ASN A C 1
ATOM 3326 O O . ASN A 1 415 ? 49.621 5.573 -28.749 1.00 71.88 415 ASN A O 1
ATOM 3330 N N . LYS A 1 416 ? 51.081 5.978 -30.392 1.00 67.94 416 LYS A N 1
ATOM 3331 C CA . LYS A 1 416 ? 51.898 4.793 -30.134 1.00 67.94 416 LYS A CA 1
ATOM 3332 C C . LYS A 1 416 ? 53.335 5.207 -29.883 1.00 67.94 416 LYS A C 1
ATOM 3334 O O . LYS A 1 416 ? 53.830 6.116 -30.551 1.00 67.94 416 LYS A O 1
ATOM 3339 N N . LEU A 1 417 ? 53.992 4.483 -28.983 1.00 61.62 417 LEU A N 1
ATOM 3340 C CA . LEU A 1 417 ? 55.438 4.500 -28.802 1.00 61.62 417 LEU A CA 1
ATOM 3341 C C . LEU A 1 417 ? 55.977 3.150 -29.285 1.00 61.62 417 LEU A C 1
ATOM 3343 O O . LEU A 1 417 ? 55.713 2.102 -28.695 1.00 61.62 417 LEU A O 1
ATOM 3347 N N . TYR A 1 418 ? 56.704 3.177 -30.399 1.00 64.25 418 TYR A N 1
ATOM 3348 C CA . TYR A 1 418 ? 57.433 2.017 -30.906 1.00 64.25 418 TYR A CA 1
ATOM 3349 C C . TYR A 1 418 ? 58.877 2.052 -30.427 1.00 64.25 418 TYR A C 1
ATOM 3351 O O . TYR A 1 418 ? 59.470 3.126 -30.396 1.00 64.25 418 TYR A O 1
ATOM 3359 N N . GLU A 1 419 ? 59.461 0.890 -30.145 1.00 58.66 419 GLU A N 1
ATOM 3360 C CA . GLU A 1 419 ? 60.904 0.723 -29.974 1.00 58.66 419 GLU A CA 1
ATOM 3361 C C . GLU A 1 419 ? 61.400 -0.189 -31.101 1.00 58.66 419 GLU A C 1
ATOM 3363 O O . GLU A 1 419 ? 60.940 -1.322 -31.258 1.00 58.66 419 GLU A O 1
ATOM 3368 N N . ARG A 1 420 ? 62.288 0.327 -31.951 1.00 63.03 420 ARG A N 1
ATOM 3369 C CA . ARG A 1 420 ? 62.983 -0.492 -32.952 1.00 63.03 420 ARG A CA 1
ATOM 3370 C C . ARG A 1 420 ? 64.077 -1.320 -32.277 1.00 63.03 420 ARG A C 1
ATOM 3372 O O . ARG A 1 420 ? 64.565 -0.945 -31.216 1.00 63.03 420 ARG A O 1
ATOM 3379 N N . GLU A 1 421 ? 64.555 -2.382 -32.929 1.00 64.12 421 GLU A N 1
ATOM 3380 C CA . GLU A 1 421 ? 65.722 -3.149 -32.444 1.00 64.12 421 GLU A CA 1
ATOM 3381 C C . GLU A 1 421 ? 66.979 -2.279 -32.225 1.00 64.12 421 GLU A C 1
ATOM 3383 O O . GLU A 1 421 ? 67.861 -2.641 -31.449 1.00 64.12 421 GLU A O 1
ATOM 3388 N N . ASP A 1 422 ? 67.058 -1.117 -32.882 1.00 67.12 422 ASP A N 1
ATOM 3389 C CA . ASP A 1 422 ? 68.131 -0.131 -32.712 1.00 67.12 422 ASP A CA 1
ATOM 3390 C C . ASP A 1 422 ? 67.903 0.872 -31.556 1.00 67.12 422 ASP A C 1
ATOM 3392 O O . ASP A 1 422 ? 68.726 1.768 -31.352 1.00 67.12 422 ASP A O 1
ATOM 3396 N N . GLY A 1 423 ? 66.812 0.730 -30.794 1.00 66.56 423 GLY A N 1
ATOM 3397 C CA . GLY A 1 423 ? 66.435 1.590 -29.669 1.00 66.56 423 GLY A CA 1
ATOM 3398 C C . GLY A 1 423 ? 65.829 2.941 -30.064 1.00 66.56 423 GLY A C 1
ATOM 3399 O O . GLY A 1 423 ? 65.606 3.786 -29.196 1.00 66.56 423 GLY A O 1
ATOM 3400 N N . SER A 1 424 ? 65.579 3.194 -31.355 1.00 67.25 424 SER A N 1
ATOM 3401 C CA . SER A 1 424 ? 64.910 4.422 -31.795 1.00 67.25 424 SER A CA 1
ATOM 3402 C C . SER A 1 424 ? 63.389 4.332 -31.661 1.00 67.25 424 SER A C 1
ATOM 3404 O O . SER A 1 424 ? 62.780 3.290 -31.921 1.00 67.25 424 SER A O 1
ATOM 3406 N N . THR A 1 425 ? 62.776 5.455 -31.276 1.00 64.31 425 THR A N 1
ATOM 3407 C CA . THR A 1 425 ? 61.323 5.622 -31.201 1.00 64.31 425 THR A CA 1
ATOM 3408 C C . THR A 1 425 ? 60.813 6.471 -32.365 1.00 64.31 425 THR A C 1
ATOM 3410 O O . THR A 1 425 ? 61.490 7.395 -32.824 1.00 64.31 425 THR A O 1
ATOM 3413 N N . PHE A 1 426 ? 59.624 6.159 -32.883 1.00 60.19 426 PHE A N 1
ATOM 3414 C CA . PHE A 1 426 ? 58.925 7.009 -33.852 1.00 60.19 426 PHE A CA 1
ATOM 3415 C C . PHE A 1 426 ? 57.460 7.178 -33.451 1.00 60.19 426 PHE A C 1
ATOM 3417 O O . PHE A 1 426 ? 56.875 6.282 -32.842 1.00 60.19 426 PHE A O 1
ATOM 3424 N N . GLU A 1 427 ? 56.878 8.325 -33.808 1.00 58.69 427 GLU A N 1
ATOM 3425 C CA . GLU A 1 427 ? 55.505 8.685 -33.466 1.00 58.69 427 GLU A CA 1
ATOM 3426 C C . GLU A 1 427 ? 54.582 8.645 -34.688 1.00 58.69 427 GLU A C 1
ATOM 3428 O O . GLU A 1 427 ? 54.898 9.196 -35.745 1.00 58.69 427 GLU A O 1
ATOM 3433 N N . ARG A 1 428 ? 53.388 8.093 -34.439 1.00 60.72 428 ARG A N 1
ATOM 3434 C CA . ARG A 1 428 ? 52.129 8.232 -35.189 1.00 60.72 428 ARG A CA 1
ATOM 3435 C C . ARG A 1 428 ? 51.841 7.172 -36.256 1.00 60.72 428 ARG A C 1
ATOM 3437 O O . ARG A 1 428 ? 52.449 7.133 -37.318 1.00 60.72 428 ARG A O 1
ATOM 3444 N N . GLU A 1 429 ? 50.783 6.406 -36.003 1.00 64.25 429 GLU A N 1
ATOM 3445 C CA . GLU A 1 429 ? 50.074 5.608 -37.001 1.00 64.25 429 GLU A CA 1
ATOM 3446 C C . GLU A 1 429 ? 48.568 5.756 -36.757 1.00 64.25 429 GLU A C 1
ATOM 3448 O O . GLU A 1 429 ? 48.113 5.775 -35.614 1.00 64.25 429 GLU A O 1
ATOM 3453 N N . THR A 1 430 ? 47.799 5.884 -37.831 1.00 71.25 430 THR A N 1
ATOM 3454 C CA . THR A 1 430 ? 46.336 5.835 -37.819 1.00 71.25 430 THR A CA 1
ATOM 3455 C C . THR A 1 430 ? 45.944 4.566 -38.554 1.00 71.25 430 THR A C 1
ATOM 3457 O O . THR A 1 430 ? 46.408 4.362 -39.675 1.00 71.25 430 THR A O 1
ATOM 3460 N N . ILE A 1 431 ? 45.128 3.708 -37.937 1.00 73.06 431 ILE A N 1
ATOM 3461 C CA . ILE A 1 431 ? 44.494 2.621 -38.685 1.00 73.06 431 ILE A CA 1
ATOM 3462 C C . ILE A 1 431 ? 43.303 3.251 -39.395 1.00 73.06 431 ILE A C 1
ATOM 3464 O O . ILE A 1 431 ? 42.270 3.526 -38.781 1.00 73.06 431 ILE A O 1
ATOM 3468 N N . GLU A 1 432 ? 43.496 3.560 -40.675 1.00 71.06 432 GLU A N 1
ATOM 3469 C CA . GLU A 1 432 ? 42.415 4.019 -41.541 1.00 71.06 432 GLU A CA 1
ATOM 3470 C C . GLU A 1 432 ? 41.425 2.870 -41.793 1.00 71.06 432 GLU A C 1
ATOM 3472 O O . GLU A 1 432 ? 41.809 1.699 -41.787 1.00 71.06 432 GLU A O 1
ATOM 3477 N N . GLY A 1 433 ? 40.146 3.229 -41.961 1.00 73.81 433 GLY A N 1
ATOM 3478 C CA . GLY A 1 433 ? 38.990 2.327 -41.951 1.00 73.81 433 GLY A CA 1
ATOM 3479 C C . GLY A 1 433 ? 39.233 0.993 -42.642 1.00 73.81 433 GLY A C 1
ATOM 3480 O O . GLY A 1 433 ? 39.304 0.921 -43.868 1.00 73.81 433 GLY A O 1
ATOM 3481 N N . THR A 1 434 ? 39.360 -0.060 -41.837 1.00 81.62 434 THR A N 1
ATOM 3482 C CA . THR A 1 434 ? 39.453 -1.431 -42.336 1.00 81.62 434 THR A CA 1
ATOM 3483 C C . THR A 1 434 ? 38.053 -2.022 -42.337 1.00 81.62 434 THR A C 1
ATOM 3485 O O . THR A 1 434 ? 37.318 -1.882 -41.360 1.00 81.62 434 THR A O 1
ATOM 3488 N N . PHE A 1 435 ? 37.668 -2.660 -43.439 1.00 87.00 435 PHE A N 1
ATOM 3489 C CA . PHE A 1 435 ? 36.331 -3.215 -43.615 1.00 87.00 435 PHE A CA 1
ATOM 3490 C C . PHE A 1 435 ? 36.387 -4.738 -43.628 1.00 87.00 435 PHE A C 1
ATOM 3492 O O . PHE A 1 435 ? 37.317 -5.319 -44.175 1.00 87.00 435 PHE A O 1
ATOM 3499 N N . ALA A 1 436 ? 35.356 -5.370 -43.079 1.00 86.94 436 ALA A N 1
ATOM 3500 C CA . ALA A 1 436 ? 35.137 -6.802 -43.169 1.00 86.94 436 ALA A CA 1
ATOM 3501 C C . ALA A 1 436 ? 33.681 -7.069 -43.567 1.00 86.94 436 ALA A C 1
ATOM 3503 O O . ALA A 1 436 ? 32.755 -6.473 -43.013 1.00 86.94 436 ALA A O 1
ATOM 3504 N N . SER A 1 437 ? 33.483 -7.951 -44.547 1.00 88.94 437 SER A N 1
ATOM 3505 C CA . SER A 1 437 ? 32.152 -8.445 -44.918 1.00 88.94 437 SER A CA 1
ATOM 3506 C C . SER A 1 437 ? 31.880 -9.737 -44.159 1.00 88.94 437 SER A C 1
ATOM 3508 O O . SER A 1 437 ? 32.730 -10.625 -44.151 1.00 88.94 437 SER A O 1
ATOM 3510 N N . GLY A 1 438 ? 30.719 -9.842 -43.525 1.00 89.56 438 GLY A N 1
ATOM 3511 C CA . GLY A 1 438 ? 30.389 -10.950 -42.633 1.00 89.56 438 GLY A CA 1
ATOM 3512 C C . GLY A 1 438 ? 28.893 -11.158 -42.496 1.00 89.56 438 GLY A C 1
ATOM 3513 O O . GLY A 1 438 ? 28.114 -10.707 -43.335 1.00 89.56 438 GLY A O 1
ATOM 3514 N N . GLU A 1 439 ? 28.497 -11.840 -41.431 1.00 90.69 439 GLU A N 1
ATOM 3515 C CA . GLU A 1 439 ? 27.094 -12.093 -41.115 1.00 90.69 439 GLU A CA 1
ATOM 3516 C C . GLU A 1 439 ? 26.823 -12.000 -39.612 1.00 90.69 439 GLU A C 1
ATOM 3518 O O . GLU A 1 439 ? 27.712 -12.191 -38.775 1.00 90.69 439 GLU A O 1
ATOM 3523 N N . MET A 1 440 ? 25.565 -11.718 -39.272 1.00 88.25 440 MET A N 1
ATOM 3524 C CA . MET A 1 440 ? 25.081 -11.790 -37.898 1.00 88.25 440 MET A CA 1
ATOM 3525 C C . MET A 1 440 ? 24.695 -13.229 -37.537 1.00 88.25 440 MET A C 1
ATOM 3527 O O . MET A 1 440 ? 23.800 -13.830 -38.127 1.00 88.25 440 MET A O 1
ATOM 3531 N N . LEU A 1 441 ? 25.307 -13.758 -36.483 1.00 85.88 441 LEU A N 1
ATOM 3532 C CA . LEU A 1 441 ? 24.957 -15.004 -35.809 1.00 85.88 441 LEU A CA 1
ATOM 3533 C C . LEU A 1 441 ? 24.323 -14.674 -34.450 1.00 85.88 441 LEU A C 1
ATOM 3535 O O . LEU A 1 441 ? 24.969 -14.714 -33.400 1.00 85.88 441 LEU A O 1
ATOM 3539 N N . GLY A 1 442 ? 23.041 -14.304 -34.468 1.00 84.31 442 GLY A N 1
ATOM 3540 C CA . GLY A 1 442 ? 22.341 -13.801 -33.282 1.00 84.31 442 GLY A CA 1
ATOM 3541 C C . GLY A 1 442 ? 22.783 -12.376 -32.946 1.00 84.31 442 GLY A C 1
ATOM 3542 O O . GLY A 1 442 ? 22.581 -11.471 -33.747 1.00 84.31 442 GLY A O 1
ATOM 3543 N N . ASN A 1 443 ? 23.390 -12.170 -31.775 1.00 86.12 443 ASN A N 1
ATOM 3544 C CA . ASN A 1 443 ? 23.969 -10.883 -31.366 1.00 86.12 443 ASN A CA 1
ATOM 3545 C C . ASN A 1 443 ? 25.467 -10.754 -31.702 1.00 86.12 443 ASN A C 1
ATOM 3547 O O . ASN A 1 443 ? 26.108 -9.808 -31.253 1.00 86.12 443 ASN A O 1
ATOM 3551 N N . ARG A 1 444 ? 26.036 -11.705 -32.451 1.00 91.75 444 ARG A N 1
ATOM 3552 C CA . ARG A 1 444 ? 27.454 -11.726 -32.831 1.00 91.75 444 ARG A CA 1
ATOM 3553 C C . ARG A 1 444 ? 27.596 -11.423 -34.314 1.00 91.75 444 ARG A C 1
ATOM 3555 O O . ARG A 1 444 ? 27.034 -12.152 -35.118 1.00 91.75 444 ARG A O 1
ATOM 3562 N N . PHE A 1 445 ? 28.353 -10.403 -34.685 1.00 91.94 445 PHE A N 1
ATOM 3563 C CA . PHE A 1 445 ? 28.838 -10.234 -36.050 1.00 91.94 445 PHE A CA 1
ATOM 3564 C C . PHE A 1 445 ? 30.141 -11.014 -36.199 1.00 91.94 445 PHE A C 1
ATOM 3566 O O . PHE A 1 445 ? 31.061 -10.804 -35.408 1.00 91.94 445 PHE A O 1
ATOM 3573 N N . VAL A 1 446 ? 30.228 -11.889 -37.200 1.00 91.88 446 VAL A N 1
ATOM 3574 C CA . VAL A 1 446 ? 31.450 -12.642 -37.503 1.00 91.88 446 VAL A CA 1
ATOM 3575 C C . VAL A 1 446 ? 31.821 -12.427 -38.964 1.00 91.88 446 VAL A C 1
ATOM 3577 O O . VAL A 1 446 ? 30.981 -12.564 -39.854 1.00 91.88 446 VAL A O 1
ATOM 3580 N N . ALA A 1 447 ? 33.085 -12.099 -39.212 1.00 92.31 447 ALA A N 1
ATOM 3581 C CA . ALA A 1 447 ? 33.639 -11.995 -40.552 1.00 92.31 447 ALA A CA 1
ATOM 3582 C C . ALA A 1 447 ? 35.040 -12.596 -40.611 1.00 92.31 447 ALA A C 1
ATOM 3584 O O . ALA A 1 447 ? 35.905 -12.240 -39.815 1.00 92.31 447 ALA A O 1
ATOM 3585 N N . ASP A 1 448 ? 35.276 -13.418 -41.627 1.00 87.88 448 ASP A N 1
ATOM 3586 C CA . ASP A 1 448 ? 36.614 -13.720 -42.119 1.00 87.88 448 ASP A CA 1
ATOM 3587 C C . ASP A 1 448 ? 36.797 -12.916 -43.406 1.00 87.88 448 ASP A C 1
ATOM 3589 O O . ASP A 1 448 ? 35.982 -13.032 -44.324 1.00 87.88 448 ASP A O 1
ATOM 3593 N N . TYR A 1 449 ? 37.850 -12.109 -43.515 1.00 83.12 449 TYR A N 1
ATOM 3594 C CA . TYR A 1 449 ? 38.156 -11.433 -44.778 1.00 83.12 449 TYR A CA 1
ATOM 3595 C C . TYR A 1 449 ? 39.495 -11.921 -45.319 1.00 83.12 449 TYR A C 1
ATOM 3597 O O . TYR A 1 449 ? 40.500 -12.004 -44.618 1.00 83.12 449 TYR A O 1
ATOM 3605 N N . ASN A 1 450 ? 39.473 -12.289 -46.598 1.00 78.56 450 ASN A N 1
ATOM 3606 C CA . ASN A 1 450 ? 40.627 -12.688 -47.388 1.00 78.56 450 ASN A CA 1
ATOM 3607 C C . ASN A 1 450 ? 40.584 -11.880 -48.685 1.00 78.56 450 ASN A C 1
ATOM 3609 O O . ASN A 1 450 ? 39.968 -12.291 -49.673 1.00 78.56 450 ASN A O 1
ATOM 3613 N N . GLU A 1 451 ? 41.177 -10.691 -48.657 1.00 77.44 451 GLU A N 1
ATOM 3614 C CA . GLU A 1 451 ? 41.140 -9.769 -49.788 1.00 77.44 451 GLU A CA 1
ATOM 3615 C C . GLU A 1 451 ? 42.425 -9.832 -50.616 1.00 77.44 451 GLU A C 1
ATOM 3617 O O . GLU A 1 451 ? 43.510 -10.191 -50.146 1.00 77.44 451 GLU A O 1
ATOM 3622 N N . ASN A 1 452 ? 42.298 -9.454 -51.892 1.00 77.12 452 ASN A N 1
ATOM 3623 C CA . ASN A 1 452 ? 43.417 -9.318 -52.826 1.00 77.12 452 ASN A CA 1
ATOM 3624 C C . ASN A 1 452 ? 44.302 -10.577 -52.925 1.00 77.12 452 ASN A C 1
ATOM 3626 O O . ASN A 1 452 ? 45.523 -10.486 -53.018 1.00 77.12 452 ASN A O 1
ATOM 3630 N N . SER A 1 453 ? 43.672 -11.757 -52.975 1.00 75.62 453 SER A N 1
ATOM 3631 C CA . SER A 1 453 ? 44.343 -13.064 -53.118 1.00 75.62 453 SER A CA 1
ATOM 3632 C C . SER A 1 453 ? 45.273 -13.427 -51.948 1.00 75.62 453 SER A C 1
ATOM 3634 O O . SER A 1 453 ? 46.376 -13.923 -52.172 1.00 75.62 453 SER A O 1
ATOM 3636 N N . GLY A 1 454 ? 44.839 -13.193 -50.706 1.00 72.69 454 GLY A N 1
ATOM 3637 C CA . GLY A 1 454 ? 45.617 -13.500 -49.498 1.00 72.69 454 GLY A CA 1
ATOM 3638 C C . GLY A 1 454 ? 46.583 -12.398 -49.076 1.00 72.69 454 GLY A C 1
ATOM 3639 O O . GLY A 1 454 ? 47.429 -12.624 -48.218 1.00 72.69 454 GLY A O 1
ATOM 3640 N N . MET A 1 455 ? 46.476 -11.214 -49.682 1.00 78.38 455 MET A N 1
ATOM 3641 C CA . MET A 1 455 ? 47.275 -10.052 -49.295 1.00 78.38 455 MET A CA 1
ATOM 3642 C C . MET A 1 455 ? 46.791 -9.458 -47.972 1.00 78.38 455 MET A C 1
ATOM 3644 O O . MET A 1 455 ? 47.614 -8.951 -47.217 1.00 78.38 455 MET A O 1
ATOM 3648 N N . PHE A 1 456 ? 45.487 -9.549 -47.702 1.00 81.44 456 PHE A N 1
ATOM 3649 C CA . PHE A 1 456 ? 44.863 -9.157 -46.442 1.00 81.44 456 PHE A CA 1
ATOM 3650 C C . PHE A 1 456 ? 44.115 -10.360 -45.887 1.00 81.44 456 PHE A C 1
ATOM 3652 O O . PHE A 1 456 ? 43.255 -10.902 -46.582 1.00 81.44 456 PHE A O 1
ATOM 3659 N N . VAL A 1 457 ? 44.447 -10.788 -44.674 1.00 87.12 457 VAL A N 1
ATOM 3660 C CA . VAL A 1 457 ? 43.787 -11.910 -44.000 1.00 87.12 457 VAL A CA 1
ATOM 3661 C C . VAL A 1 457 ? 43.460 -11.496 -42.578 1.00 87.12 457 VAL A C 1
ATOM 3663 O O . VAL A 1 457 ? 44.287 -10.900 -41.898 1.00 87.12 457 VAL A O 1
ATOM 3666 N N . GLY A 1 458 ? 42.263 -11.806 -42.107 1.00 89.31 458 GLY A N 1
ATOM 3667 C CA . GLY A 1 458 ? 41.902 -11.484 -40.740 1.00 89.31 458 GLY A CA 1
ATOM 3668 C C . GLY A 1 458 ? 40.529 -11.983 -40.350 1.00 89.31 458 GLY A C 1
ATOM 3669 O O . GLY A 1 458 ? 39.776 -12.502 -41.175 1.00 89.31 458 GLY A O 1
ATOM 3670 N N . THR A 1 459 ? 40.227 -11.801 -39.073 1.00 92.75 459 THR A N 1
ATOM 3671 C CA . THR A 1 459 ? 38.961 -12.194 -38.463 1.00 92.75 459 THR A CA 1
ATOM 3672 C C . THR A 1 459 ? 38.410 -11.027 -37.665 1.00 92.75 459 THR A C 1
ATOM 3674 O O . THR A 1 459 ? 39.165 -10.284 -37.032 1.00 92.75 459 THR A O 1
ATOM 3677 N N . VAL A 1 460 ? 37.094 -10.882 -37.674 1.00 94.12 460 VAL A N 1
ATOM 3678 C CA . VAL A 1 460 ? 36.365 -9.904 -36.874 1.00 94.12 460 VAL A CA 1
ATOM 3679 C C . VAL A 1 460 ? 35.262 -10.632 -36.139 1.00 94.12 460 VAL A C 1
ATOM 3681 O O . VAL A 1 460 ? 34.450 -11.314 -36.762 1.00 94.12 460 VAL A O 1
ATOM 3684 N N . GLU A 1 461 ? 35.214 -10.447 -34.828 1.00 95.44 461 GLU A N 1
ATOM 3685 C CA . GLU A 1 461 ? 34.086 -10.844 -34.004 1.00 95.44 461 GLU A CA 1
ATOM 3686 C C . GLU A 1 461 ? 33.625 -9.647 -33.172 1.00 95.44 461 GLU A C 1
ATOM 3688 O O . GLU A 1 461 ? 34.391 -9.094 -32.390 1.00 95.44 461 GLU A O 1
ATOM 3693 N N . VAL A 1 462 ? 32.367 -9.241 -33.334 1.00 94.00 462 VAL A N 1
ATOM 3694 C CA . VAL A 1 462 ? 31.748 -8.172 -32.540 1.00 94.00 462 VAL A CA 1
ATOM 3695 C C . VAL A 1 462 ? 30.515 -8.732 -31.852 1.00 94.00 462 VAL A C 1
ATOM 3697 O O . VAL A 1 462 ? 29.610 -9.234 -32.513 1.00 94.00 462 VAL A O 1
ATOM 3700 N N . VAL A 1 463 ? 30.456 -8.640 -30.529 1.00 92.69 463 VAL A N 1
ATOM 3701 C CA . VAL A 1 463 ? 29.330 -9.107 -29.719 1.00 92.69 463 VAL A CA 1
ATOM 3702 C C . VAL A 1 463 ? 28.553 -7.901 -29.215 1.00 92.69 463 VAL A C 1
ATOM 3704 O O . VAL A 1 463 ? 29.088 -7.060 -28.496 1.00 92.69 463 VAL A O 1
ATOM 3707 N N . LEU A 1 464 ? 27.283 -7.826 -29.602 1.00 88.75 464 LEU A N 1
ATOM 3708 C CA . LEU A 1 464 ? 26.362 -6.788 -29.166 1.00 88.75 464 LEU A CA 1
ATOM 3709 C C . LEU A 1 464 ? 25.706 -7.185 -27.846 1.00 88.75 464 LEU A C 1
ATOM 3711 O O . LEU A 1 464 ? 25.087 -8.249 -27.736 1.00 88.75 464 LEU A O 1
ATOM 3715 N N . ASP A 1 465 ? 25.771 -6.296 -26.864 1.00 84.12 465 ASP A N 1
ATOM 3716 C CA . ASP A 1 465 ? 24.897 -6.353 -25.707 1.00 84.12 465 ASP A CA 1
ATOM 3717 C C . ASP A 1 465 ? 23.558 -5.701 -26.060 1.00 84.12 465 ASP A C 1
ATOM 3719 O O . ASP A 1 465 ? 23.379 -4.483 -26.029 1.00 84.12 465 ASP A O 1
ATOM 3723 N N . THR A 1 466 ? 22.588 -6.551 -26.385 1.00 74.69 466 THR A N 1
ATOM 3724 C CA . THR A 1 466 ? 21.218 -6.137 -26.725 1.00 74.69 466 THR A CA 1
ATOM 3725 C C . THR A 1 466 ? 20.445 -5.507 -25.558 1.00 74.69 466 THR A C 1
ATOM 3727 O O . THR A 1 466 ? 19.351 -4.985 -25.779 1.00 74.69 466 THR A O 1
ATOM 3730 N N . ILE A 1 467 ? 20.968 -5.577 -24.324 1.00 66.06 467 ILE A N 1
ATOM 3731 C CA . ILE A 1 467 ? 20.372 -4.949 -23.137 1.00 66.06 467 ILE A CA 1
ATOM 3732 C C . ILE A 1 467 ? 20.808 -3.488 -23.057 1.00 66.06 467 ILE A C 1
ATOM 3734 O O . ILE A 1 467 ? 19.970 -2.606 -22.882 1.00 66.06 467 ILE A O 1
ATOM 3738 N N . THR A 1 468 ? 22.112 -3.239 -23.172 1.00 75.06 468 THR A N 1
ATOM 3739 C CA . THR A 1 468 ? 22.697 -1.902 -22.997 1.00 75.06 468 THR A CA 1
ATOM 3740 C C . THR A 1 468 ? 22.841 -1.121 -24.302 1.00 75.06 468 THR A C 1
ATOM 3742 O O . THR A 1 468 ? 23.137 0.070 -24.248 1.00 75.06 468 THR A O 1
ATOM 3745 N N . ASP A 1 469 ? 22.593 -1.762 -25.449 1.00 79.88 469 ASP A N 1
ATOM 3746 C CA . ASP A 1 469 ? 22.862 -1.219 -26.784 1.00 79.88 469 ASP A CA 1
ATOM 3747 C C . ASP A 1 469 ? 24.332 -0.785 -26.895 1.00 79.88 469 ASP A C 1
ATOM 3749 O O . ASP A 1 469 ? 24.669 0.355 -27.200 1.00 79.88 469 ASP A O 1
ATOM 3753 N N . THR A 1 470 ? 25.230 -1.706 -26.548 1.00 86.25 470 THR A N 1
ATOM 3754 C CA . THR A 1 470 ? 26.684 -1.519 -26.607 1.00 86.25 470 THR A CA 1
ATOM 3755 C C . THR A 1 470 ? 27.333 -2.697 -27.326 1.00 86.25 470 THR A C 1
ATOM 3757 O O . THR A 1 470 ? 26.713 -3.745 -27.516 1.00 86.25 470 THR A O 1
ATOM 3760 N N . ILE A 1 471 ? 28.590 -2.551 -27.736 1.00 91.19 471 ILE A N 1
ATOM 3761 C CA . ILE A 1 471 ? 29.428 -3.708 -28.057 1.00 91.19 471 ILE A CA 1
ATOM 3762 C C . ILE A 1 471 ? 30.061 -4.177 -26.749 1.00 91.19 471 ILE A C 1
ATOM 3764 O O . ILE A 1 471 ? 30.944 -3.499 -26.225 1.00 91.19 471 ILE A O 1
ATOM 3768 N N . SER A 1 472 ? 29.644 -5.340 -26.241 1.00 91.19 472 SER A N 1
ATOM 3769 C CA . SER A 1 472 ? 30.238 -5.933 -25.036 1.00 91.19 472 SER A CA 1
ATOM 3770 C C . SER A 1 472 ? 31.666 -6.406 -25.277 1.00 91.19 472 SER A C 1
ATOM 3772 O O . SER A 1 472 ? 32.492 -6.373 -24.371 1.00 91.19 472 SER A O 1
ATOM 3774 N N . SER A 1 473 ? 31.959 -6.867 -26.495 1.00 95.38 473 SER A N 1
ATOM 3775 C CA . SER A 1 473 ? 33.311 -7.249 -26.897 1.00 95.38 473 SER A CA 1
ATOM 3776 C C . SER A 1 473 ? 33.503 -7.132 -28.405 1.00 95.38 473 SER A C 1
ATOM 3778 O O . SER A 1 473 ? 32.618 -7.496 -29.179 1.00 95.38 473 SER A O 1
ATOM 3780 N N . ALA A 1 474 ? 34.672 -6.665 -28.823 1.00 94.94 474 ALA A N 1
ATOM 3781 C CA . ALA A 1 474 ? 35.123 -6.665 -30.205 1.00 94.94 474 ALA A CA 1
ATOM 3782 C C . ALA A 1 474 ? 36.547 -7.207 -30.284 1.00 94.94 474 ALA A C 1
ATOM 3784 O O . ALA A 1 474 ? 37.453 -6.624 -29.693 1.00 94.94 474 ALA A O 1
ATOM 3785 N N . ASP A 1 475 ? 36.732 -8.275 -31.051 1.00 94.81 475 ASP A N 1
ATOM 3786 C CA . ASP A 1 475 ? 38.024 -8.865 -31.377 1.00 94.81 475 ASP A CA 1
ATOM 3787 C C . ASP A 1 475 ? 38.296 -8.693 -32.872 1.00 94.81 475 ASP A C 1
ATOM 3789 O O . ASP A 1 475 ? 37.503 -9.102 -33.724 1.00 94.81 475 ASP A O 1
ATOM 3793 N N . TRP A 1 476 ? 39.430 -8.082 -33.203 1.00 93.75 476 TRP A N 1
ATOM 3794 C CA . TRP A 1 476 ? 39.828 -7.805 -34.577 1.00 93.75 476 TRP A CA 1
ATOM 3795 C C . TRP A 1 476 ? 41.261 -8.254 -34.818 1.00 93.75 476 TRP A C 1
ATOM 3797 O O . TRP A 1 476 ? 42.189 -7.757 -34.184 1.00 93.75 476 TRP A O 1
ATOM 3807 N N . THR A 1 477 ? 41.457 -9.138 -35.792 1.00 92.44 477 THR A N 1
ATOM 3808 C CA . THR A 1 477 ? 42.779 -9.499 -36.315 1.00 92.44 477 THR A CA 1
ATOM 3809 C C . THR A 1 477 ? 42.895 -9.035 -37.759 1.00 92.44 477 THR A C 1
ATOM 3811 O O . THR A 1 477 ? 41.980 -9.244 -38.555 1.00 92.44 477 THR A O 1
ATOM 3814 N N . TYR A 1 478 ? 44.015 -8.402 -38.098 1.00 88.94 478 TYR A N 1
ATOM 3815 C CA . TYR A 1 478 ? 44.330 -7.915 -39.439 1.00 88.94 478 TYR A CA 1
ATOM 3816 C C . TYR A 1 478 ? 45.781 -8.210 -39.790 1.00 88.94 478 TYR A C 1
ATOM 3818 O O . TYR A 1 478 ? 46.690 -7.675 -39.162 1.00 88.94 478 TYR A O 1
ATOM 3826 N N . GLU A 1 479 ? 45.994 -9.031 -40.809 1.00 89.50 479 GLU A N 1
ATOM 3827 C CA . GLU A 1 479 ? 47.297 -9.365 -41.373 1.00 89.50 479 GLU A CA 1
ATOM 3828 C C . GLU A 1 479 ? 47.394 -8.815 -42.799 1.00 89.50 479 GLU A C 1
ATOM 3830 O O . GLU A 1 479 ? 46.492 -9.017 -43.611 1.00 89.50 479 GLU A O 1
ATOM 3835 N N . TYR A 1 480 ? 48.490 -8.128 -43.119 1.00 87.12 480 TYR A N 1
ATOM 3836 C CA . TYR A 1 480 ? 48.753 -7.565 -44.442 1.00 87.12 480 TYR A CA 1
ATOM 3837 C C . TYR A 1 480 ? 50.171 -7.892 -44.909 1.00 87.12 480 TYR A C 1
ATOM 3839 O O . TYR A 1 480 ? 51.142 -7.601 -44.211 1.00 87.12 480 TYR A O 1
ATOM 3847 N N . THR A 1 481 ? 50.300 -8.457 -46.113 1.00 84.88 481 THR A N 1
ATOM 3848 C CA . THR A 1 481 ? 51.600 -8.763 -46.732 1.00 84.88 481 THR A CA 1
ATOM 3849 C C . THR A 1 481 ? 51.806 -7.946 -48.004 1.00 84.88 481 THR A C 1
ATOM 3851 O O . THR A 1 481 ? 51.143 -8.182 -49.011 1.00 84.88 481 THR A O 1
ATOM 3854 N N . GLN A 1 482 ? 52.772 -7.026 -48.014 1.00 81.94 482 GLN A N 1
ATOM 3855 C CA . GLN A 1 482 ? 53.177 -6.302 -49.220 1.00 81.94 482 GLN A CA 1
ATOM 3856 C C . GLN A 1 482 ? 54.319 -7.039 -49.926 1.00 81.94 482 GLN A C 1
ATOM 3858 O O . GLN A 1 482 ? 55.243 -7.521 -49.282 1.00 81.94 482 GLN A O 1
ATOM 3863 N N . SER A 1 483 ? 54.290 -7.130 -51.259 1.00 78.00 483 SER A N 1
ATOM 3864 C CA . SER A 1 483 ? 55.263 -7.927 -52.022 1.00 78.00 483 SER A CA 1
ATOM 3865 C C . SER A 1 483 ? 56.534 -7.180 -52.455 1.00 78.00 483 SER A C 1
ATOM 3867 O O . SER A 1 483 ? 57.471 -7.823 -52.922 1.00 78.00 483 SER A O 1
ATOM 3869 N N . SER A 1 484 ? 56.598 -5.845 -52.366 1.00 75.50 484 SER A N 1
ATOM 3870 C CA . SER A 1 484 ? 57.782 -5.079 -52.798 1.00 75.50 484 SER A CA 1
ATOM 3871 C C . SER A 1 484 ? 57.822 -3.650 -52.226 1.00 75.50 484 SER A C 1
ATOM 3873 O O . SER A 1 484 ? 57.135 -2.780 -52.769 1.00 75.50 484 SER A O 1
ATOM 3875 N N . PRO A 1 485 ? 58.685 -3.360 -51.231 1.00 71.44 485 PRO A N 1
ATOM 3876 C CA . PRO A 1 485 ? 59.512 -4.312 -50.474 1.00 71.44 485 PRO A CA 1
ATOM 3877 C C . PRO A 1 485 ? 58.641 -5.317 -49.701 1.00 71.44 485 PRO A C 1
ATOM 3879 O O . PRO A 1 485 ? 57.488 -5.020 -49.407 1.00 71.44 485 PRO A O 1
ATOM 3882 N N . SER A 1 486 ? 59.167 -6.514 -49.415 1.00 76.25 486 SER A N 1
ATOM 3883 C CA . SER A 1 486 ? 58.434 -7.506 -48.625 1.00 76.25 486 SER A CA 1
ATOM 3884 C C . SER A 1 486 ? 58.248 -6.992 -47.200 1.00 76.25 486 SER A C 1
ATOM 3886 O O . SER A 1 486 ? 59.233 -6.907 -46.458 1.00 76.25 486 SER A O 1
ATOM 3888 N N . SER A 1 487 ? 57.018 -6.642 -46.837 1.00 82.75 487 SER A N 1
ATOM 3889 C CA . SER A 1 487 ? 56.654 -6.328 -45.460 1.00 82.75 487 SER A CA 1
ATOM 3890 C C . SER A 1 487 ? 55.448 -7.143 -45.032 1.00 82.75 487 SER A C 1
ATOM 3892 O O . SER A 1 487 ? 54.520 -7.350 -45.814 1.00 82.75 487 SER A O 1
ATOM 3894 N N . TYR A 1 488 ? 55.476 -7.618 -43.795 1.00 85.88 488 TYR A N 1
ATOM 3895 C CA . TYR A 1 488 ? 54.343 -8.273 -43.162 1.00 85.88 488 TYR A CA 1
ATOM 3896 C C . TYR A 1 488 ? 53.910 -7.437 -41.966 1.00 85.88 488 TYR A C 1
ATOM 3898 O O . TYR A 1 488 ? 54.744 -7.022 -41.165 1.00 85.88 488 TYR A O 1
ATOM 3906 N N . HIS A 1 489 ? 52.613 -7.193 -41.853 1.00 86.50 489 HIS A N 1
ATOM 3907 C CA . HIS A 1 489 ? 52.003 -6.461 -40.757 1.00 86.50 489 HIS A CA 1
ATOM 3908 C C . HIS A 1 489 ? 50.932 -7.337 -40.127 1.00 86.50 489 HIS A C 1
ATOM 3910 O O . HIS A 1 489 ? 50.153 -7.948 -40.851 1.00 86.50 489 HIS A O 1
ATOM 3916 N N . LYS A 1 490 ? 50.862 -7.364 -38.801 1.00 89.44 490 LYS A N 1
ATOM 3917 C CA . LYS A 1 490 ? 49.772 -7.984 -38.056 1.00 89.44 490 LYS A CA 1
ATOM 3918 C C . LYS A 1 490 ? 49.315 -7.055 -36.943 1.00 89.44 490 LYS A C 1
ATOM 3920 O O . LYS A 1 490 ? 50.131 -6.615 -36.139 1.00 89.44 490 LYS A O 1
ATOM 3925 N N . THR A 1 491 ? 48.017 -6.796 -36.890 1.00 88.25 491 THR A N 1
ATOM 3926 C CA . THR A 1 491 ? 47.355 -6.044 -35.827 1.00 88.25 491 THR A CA 1
ATOM 3927 C C . THR A 1 491 ? 46.321 -6.937 -35.156 1.00 88.25 491 THR A C 1
ATOM 3929 O O . THR A 1 491 ? 45.515 -7.556 -35.846 1.00 88.25 491 THR A O 1
ATOM 3932 N N . GLU A 1 492 ? 46.318 -6.971 -33.828 1.00 91.06 492 GLU A N 1
ATOM 3933 C CA . GLU A 1 492 ? 45.282 -7.610 -33.012 1.00 91.06 492 GLU A CA 1
ATOM 3934 C C . GLU A 1 492 ? 44.714 -6.570 -32.043 1.00 91.06 492 GLU A C 1
ATOM 3936 O O . GLU A 1 492 ? 45.473 -5.868 -31.372 1.00 91.06 492 GLU A O 1
ATOM 3941 N N . ILE A 1 493 ? 43.391 -6.448 -31.987 1.00 91.44 493 ILE A N 1
ATOM 3942 C CA . ILE A 1 493 ? 42.674 -5.476 -31.159 1.00 91.44 493 ILE A CA 1
ATOM 3943 C C . ILE A 1 493 ? 41.584 -6.221 -30.397 1.00 91.44 493 ILE A C 1
ATOM 3945 O O . ILE A 1 493 ? 40.777 -6.899 -31.025 1.00 91.44 493 ILE A O 1
ATOM 3949 N N . THR A 1 494 ? 41.534 -6.044 -29.079 1.00 92.56 494 THR A N 1
ATOM 3950 C CA . THR A 1 494 ? 40.386 -6.437 -28.253 1.00 92.56 494 THR A CA 1
ATOM 3951 C C . THR A 1 494 ? 39.862 -5.205 -27.538 1.00 92.56 494 THR A C 1
ATOM 3953 O O . THR A 1 494 ? 40.629 -4.489 -26.887 1.00 92.56 494 THR A O 1
ATOM 3956 N N . ALA A 1 495 ? 38.560 -4.962 -27.639 1.00 93.56 495 ALA A N 1
ATOM 3957 C CA . ALA A 1 495 ? 37.885 -3.870 -26.954 1.00 93.56 495 ALA A CA 1
ATOM 3958 C C . ALA A 1 495 ? 36.571 -4.323 -26.309 1.00 93.56 495 ALA A C 1
ATOM 3960 O O . ALA A 1 495 ? 35.973 -5.300 -26.753 1.00 93.56 495 ALA A O 1
ATOM 3961 N N . VAL A 1 496 ? 36.133 -3.626 -25.263 1.00 93.81 496 VAL A N 1
ATOM 3962 C CA . VAL A 1 496 ? 34.905 -3.924 -24.505 1.00 93.81 496 VAL A CA 1
ATOM 3963 C C . VAL A 1 496 ? 34.084 -2.658 -24.271 1.00 93.81 496 VAL A C 1
ATOM 3965 O O . VAL A 1 496 ? 34.609 -1.556 -24.380 1.00 93.81 496 VAL A O 1
ATOM 3968 N N . ASP A 1 497 ? 32.800 -2.820 -23.965 1.00 89.88 497 ASP A N 1
ATOM 3969 C CA . ASP A 1 497 ? 31.894 -1.750 -23.527 1.00 89.88 497 ASP A CA 1
ATOM 3970 C C . ASP A 1 497 ? 31.806 -0.519 -24.463 1.00 89.88 497 ASP A C 1
ATOM 3972 O O . ASP A 1 497 ? 31.647 0.613 -23.999 1.00 89.88 497 ASP A O 1
ATOM 3976 N N . LEU A 1 498 ? 31.868 -0.696 -25.796 1.00 90.38 498 LEU A N 1
ATOM 3977 C CA . LEU A 1 498 ? 31.749 0.450 -26.711 1.00 90.38 498 LEU A CA 1
ATOM 3978 C C . LEU A 1 498 ? 30.289 0.931 -26.768 1.00 90.38 498 LEU A C 1
ATOM 3980 O O . LEU A 1 498 ? 29.423 0.184 -27.237 1.00 90.38 498 LEU A O 1
ATOM 3984 N N . PRO A 1 499 ? 29.993 2.184 -26.377 1.00 86.06 499 PRO A N 1
ATOM 3985 C CA . PRO A 1 499 ? 28.637 2.695 -26.377 1.00 86.06 499 PRO A CA 1
ATOM 3986 C C . PRO A 1 499 ? 28.167 3.003 -27.796 1.00 86.06 499 PRO A C 1
ATOM 3988 O O . PRO A 1 499 ? 28.943 3.428 -28.660 1.00 86.06 499 PRO A O 1
ATOM 3991 N N . PHE A 1 500 ? 26.871 2.830 -28.024 1.00 82.94 500 PHE A N 1
ATOM 3992 C CA . PHE A 1 500 ? 26.237 3.185 -29.281 1.00 82.94 500 PHE A CA 1
ATOM 3993 C C . PHE A 1 500 ? 25.985 4.687 -29.393 1.00 82.94 500 PHE A C 1
ATOM 3995 O O . PHE A 1 500 ? 25.482 5.329 -28.470 1.00 82.94 500 PHE A O 1
ATOM 4002 N N . VAL A 1 501 ? 26.356 5.256 -30.538 1.00 83.69 501 VAL A N 1
ATOM 4003 C CA . VAL A 1 501 ? 26.361 6.706 -30.768 1.00 83.69 501 VAL A CA 1
ATOM 4004 C C . VAL A 1 501 ? 25.396 7.119 -31.880 1.00 83.69 501 VAL A C 1
ATOM 4006 O O . VAL A 1 501 ? 24.811 8.198 -31.789 1.00 83.69 501 VAL A O 1
ATOM 4009 N N . ASP A 1 502 ? 25.188 6.287 -32.907 1.00 76.81 502 ASP A N 1
ATOM 4010 C CA . ASP A 1 502 ? 24.301 6.614 -34.036 1.00 76.81 502 ASP A CA 1
ATOM 4011 C C . ASP A 1 502 ? 23.583 5.381 -34.612 1.00 76.81 502 ASP A C 1
ATOM 4013 O O . ASP A 1 502 ? 24.193 4.531 -35.265 1.00 76.81 502 ASP A O 1
ATOM 4017 N N . GLN A 1 503 ? 22.256 5.352 -34.438 1.00 61.53 503 GLN A N 1
ATOM 4018 C CA . GLN A 1 503 ? 21.345 4.320 -34.947 1.00 61.53 503 GLN A CA 1
ATOM 4019 C C . GLN A 1 503 ? 21.268 4.232 -36.469 1.00 61.53 503 GLN A C 1
ATOM 4021 O O . GLN A 1 503 ? 21.039 3.152 -37.006 1.00 61.53 503 GLN A O 1
ATOM 4026 N N . SER A 1 504 ? 21.429 5.351 -37.176 1.00 65.94 504 SER A N 1
ATOM 4027 C CA . SER A 1 504 ? 21.242 5.379 -38.630 1.00 65.94 504 SER A CA 1
ATOM 4028 C C . SER A 1 504 ? 22.392 4.718 -39.391 1.00 65.94 504 SER A C 1
ATOM 4030 O O . SER A 1 504 ? 22.190 4.245 -40.507 1.00 65.94 504 SER A O 1
ATOM 4032 N N . ASN A 1 505 ? 23.567 4.645 -38.759 1.00 71.81 505 ASN A N 1
ATOM 4033 C CA . ASN A 1 505 ? 24.811 4.157 -39.354 1.00 71.81 505 ASN A CA 1
ATOM 4034 C C . ASN A 1 505 ? 25.465 3.019 -38.545 1.00 71.81 505 ASN A C 1
ATOM 4036 O O . ASN A 1 505 ? 26.583 2.615 -38.860 1.00 71.81 505 ASN A O 1
ATOM 4040 N N . GLY A 1 506 ? 24.798 2.549 -37.484 1.00 83.00 506 GLY A N 1
ATOM 4041 C CA . GLY A 1 506 ? 25.273 1.482 -36.605 1.00 83.00 506 GLY A CA 1
ATOM 4042 C C . GLY A 1 506 ? 26.628 1.773 -35.950 1.00 83.00 506 GLY A C 1
ATOM 4043 O O . GLY A 1 506 ? 27.497 0.904 -35.935 1.00 83.00 506 GLY A O 1
ATOM 4044 N N . ILE A 1 507 ? 26.835 3.005 -35.468 1.00 87.56 507 ILE A N 1
ATOM 4045 C CA . ILE A 1 507 ? 28.142 3.476 -34.977 1.00 87.56 507 ILE A CA 1
ATOM 4046 C C . ILE A 1 507 ? 28.268 3.265 -33.470 1.00 87.56 507 ILE A C 1
ATOM 4048 O O . ILE A 1 507 ? 27.501 3.833 -32.691 1.00 87.56 507 ILE A O 1
ATOM 4052 N N . TYR A 1 508 ? 29.314 2.549 -33.071 1.00 90.75 508 TYR A N 1
ATOM 4053 C CA . TYR A 1 508 ? 29.749 2.350 -31.692 1.00 90.75 508 TYR A CA 1
ATOM 4054 C C . TYR A 1 508 ? 31.107 3.014 -31.501 1.00 90.75 508 TYR A C 1
ATOM 4056 O O . TYR A 1 508 ? 32.022 2.785 -32.295 1.00 90.75 508 TYR A O 1
ATOM 4064 N N . LYS A 1 509 ? 31.247 3.876 -30.490 1.00 92.12 509 LYS A N 1
ATOM 4065 C CA . LYS A 1 509 ? 32.437 4.727 -30.381 1.00 92.12 509 LYS A CA 1
ATOM 4066 C C . LYS A 1 509 ? 32.821 5.067 -28.950 1.00 92.12 509 LYS A C 1
ATOM 4068 O O . LYS A 1 509 ? 32.020 5.592 -28.185 1.00 92.12 509 LYS A O 1
ATOM 4073 N N . ILE A 1 510 ? 34.106 4.905 -28.662 1.00 90.25 510 ILE A N 1
ATOM 4074 C CA . ILE A 1 510 ? 34.789 5.442 -27.478 1.00 90.25 510 ILE A CA 1
ATOM 4075 C C . ILE A 1 510 ? 35.805 6.499 -27.913 1.00 90.25 510 ILE A C 1
ATOM 4077 O O . ILE A 1 510 ? 36.303 6.471 -29.039 1.00 90.25 510 ILE A O 1
ATOM 4081 N N . SER A 1 511 ? 36.083 7.492 -27.069 1.00 92.25 511 SER A N 1
ATOM 4082 C CA . SER A 1 511 ? 37.012 8.581 -27.401 1.00 92.25 511 SER A CA 1
ATOM 4083 C C . SER A 1 511 ? 37.750 9.112 -26.173 1.00 92.25 511 SER A C 1
ATOM 4085 O O . SER A 1 511 ? 37.361 8.874 -25.029 1.00 92.25 511 SER A O 1
ATOM 4087 N N . GLY A 1 512 ? 38.827 9.856 -26.405 1.00 90.75 512 GLY A N 1
ATOM 4088 C CA . GLY A 1 512 ? 39.694 10.390 -25.368 1.00 90.75 512 GLY A CA 1
ATOM 4089 C C . GLY A 1 512 ? 40.445 9.291 -24.611 1.00 90.75 512 GLY A C 1
ATOM 4090 O O . GLY A 1 512 ? 40.754 8.224 -25.148 1.00 90.75 512 GLY A O 1
ATOM 4091 N N . ASN A 1 513 ? 40.678 9.541 -23.320 1.00 89.12 513 ASN A N 1
ATOM 4092 C CA . ASN A 1 513 ? 41.363 8.611 -22.416 1.00 89.12 513 ASN A CA 1
ATOM 4093 C C . ASN A 1 513 ? 40.606 7.290 -22.209 1.00 89.12 513 ASN A C 1
ATOM 4095 O O . ASN A 1 513 ? 41.241 6.284 -21.904 1.00 89.12 513 ASN A O 1
ATOM 4099 N N . GLN A 1 514 ? 39.280 7.285 -22.397 1.00 88.06 514 GLN A N 1
ATOM 4100 C CA . GLN A 1 514 ? 38.445 6.087 -22.267 1.00 88.06 514 GLN A CA 1
ATOM 4101 C C . GLN A 1 514 ? 38.859 4.998 -23.271 1.00 88.06 514 GLN A C 1
ATOM 4103 O O . GLN A 1 514 ? 38.818 3.816 -22.954 1.00 88.06 514 GLN A O 1
ATOM 4108 N N . THR A 1 515 ? 39.394 5.399 -24.430 1.00 88.25 515 THR A N 1
ATOM 4109 C CA . THR A 1 515 ? 39.942 4.482 -25.442 1.00 88.25 515 THR A CA 1
ATOM 4110 C C . THR A 1 515 ? 40.974 3.510 -24.859 1.00 88.25 515 THR A C 1
ATOM 4112 O O . THR A 1 515 ? 40.957 2.338 -25.197 1.00 88.25 515 THR A O 1
ATOM 4115 N N . CYS A 1 516 ? 41.843 3.958 -23.947 1.00 86.06 516 CYS A N 1
ATOM 4116 C CA . CYS A 1 516 ? 42.880 3.106 -23.347 1.00 86.06 516 CYS A CA 1
ATOM 4117 C C . CYS A 1 516 ? 42.375 2.246 -22.186 1.00 86.06 516 CYS A C 1
ATOM 4119 O O . CYS A 1 516 ? 43.090 1.356 -21.736 1.00 86.06 516 CYS A O 1
ATOM 4121 N N . ILE A 1 517 ? 41.187 2.547 -21.663 1.00 88.06 517 ILE A N 1
ATOM 4122 C CA . ILE A 1 517 ? 40.544 1.734 -20.631 1.00 88.06 517 ILE A CA 1
ATOM 4123 C C . ILE A 1 517 ? 39.852 0.549 -21.305 1.00 88.06 517 ILE A C 1
ATOM 4125 O O . ILE A 1 517 ? 40.004 -0.587 -20.863 1.00 88.06 517 ILE A O 1
ATOM 4129 N N . ASP A 1 518 ? 39.159 0.828 -22.406 1.00 90.00 518 ASP A N 1
ATOM 4130 C CA . ASP A 1 518 ? 38.251 -0.126 -23.033 1.00 90.00 518 ASP A CA 1
ATOM 4131 C C . ASP A 1 518 ? 38.915 -0.932 -24.158 1.00 90.00 518 ASP A C 1
ATOM 4133 O O . ASP A 1 518 ? 38.474 -2.041 -24.447 1.00 90.00 518 ASP A O 1
ATOM 4137 N N . VAL A 1 519 ? 40.012 -0.446 -24.759 1.00 90.44 519 VAL A N 1
ATOM 4138 C CA . VAL A 1 519 ? 40.913 -1.269 -25.586 1.00 90.44 519 VAL A CA 1
ATOM 4139 C C . VAL A 1 519 ? 41.825 -2.064 -24.655 1.00 90.44 519 VAL A C 1
ATOM 4141 O O . VAL A 1 519 ? 42.857 -1.580 -24.192 1.00 90.44 519 VAL A O 1
ATOM 4144 N N . THR A 1 520 ? 41.424 -3.298 -24.361 1.00 88.38 520 THR A N 1
ATOM 4145 C CA . THR A 1 520 ? 42.092 -4.165 -23.378 1.00 88.38 520 THR A CA 1
ATOM 4146 C C . THR A 1 520 ? 43.301 -4.901 -23.949 1.00 88.38 520 THR A C 1
ATOM 4148 O O . THR A 1 520 ? 44.207 -5.266 -23.199 1.00 88.38 520 THR A O 1
ATOM 4151 N N . ASN A 1 521 ? 43.349 -5.091 -25.269 1.00 87.50 521 ASN A N 1
ATOM 4152 C CA . ASN A 1 521 ? 44.509 -5.625 -25.969 1.00 87.50 521 ASN A CA 1
ATOM 4153 C C . ASN A 1 521 ? 44.739 -4.858 -27.269 1.00 87.50 521 ASN A C 1
ATOM 4155 O O . ASN A 1 521 ? 43.810 -4.622 -28.041 1.00 87.50 521 ASN A O 1
ATOM 4159 N N . TYR A 1 522 ? 45.995 -4.509 -27.523 1.00 86.94 522 TYR A N 1
ATOM 4160 C CA . TYR A 1 522 ? 46.413 -3.927 -28.784 1.00 86.94 522 TYR A CA 1
ATOM 4161 C C . TYR A 1 522 ? 47.827 -4.403 -29.111 1.00 86.94 522 TYR A C 1
ATOM 4163 O O . TYR A 1 522 ? 48.797 -3.961 -28.498 1.00 86.94 522 TYR A O 1
ATOM 4171 N N . THR A 1 523 ? 47.945 -5.325 -30.062 1.00 85.00 523 THR A N 1
ATOM 4172 C CA . THR A 1 523 ? 49.231 -5.853 -30.526 1.00 85.00 523 THR A CA 1
ATOM 4173 C C . THR A 1 523 ? 49.462 -5.415 -31.962 1.00 85.00 523 THR A C 1
ATOM 4175 O O . THR A 1 523 ? 48.575 -5.522 -32.804 1.00 85.00 523 THR A O 1
ATOM 4178 N N . TYR A 1 524 ? 50.667 -4.926 -32.247 1.00 84.25 524 TYR A N 1
ATOM 4179 C CA . TYR A 1 524 ? 51.111 -4.615 -33.601 1.00 84.25 524 TYR A CA 1
ATOM 4180 C C . TYR A 1 524 ? 52.479 -5.238 -33.843 1.00 84.25 524 TYR A C 1
ATOM 4182 O O . TYR A 1 524 ? 53.407 -5.052 -33.051 1.00 84.25 524 TYR A O 1
ATOM 4190 N N . TYR A 1 525 ? 52.582 -5.959 -34.949 1.00 82.94 525 TYR A N 1
ATOM 4191 C CA . TYR A 1 525 ? 53.781 -6.621 -35.425 1.00 82.94 525 TYR A CA 1
ATOM 4192 C C . TYR A 1 525 ? 54.057 -6.165 -36.852 1.00 82.94 525 TYR A C 1
ATOM 4194 O O . TYR A 1 525 ? 53.178 -6.242 -37.709 1.00 82.94 525 TYR A O 1
ATOM 4202 N N . GLN A 1 526 ? 55.282 -5.723 -37.114 1.00 82.19 526 GLN A N 1
ATOM 4203 C CA . GLN A 1 526 ? 55.750 -5.402 -38.456 1.00 82.19 526 GLN A CA 1
ATOM 4204 C C . GLN A 1 526 ? 57.102 -6.069 -38.700 1.00 82.19 526 GLN A C 1
ATOM 4206 O O . GLN A 1 526 ? 58.049 -5.827 -37.956 1.00 82.19 526 GLN A O 1
ATOM 4211 N N . ASP A 1 527 ? 57.204 -6.858 -39.766 1.00 79.94 527 ASP A N 1
ATOM 4212 C CA . ASP A 1 527 ? 58.468 -7.353 -40.309 1.00 79.94 527 ASP A CA 1
ATOM 4213 C C . ASP A 1 527 ? 58.767 -6.599 -41.605 1.00 79.94 527 ASP A C 1
ATOM 4215 O O . ASP A 1 527 ? 58.026 -6.700 -42.586 1.00 79.94 527 ASP A O 1
ATOM 4219 N N . PHE A 1 528 ? 59.845 -5.817 -41.600 1.00 76.38 528 PHE A N 1
ATOM 4220 C CA . PHE A 1 528 ? 60.356 -5.142 -42.786 1.00 76.38 528 PHE A CA 1
ATOM 4221 C C . PHE A 1 528 ? 61.776 -5.626 -43.072 1.00 76.38 528 PHE A C 1
ATOM 4223 O O . PHE A 1 528 ? 62.722 -5.254 -42.378 1.00 76.38 528 PHE A O 1
ATOM 4230 N N . GLN A 1 529 ? 61.936 -6.431 -44.127 1.00 74.19 529 GLN A N 1
ATOM 4231 C CA . GLN A 1 529 ? 63.237 -6.974 -44.546 1.00 74.19 529 GLN A CA 1
ATOM 4232 C C . GLN A 1 529 ? 63.994 -7.736 -43.432 1.00 74.19 529 GLN A C 1
ATOM 4234 O O . GLN A 1 529 ? 65.225 -7.750 -43.435 1.00 74.19 529 GLN A O 1
ATOM 4239 N N . GLY A 1 530 ? 63.283 -8.377 -42.496 1.00 65.81 530 GLY A N 1
ATOM 4240 C CA . GLY A 1 530 ? 63.866 -9.127 -41.383 1.00 65.81 530 GLY A CA 1
ATOM 4241 C C . GLY A 1 530 ? 64.080 -8.319 -40.100 1.00 65.81 530 GLY A C 1
ATOM 4242 O O . GLY A 1 530 ? 64.569 -8.889 -39.129 1.00 65.81 530 GLY A O 1
ATOM 4243 N N . ASN A 1 531 ? 63.721 -7.028 -40.075 1.00 68.62 531 ASN A N 1
ATOM 4244 C CA . ASN A 1 531 ? 63.692 -6.226 -38.850 1.00 68.62 531 ASN A CA 1
ATOM 4245 C C . ASN A 1 531 ? 62.283 -6.261 -38.257 1.00 68.62 531 ASN A C 1
ATOM 4247 O O . ASN A 1 531 ? 61.332 -5.782 -38.885 1.00 68.62 531 ASN A O 1
ATOM 4251 N N . VAL A 1 532 ? 62.162 -6.794 -37.043 1.00 68.81 532 VAL A N 1
ATOM 4252 C CA . VAL A 1 532 ? 60.885 -6.906 -36.336 1.00 68.81 532 VAL A CA 1
ATOM 4253 C C . VAL A 1 532 ? 60.649 -5.658 -35.488 1.00 68.81 532 VAL A C 1
ATOM 4255 O O . VAL A 1 532 ? 61.467 -5.297 -34.648 1.00 68.81 532 VAL A O 1
ATOM 4258 N N . THR A 1 533 ? 59.501 -5.011 -35.675 1.00 71.44 533 THR A N 1
ATOM 4259 C CA . THR A 1 533 ? 58.993 -3.970 -34.772 1.00 71.44 533 THR A CA 1
ATOM 4260 C C . THR A 1 533 ? 57.776 -4.518 -34.039 1.00 71.44 533 THR A C 1
ATOM 4262 O O . THR A 1 533 ? 56.819 -4.963 -34.671 1.00 71.44 533 THR A O 1
ATOM 4265 N N . THR A 1 534 ? 57.819 -4.492 -32.706 1.00 71.00 534 THR A N 1
ATOM 4266 C CA . THR A 1 534 ? 56.684 -4.857 -31.846 1.00 71.00 534 THR A CA 1
ATOM 4267 C C . THR A 1 534 ? 56.240 -3.625 -31.071 1.00 71.00 534 THR A C 1
ATOM 4269 O O . THR A 1 534 ? 57.070 -2.821 -30.645 1.00 71.00 534 THR A O 1
ATOM 4272 N N . LEU A 1 535 ? 54.934 -3.455 -30.892 1.00 73.88 535 LEU A N 1
ATOM 4273 C CA . LEU A 1 535 ? 54.415 -2.407 -30.020 1.00 73.88 535 LEU A CA 1
ATOM 4274 C C . LEU A 1 535 ? 54.805 -2.665 -28.557 1.00 73.88 535 LEU A C 1
ATOM 4276 O O . LEU A 1 535 ? 54.563 -3.752 -28.039 1.00 73.88 535 LEU A O 1
ATOM 4280 N N . GLN A 1 536 ? 55.354 -1.654 -27.881 1.00 70.81 536 GLN A N 1
ATOM 4281 C CA . GLN A 1 536 ? 55.672 -1.729 -26.451 1.00 70.81 536 GLN A CA 1
ATOM 4282 C C . GLN A 1 536 ? 54.518 -1.206 -25.586 1.00 70.81 536 GLN A C 1
ATOM 4284 O O . GLN A 1 536 ? 54.144 -1.832 -24.595 1.00 70.81 536 GLN A O 1
ATOM 4289 N N . SER A 1 537 ? 53.950 -0.061 -25.966 1.00 74.38 537 SER A N 1
ATOM 4290 C CA . SER A 1 537 ? 52.788 0.547 -25.322 1.00 74.38 537 SER A CA 1
ATOM 4291 C C . SER A 1 537 ? 52.053 1.477 -26.291 1.00 74.38 537 SER A C 1
ATOM 4293 O O . SER A 1 537 ? 52.608 1.950 -27.288 1.00 74.38 537 SER A O 1
ATOM 4295 N N . PHE A 1 538 ? 50.788 1.756 -25.992 1.00 79.69 538 PHE A N 1
ATOM 4296 C CA . PHE A 1 538 ? 50.026 2.819 -26.638 1.00 79.69 538 PHE A CA 1
ATOM 4297 C C . PHE A 1 538 ? 49.526 3.804 -25.580 1.00 79.69 538 PHE A C 1
ATOM 4299 O O . PHE A 1 538 ? 49.308 3.440 -24.425 1.00 79.69 538 PHE A O 1
ATOM 4306 N N . GLU A 1 539 ? 49.380 5.062 -25.978 1.00 81.81 539 GLU A N 1
ATOM 4307 C CA . GLU A 1 539 ? 48.926 6.155 -25.128 1.00 81.81 539 GLU A CA 1
ATOM 4308 C C . GLU A 1 539 ? 47.723 6.849 -25.768 1.00 81.81 539 GLU A C 1
ATOM 4310 O O . GLU A 1 539 ? 47.696 7.144 -26.968 1.00 81.81 539 GLU A O 1
ATOM 4315 N N . CYS A 1 540 ? 46.729 7.162 -24.943 1.00 84.38 540 CYS A N 1
ATOM 4316 C CA . CYS A 1 540 ? 45.542 7.879 -25.379 1.00 84.38 540 CYS A CA 1
ATOM 4317 C C . CYS A 1 540 ? 45.616 9.344 -24.958 1.00 84.38 540 CYS A C 1
ATOM 4319 O O . CYS A 1 540 ? 46.027 9.675 -23.848 1.00 84.38 540 CYS A O 1
ATOM 4321 N N . ASN A 1 541 ? 45.194 10.221 -25.861 1.00 85.00 541 ASN A N 1
ATOM 4322 C CA . ASN A 1 541 ? 45.008 11.648 -25.622 1.00 85.00 541 ASN A CA 1
ATOM 4323 C C . ASN A 1 541 ? 43.565 12.053 -25.963 1.00 85.00 541 ASN A C 1
ATOM 4325 O O . ASN A 1 541 ? 42.724 11.201 -26.248 1.00 85.00 541 ASN A O 1
ATOM 4329 N N . SER A 1 542 ? 43.273 13.357 -25.967 1.00 86.62 542 SER A N 1
ATOM 4330 C CA . SER A 1 542 ? 41.941 13.890 -26.295 1.00 86.62 542 SER A CA 1
ATOM 4331 C C . SER A 1 542 ? 41.417 13.489 -27.674 1.00 86.62 542 SER A C 1
ATOM 4333 O O . SER A 1 542 ? 40.206 13.482 -27.870 1.00 86.62 542 SER A O 1
ATOM 4335 N N . ASP A 1 543 ? 42.310 13.153 -28.604 1.00 87.12 543 ASP A N 1
ATOM 4336 C CA . ASP A 1 543 ? 41.976 12.862 -29.996 1.00 87.12 543 ASP A CA 1
ATOM 4337 C C . ASP A 1 543 ? 41.880 11.352 -30.256 1.00 87.12 543 ASP A C 1
ATOM 4339 O O . ASP A 1 543 ? 41.495 10.942 -31.347 1.00 87.12 543 ASP A O 1
ATOM 4343 N N . SER A 1 544 ? 42.231 10.519 -29.268 1.00 89.31 544 SER A N 1
ATOM 4344 C CA . SER A 1 544 ? 42.165 9.056 -29.366 1.00 89.31 544 SER A CA 1
ATOM 4345 C C . SER A 1 544 ? 40.729 8.568 -29.474 1.00 89.31 544 SER A C 1
ATOM 4347 O O . SER A 1 544 ? 39.856 9.098 -28.793 1.00 89.31 544 SER A O 1
ATOM 4349 N N . TYR A 1 545 ? 40.467 7.585 -30.331 1.00 92.31 545 TYR A N 1
ATOM 4350 C CA . TYR A 1 545 ? 39.155 6.952 -30.445 1.00 92.31 545 TYR A CA 1
ATOM 4351 C C . TYR A 1 545 ? 39.255 5.558 -31.055 1.00 92.31 545 TYR A C 1
ATOM 4353 O O . TYR A 1 545 ? 40.130 5.292 -31.876 1.00 92.31 545 TYR A O 1
ATOM 4361 N N . LEU A 1 546 ? 38.299 4.707 -30.695 1.00 91.56 546 LEU A N 1
ATOM 4362 C CA . LEU A 1 546 ? 37.960 3.490 -31.424 1.00 91.56 546 LEU A CA 1
ATOM 4363 C C . LEU A 1 546 ? 36.509 3.625 -31.877 1.00 91.56 546 LEU A C 1
ATOM 4365 O O . LEU A 1 546 ? 35.632 3.947 -31.073 1.00 91.56 546 LEU A O 1
ATOM 4369 N N . GLU A 1 547 ? 36.276 3.404 -33.162 1.00 94.25 547 GLU A N 1
ATOM 4370 C CA . GLU A 1 547 ? 34.960 3.448 -33.781 1.00 94.25 547 GLU A CA 1
ATOM 4371 C C . GLU A 1 547 ? 34.728 2.158 -34.567 1.00 94.25 547 GLU A C 1
ATOM 4373 O O . GLU A 1 547 ? 35.552 1.771 -35.396 1.00 94.25 547 GLU A O 1
ATOM 4378 N N . ILE A 1 548 ? 33.603 1.502 -34.293 1.00 92.00 548 ILE A N 1
ATOM 4379 C CA . ILE A 1 548 ? 33.126 0.327 -35.015 1.00 92.00 548 ILE A CA 1
ATOM 4380 C C . ILE A 1 548 ? 31.787 0.690 -35.642 1.00 92.00 548 ILE A C 1
ATOM 4382 O O . ILE A 1 548 ? 30.877 1.140 -34.946 1.00 92.00 548 ILE A O 1
ATOM 4386 N N . ARG A 1 549 ? 31.659 0.504 -36.955 1.00 93.06 549 ARG A N 1
ATOM 4387 C CA . ARG A 1 549 ? 30.396 0.694 -37.672 1.00 93.06 549 ARG A CA 1
ATOM 4388 C C . ARG A 1 549 ? 29.884 -0.639 -38.170 1.00 93.06 549 ARG A C 1
ATOM 4390 O O . ARG A 1 549 ? 30.574 -1.302 -38.937 1.00 93.06 549 ARG A O 1
ATOM 4397 N N . LEU A 1 550 ? 28.669 -0.995 -37.780 1.00 89.38 550 LEU A N 1
ATOM 4398 C CA . LEU A 1 550 ? 27.945 -2.135 -38.325 1.00 89.38 550 LEU A CA 1
ATOM 4399 C C . LEU A 1 550 ? 26.857 -1.617 -39.257 1.00 89.38 550 LEU A C 1
ATOM 4401 O O . LEU A 1 550 ? 26.036 -0.797 -38.863 1.00 89.38 550 LEU A O 1
ATOM 4405 N N . TYR A 1 551 ? 26.836 -2.070 -40.504 1.00 89.12 551 TYR A N 1
ATOM 4406 C CA . TYR A 1 551 ? 25.813 -1.635 -41.450 1.00 89.12 551 TYR A CA 1
ATOM 4407 C C . TYR A 1 551 ? 25.447 -2.737 -42.440 1.00 89.12 551 TYR A C 1
ATOM 4409 O O . TYR A 1 551 ? 26.119 -3.763 -42.567 1.00 89.12 551 TYR A O 1
ATOM 4417 N N . LYS A 1 552 ? 24.296 -2.539 -43.083 1.00 84.44 552 LYS A N 1
ATOM 4418 C CA . LYS A 1 552 ? 23.789 -3.391 -44.152 1.00 84.44 552 LYS A CA 1
ATOM 4419 C C . LYS A 1 552 ? 23.939 -2.632 -45.464 1.00 84.44 552 LYS A C 1
ATOM 4421 O O . LYS A 1 552 ? 23.350 -1.560 -45.597 1.00 84.44 552 LYS A O 1
ATOM 4426 N N . GLU A 1 553 ? 24.750 -3.157 -46.377 1.00 77.94 553 GLU A N 1
ATOM 4427 C CA . GLU A 1 553 ? 24.864 -2.614 -47.741 1.00 77.94 553 GLU A CA 1
ATOM 4428 C C . GLU A 1 553 ? 23.594 -2.774 -48.578 1.00 77.94 553 GLU A C 1
ATOM 4430 O O . GLU A 1 553 ? 22.906 -3.817 -48.437 1.00 77.94 553 GLU A O 1
#

Foldseek 3Di:
DKWFADPVVRATFFFFFLDDDPPDTDTDFPFQANLLGADPVPDPPPVPPDRGTDMDDDDDDVVVLLPDFKFFLPDAFLFLFELAFQCAFQLGNLGLQLLRALLSQLCCRNPVVVPHGHHYPPQFDQDDPVRRVLPRQRRFLSNLLSNLQSVQFPCDPVVVVVVVSAHFQLSQLSSLSVSCVVRSGKFKKKFADPVPGQIHIWIQGMDRSVQQWRWTCGSNQGSCAHPVRDHHGDTFHDPNGAIFWGWDGSTHPDDIDTGRGMGTDRSSSRGPSVVSVVLVVCSVVVNRCCVPLPDKWKWWDDPVDIHTDDAAAEDADQKTKIWIADPPAPDAQPPENRTWKKWKAFPNRHTDWIADSHRIIMDGDFAFKTKIKIFTWGADPNDIRGGRGIDIGMYHYNFPFDPFFQKKKKWWDFWFWWQWPVRDTDIDDTPPIDMFGFTDPGQWTWGWDQPPNNQKTWIWIWGADSGQRAGQKIWIWIWGFDVVQTKIKIKIWIFGGFHADDPVFQKTKDFFQVLVVGGPDIWMWMAGPNTIMITPDIHGHRGTMMMMTTHHD

Secondary structure (DSSP, 8-state):
-EEEE-TTT--EEEPPEEEE-SS-EEE--S--BGGGS---TTSTT---S--BPEEEE----HHHHHT-SEEE-S--TTTTS-SS----BSSSTT--HHHHHHHHHHHHHHTGGGTPPPSTTSS-SS-BTTBTTTTGGG-HHHHHHHHHHHHHS--SHHHHHHTT-PPPHHHHHHHHHHHHHHH---EEEEEE-TTT--EEEEEEEEEETTTTEEEEE-TTSGGGB-TTS-B--EEEEB-SS-BPPEEE-SSTTSPPEEE-EEEEE-TTTSS-HHHHHHHHHHHHTT-TTTTTS---EEEEE-SS-EEE--TTEEE-SSEEEEEEE-SS-S---TTSSSEEEEEEEETTS-EEEE--TTSEEEEE--SEEEEEEEEEEEEETTEEEEEEEEEEEEEEE---------EEEEEEEEEEEEE-TTS---EEEEEEEEEEE-EEETTEEEEEEEETTTTEEEEEEEEEETTTTEEEEEEEEEEEEEETTEEEEEEEEEEEEEEEEETTTTEEEEEGGGHHHHEEEEEEEEEETTEEEEEEEEE--TT-EEEEEEE--

Radius of gyration: 36.25 Å; chains: 1; bounding box: 103×46×97 Å